Protein AF-0000000084340978 (afdb_homodimer)

Foldseek 3Di:
DEEEEEQLLVPCQVPQFPQCVVDPVYDYHYDNDHDDDPRVLVRQQQHQEYEAEAQQYAADLVSLVSRLNHQEYEYEALDHPRHQLQSCVVSNHFYFYFDFDQCQLLVVQVVFVCCLQCVVVVQVVQVVVVHHDDDDGDAAAAFEEEEEDCPPSSLSNQLVSVVSNHQYEYDYPPDDCVSCVVSVHHYDDLLVRQQRHQEYEYDDADDPVQQQVAELVSLLNHQLNHEYEYLHEARSHPVVSVLVCLVVSSHQAYEYQYHPDPPPDPPDPVVPRSSYHYHPNCSRVDSRGSSRRSHVVSVQSVCVVVVHGPRTRDND/DEEEEEQLLVPCLVVQFPQCVVDPVYDYHYDNDHDDDPRVLVRQQQHQEYEAEAQQYAADLVSLVSRLNHQEYEYEALDHPRHQLQSCVVSNHFYFYFDFDQCQLLVVQVVFVCCLQCVVVVQVVQVVVVHHDDDDGDAAAAFEEEEEDCDPSSLSNQLVSVVSNHQYEYDYPPDDPVSCVVSVHHYDDLLVSQQRHQEYEYDDADDPVQFQVAELVSLLNHQLNHEYEYLHEARSHPVVSVLVCLVVSSHQAYEYQYHPDPPPDPPDPVVPRSSYHYHPNCSRVDPRGSSRRSHVVSVQSVCVVVVHGPRTRDND

Organism: Pseudonocardia thermophila (NCBI:txid1848)

Solvent-accessible surface area (backbone atoms only — not comparable to full-atom values): 32118 Å² total; per-residue (Å²): 86,35,33,35,33,46,58,29,46,61,69,46,62,81,78,59,27,66,59,76,76,70,43,90,64,47,46,78,45,72,32,58,55,86,64,54,73,69,57,35,44,68,73,39,41,77,20,31,30,41,36,39,50,50,64,72,59,71,35,43,53,78,56,52,70,60,27,84,50,42,40,37,38,36,32,43,28,77,70,52,90,32,46,36,41,36,49,30,48,75,68,60,26,47,39,28,29,20,62,75,63,84,58,39,39,41,52,46,48,50,20,39,52,37,28,50,39,52,38,42,45,62,36,27,53,34,34,52,72,40,44,57,58,67,74,72,20,51,71,55,57,76,34,32,38,18,32,36,18,75,48,75,58,25,44,50,40,46,49,36,41,44,53,54,44,26,46,47,32,34,30,47,101,82,65,47,64,67,65,24,55,77,67,75,31,42,72,41,55,68,69,55,35,36,43,64,20,43,36,37,38,43,38,54,77,78,44,88,87,32,50,43,64,41,36,55,72,49,57,68,44,29,32,50,78,13,33,43,34,37,69,49,51,24,49,32,38,36,60,70,46,49,53,51,34,50,74,68,51,44,29,51,29,36,25,36,24,44,50,79,51,77,76,60,58,67,78,42,70,75,53,71,46,85,53,50,41,47,42,61,58,49,42,66,46,20,54,69,27,50,44,41,30,32,46,34,50,46,50,35,53,53,27,40,75,70,74,53,67,49,60,61,50,72,56,101,84,35,34,35,34,45,59,29,46,61,70,46,61,81,78,58,27,67,57,76,77,70,43,89,64,47,47,79,46,72,31,58,55,86,65,55,74,69,57,34,46,67,72,39,41,77,20,32,29,39,36,39,52,52,62,72,58,72,36,43,53,77,56,54,74,61,26,83,50,41,40,37,39,37,32,44,29,77,70,50,91,32,46,38,42,36,49,31,48,76,68,61,25,46,40,26,30,19,61,74,61,83,59,38,39,40,52,45,49,52,19,38,53,36,26,51,39,50,37,43,44,62,36,28,53,34,34,52,73,41,42,58,57,67,74,71,19,51,70,56,56,77,35,31,38,18,31,36,17,77,48,75,60,26,43,51,41,46,50,36,41,45,52,54,45,26,46,49,32,34,32,47,100,81,65,47,65,67,65,24,56,76,66,75,31,42,73,41,54,66,67,54,35,35,44,64,20,43,35,36,38,44,38,53,78,77,43,86,87,30,48,44,64,42,37,55,71,50,57,68,43,27,32,51,79,12,34,43,36,35,70,50,52,26,49,30,37,35,59,69,45,48,52,50,34,51,75,67,50,44,28,51,30,36,25,37,25,44,50,80,51,78,76,58,59,64,79,43,68,75,53,71,48,83,51,49,40,46,41,60,58,49,44,64,46,19,54,69,26,49,45,42,29,31,46,32,50,47,50,34,53,50,27,40,74,71,72,53,66,48,60,63,51,71,56,103

Secondary structure (DSSP, 8-state):
-EEEETT-TTS-HHHHS-GGGG-TT-EEEE--S---HHHHHHHHTT-SEEEE-TTSS-B-HHHHTT-TT--EEEESSS--TTB-HHHHHHTT-EEE-----SSHHHHHHHHHHHHHHTTHHHHHHHHHTT------B---TTSEEEEE--SHHHHHHHHHHHHTT-EEEEE-TT--HHHHHHTT-EE--HHHHHHH-SEEEE-----TTTTT-B-HHHHHHS-TT-EEEE-S-GGGB-HHHHHHHHHHTSSSEEEES--SSSSPPTT-GGGG-TTEEE-SS-TT-BHHHHHHHHHHHHHHHHHHHTT---SB----/-EEEETT-TTS-HHHHS-GGGG-TT-EEEE--S---HHHHHHHHTT-SEEEE-TTSS-B-HHHHTT-TT--EEEESSS--TTB-HHHHHHTT-EEE-----SSHHHHHHHHHHHHHHTTHHHHHHHHHTT------B---TTSEEEEE--SHHHHHHHHHHHHTT-EEEEE-TT--HHHHHHTT-EE--HHHHHHH-SEEEE-----TTTTT-B-HHHHHHS-TT-EEEE-S-GGGB-HHHHHHHHHHTSSSEEEES--SSSSPPTT-GGGG-TTEEE-SS-TT-BHHHHHHHHHHHHHHHHHHHTT---SB----

Radius of gyration: 27.49 Å; Cα contacts (8 Å, |Δi|>4): 1401; chains: 2; bounding box: 55×89×62 Å

Sequence (632 aa):
MRIVVLDDYQGIALRTGRWSELGDDVTVTPLRTHVEGRELIDALIDADVVVAMRERTAFPREVLEQLPNLRLLVTTGMVNAAIDTGAAAELGVTVCGTGGVASPTAELTWGLILALLRNIPAEDAAMRAGGWQHTVGRGVAGKTLGVVGLGRLGAAVARIGAAFGMEVQAWSPNLTAGRCAEHAVRLASKAELFATSHVVTIHMVLSRRTRGLIGRADLDRMRPDAVLVNTSRGPLVDTAALIDALRGGRIAGAALDVYDREPLPADDPLRSLPNTVLTPHLGYVTEETMRVFYDHIVEDVKAFRAGSPIRVLAGRMRIVVLDDYQGIALRTGRWSELGDDVTVTPLRTHVEGRELIDALIDADVVVAMRERTAFPREVLEQLPNLRLLVTTGMVNAAIDTGAAAELGVTVCGTGGVASPTAELTWGLILALLRNIPAEDAAMRAGGWQHTVGRGVAGKTLGVVGLGRLGAAVARIGAAFGMEVQAWSPNLTAGRCAEHAVRLA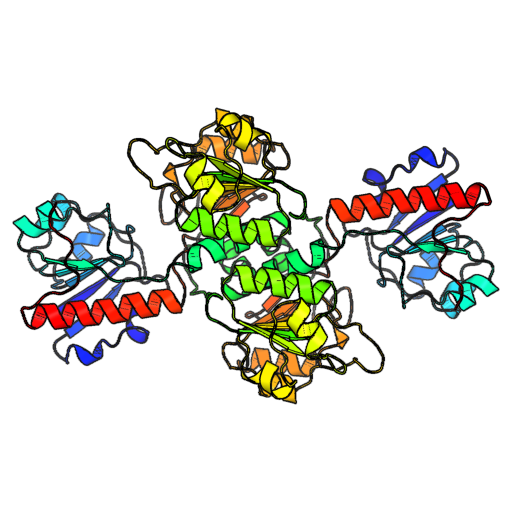SKAELFATSHVVTIHMVLSRRTRGLIGRADLDRMRPDAVLVNTSRGPLVDTAALIDALRGGRIAGAALDVYDREPLPADDPLRSLPNTVLTPHLGYVTEETMRVFYDHIVEDVKAFRAGSPIRVLAGR

Structure (mmCIF, N/CA/C/O backbone):
data_AF-0000000084340978-model_v1
#
loop_
_entity.id
_entity.type
_entity.pdbx_description
1 polymer 'Lactate dehydrogenase'
#
loop_
_atom_site.group_PDB
_atom_site.id
_atom_site.type_symbol
_atom_site.label_atom_id
_atom_site.label_alt_id
_atom_site.label_comp_id
_atom_site.label_asym_id
_atom_site.label_entity_id
_atom_site.label_seq_id
_atom_site.pdbx_PDB_ins_code
_atom_site.Cartn_x
_atom_site.Cartn_y
_atom_site.Cartn_z
_atom_site.occupancy
_atom_site.B_iso_or_equiv
_atom_site.auth_seq_id
_atom_site.auth_comp_id
_atom_site.auth_asym_id
_atom_site.auth_atom_id
_atom_site.pdbx_PDB_model_num
ATOM 1 N N . MET A 1 1 ? 13.875 35.531 21.5 1 96.94 1 MET A N 1
ATOM 2 C CA . MET A 1 1 ? 12.562 35.094 21.047 1 96.94 1 MET A CA 1
ATOM 3 C C . MET A 1 1 ? 12.383 33.594 21.297 1 96.94 1 MET A C 1
ATOM 5 O O . MET A 1 1 ? 13.266 32.812 20.984 1 96.94 1 MET A O 1
ATOM 9 N N . ARG A 1 2 ? 11.258 33.25 21.906 1 98.38 2 ARG A N 1
ATOM 10 C CA . ARG A 1 2 ? 10.984 31.859 22.25 1 98.38 2 ARG A CA 1
ATOM 11 C C . ARG A 1 2 ? 9.945 31.266 21.297 1 98.38 2 ARG A C 1
ATOM 13 O O . ARG A 1 2 ? 8.812 31.734 21.234 1 98.38 2 ARG A O 1
ATOM 20 N N . ILE A 1 3 ? 10.375 30.188 20.578 1 98.75 3 ILE A N 1
ATOM 21 C CA . ILE A 1 3 ? 9.508 29.5 19.641 1 98.75 3 ILE A CA 1
ATOM 22 C C . ILE A 1 3 ? 9.188 28.094 20.172 1 98.75 3 ILE A C 1
ATOM 24 O O . ILE A 1 3 ? 10.086 27.344 20.531 1 98.75 3 ILE A O 1
ATOM 28 N N . VAL A 1 4 ? 7.914 27.75 20.25 1 98.88 4 VAL A N 1
ATOM 29 C CA . VAL A 1 4 ? 7.504 26.391 20.609 1 98.88 4 VAL A CA 1
ATOM 30 C C . VAL A 1 4 ? 6.867 25.703 19.406 1 98.88 4 VAL A C 1
ATOM 32 O O . VAL A 1 4 ? 5.93 26.234 18.797 1 98.88 4 VAL A O 1
ATOM 35 N N . VAL A 1 5 ? 7.402 24.578 18.969 1 98.75 5 VAL A N 1
ATOM 36 C CA . VAL A 1 5 ? 6.859 23.766 17.891 1 98.75 5 VAL A CA 1
ATOM 37 C C . VAL A 1 5 ? 6.023 22.625 18.484 1 98.75 5 VAL A C 1
ATOM 39 O O . VAL A 1 5 ? 6.551 21.75 19.172 1 98.75 5 VAL A O 1
ATOM 42 N N . LEU A 1 6 ? 4.75 22.672 18.172 1 98.56 6 LEU A N 1
ATOM 43 C CA . LEU A 1 6 ? 3.85 21.656 18.734 1 98.56 6 LEU A CA 1
ATOM 44 C C . LEU A 1 6 ? 3.861 20.391 17.891 1 98.56 6 LEU A C 1
ATOM 46 O O . LEU A 1 6 ? 4.051 20.453 16.688 1 98.56 6 LEU A O 1
ATOM 50 N N . ASP A 1 7 ? 3.725 19.203 18.5 1 97.69 7 ASP A N 1
ATOM 51 C CA . ASP A 1 7 ? 3.418 17.906 17.906 1 97.69 7 ASP A CA 1
ATOM 52 C C . ASP A 1 7 ? 4.535 17.453 16.969 1 97.69 7 ASP A C 1
ATOM 54 O O . ASP A 1 7 ? 4.273 16.984 15.859 1 97.69 7 ASP A O 1
ATOM 58 N N . ASP A 1 8 ? 5.746 17.766 17.344 1 97.75 8 ASP A N 1
ATOM 59 C CA . ASP A 1 8 ? 6.898 17.203 16.641 1 97.75 8 ASP A CA 1
ATOM 60 C C . ASP A 1 8 ? 7.105 15.742 17.016 1 97.75 8 ASP A C 1
ATOM 62 O O . ASP A 1 8 ? 8.18 15.359 17.469 1 97.75 8 ASP A O 1
ATOM 66 N N . TYR A 1 9 ? 6.102 14.938 16.734 1 96.81 9 TYR A N 1
ATOM 67 C CA . TYR A 1 9 ? 6.07 13.531 17.125 1 96.81 9 TYR A CA 1
ATOM 68 C C . TYR A 1 9 ? 7.324 12.812 16.641 1 96.81 9 TYR A C 1
ATOM 70 O O . TYR A 1 9 ? 7.863 11.961 17.359 1 96.81 9 TYR A O 1
ATOM 78 N N . GLN A 1 10 ? 7.816 13.148 15.477 1 96.62 10 GLN A N 1
ATOM 79 C CA . GLN A 1 10 ? 8.914 12.422 14.836 1 96.62 10 GLN A CA 1
ATOM 80 C C . GLN A 1 10 ? 10.266 12.984 15.266 1 96.62 10 GLN A C 1
ATOM 82 O O . GLN A 1 10 ? 11.312 12.43 14.922 1 96.62 10 GLN A O 1
ATOM 87 N N . GLY A 1 11 ? 10.289 14.078 15.992 1 97.5 11 GLY A N 1
ATOM 88 C CA . GLY A 1 11 ? 11.523 14.68 16.469 1 97.5 11 GLY A CA 1
ATOM 89 C C . GLY A 1 11 ? 12.383 15.242 15.344 1 97.5 11 GLY A C 1
ATOM 90 O O . GLY A 1 11 ? 13.609 15.117 15.367 1 97.5 11 GLY A O 1
ATOM 91 N N . ILE A 1 12 ? 11.695 15.898 14.383 1 97.75 12 ILE A N 1
ATOM 92 C CA . ILE A 1 12 ? 12.453 16.281 13.203 1 97.75 12 ILE A CA 1
ATOM 93 C C . ILE A 1 12 ? 12.555 17.812 13.133 1 97.75 12 ILE A C 1
ATOM 95 O O . ILE A 1 12 ? 13.25 18.359 12.281 1 97.75 12 ILE A O 1
ATOM 99 N N . ALA A 1 13 ? 11.906 18.547 13.977 1 97.88 13 ALA A N 1
ATOM 100 C CA . ALA A 1 13 ? 11.781 20 13.867 1 97.88 13 ALA A CA 1
ATOM 101 C C . ALA A 1 13 ? 13.148 20.672 13.766 1 97.88 13 ALA A C 1
ATOM 103 O O . ALA A 1 13 ? 13.398 21.453 12.844 1 97.88 13 ALA A O 1
ATOM 104 N N . LEU A 1 14 ? 14.062 20.312 14.656 1 97.44 14 LEU A N 1
ATOM 105 C CA . LEU A 1 14 ? 15.336 21.016 14.781 1 97.44 14 LEU A CA 1
ATOM 106 C C . LEU A 1 14 ? 16.25 20.672 13.609 1 97.44 14 LEU A C 1
ATOM 108 O O . LEU A 1 14 ? 17.094 21.484 13.227 1 97.44 14 LEU A O 1
ATOM 112 N N . ARG A 1 15 ? 16.016 19.531 12.977 1 96 15 ARG A N 1
ATOM 113 C CA . ARG A 1 15 ? 16.906 19.156 11.891 1 96 15 ARG A CA 1
ATOM 114 C C . ARG A 1 15 ? 16.328 19.547 10.539 1 96 15 ARG A C 1
ATOM 116 O O . ARG A 1 15 ? 17.031 19.578 9.531 1 96 15 ARG A O 1
ATOM 123 N N . THR A 1 16 ? 15.102 19.812 10.461 1 96.62 16 THR A N 1
ATOM 124 C CA . THR A 1 16 ? 14.453 20.109 9.188 1 96.62 16 THR A CA 1
ATOM 125 C C . THR A 1 16 ? 14.375 21.609 8.953 1 96.62 16 THR A C 1
ATOM 127 O O . THR A 1 16 ? 14.453 22.078 7.816 1 96.62 16 THR A O 1
ATOM 130 N N . GLY A 1 17 ? 14.289 22.406 9.891 1 92.75 17 GLY A N 1
ATOM 131 C CA . GLY A 1 17 ? 14.219 23.844 9.75 1 92.75 17 GLY A CA 1
ATOM 132 C C . GLY A 1 17 ? 15.57 24.531 9.766 1 92.75 17 GLY A C 1
ATOM 133 O O . GLY A 1 17 ? 16.5 24.047 10.422 1 92.75 17 GLY A O 1
ATOM 134 N N . ARG A 1 18 ? 15.727 25.688 8.945 1 94.94 18 ARG A N 1
ATOM 135 C CA . ARG A 1 18 ? 16.922 26.516 8.977 1 94.94 18 ARG A CA 1
ATOM 136 C C . ARG A 1 18 ? 16.859 27.547 10.102 1 94.94 18 ARG A C 1
ATOM 138 O O . ARG A 1 18 ? 16.953 28.75 9.859 1 94.94 18 ARG A O 1
ATOM 145 N N . TRP A 1 19 ? 16.719 26.938 11.281 1 97.38 19 TRP A N 1
ATOM 146 C CA . TRP A 1 19 ? 16.438 27.766 12.461 1 97.38 19 TRP A CA 1
ATOM 147 C C . TRP A 1 19 ? 17.594 28.703 12.75 1 97.38 19 TRP A C 1
ATOM 149 O O . TRP A 1 19 ? 17.406 29.766 13.336 1 97.38 19 TRP A O 1
ATOM 159 N N . SER A 1 20 ? 18.781 28.312 12.367 1 95.56 20 SER A N 1
ATOM 160 C CA . SER A 1 20 ? 19.969 29.125 12.602 1 95.56 20 SER A CA 1
ATOM 161 C C . SER A 1 20 ? 19.859 30.484 11.914 1 95.56 20 SER A C 1
ATOM 163 O O . SER A 1 20 ? 20.531 31.438 12.312 1 95.56 20 SER A O 1
ATOM 165 N N . GLU A 1 21 ? 19 30.547 10.969 1 96.38 21 GLU A N 1
ATOM 166 C CA . GLU A 1 21 ? 18.812 31.781 10.234 1 96.38 21 GLU A CA 1
ATOM 167 C C . GLU A 1 21 ? 18.094 32.812 11.086 1 96.38 21 GLU A C 1
ATOM 169 O O . GLU A 1 21 ? 18.062 3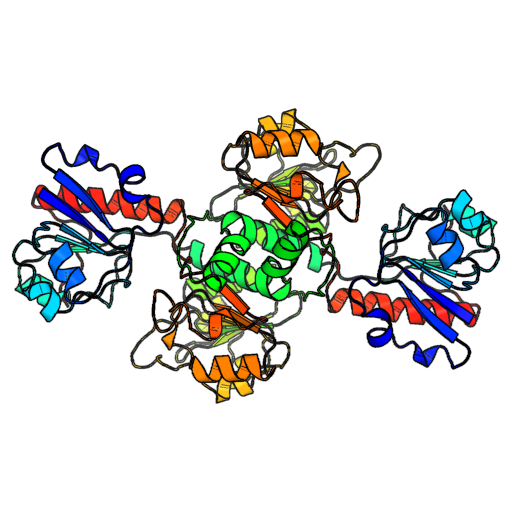4 10.742 1 96.38 21 GLU A O 1
ATOM 174 N N . LEU A 1 22 ? 17.531 32.438 12.172 1 96.75 22 LEU A N 1
ATOM 175 C CA . LEU A 1 22 ? 16.719 33.344 12.984 1 96.75 22 LEU A CA 1
ATOM 176 C C . LEU A 1 22 ? 17.594 34.094 14 1 96.75 22 LEU A C 1
ATOM 178 O O . LEU A 1 22 ? 17.141 35.062 14.609 1 96.75 22 LEU A O 1
ATOM 182 N N . GLY A 1 23 ? 18.875 33.625 14.117 1 94.56 23 GLY A N 1
ATOM 183 C CA . GLY A 1 23 ? 19.797 34.344 15.008 1 94.56 23 GLY A CA 1
ATOM 184 C C . GLY A 1 23 ? 19.984 33.625 16.328 1 94.56 23 GLY A C 1
ATOM 185 O O . GLY A 1 23 ? 19.219 32.719 16.672 1 94.56 23 GLY A O 1
ATOM 186 N N . ASP A 1 24 ? 20.906 34.062 17.156 1 94.38 24 ASP A N 1
ATOM 187 C CA . ASP A 1 24 ? 21.328 33.406 18.391 1 94.38 24 ASP A CA 1
ATOM 188 C C . ASP A 1 24 ? 20.375 33.781 19.547 1 94.38 24 ASP A C 1
ATOM 190 O O . ASP A 1 24 ? 20.406 33.125 20.609 1 94.38 24 ASP A O 1
ATOM 194 N N . ASP A 1 25 ? 19.594 34.719 19.281 1 96.5 25 ASP A N 1
ATOM 195 C CA . ASP A 1 25 ? 18.672 35.156 20.328 1 96.5 25 ASP A CA 1
ATOM 196 C C . ASP A 1 25 ? 17.344 34.406 20.266 1 96.5 25 ASP A C 1
ATOM 198 O O . ASP A 1 25 ? 16.406 34.719 20.984 1 96.5 25 ASP A O 1
ATOM 202 N N . VAL A 1 26 ? 17.297 33.438 19.406 1 97 26 VAL A N 1
ATOM 203 C CA . VAL A 1 26 ? 16.078 32.656 19.234 1 97 26 VAL A CA 1
ATOM 204 C C . VAL A 1 26 ? 16.25 31.266 19.844 1 97 26 VAL A C 1
ATOM 206 O O . VAL A 1 26 ? 17.281 30.609 19.625 1 97 26 VAL A O 1
ATOM 209 N N . THR A 1 27 ? 15.328 30.844 20.656 1 97.88 27 THR A N 1
ATOM 210 C CA . THR A 1 27 ? 15.281 29.484 21.188 1 97.88 27 THR A CA 1
ATOM 211 C C . THR A 1 27 ? 14.078 28.734 20.641 1 97.88 27 THR A C 1
ATOM 213 O O . THR A 1 27 ? 12.953 29.234 20.672 1 97.88 27 THR A O 1
ATOM 216 N N . VAL A 1 28 ? 14.336 27.578 20.047 1 98.38 28 VAL A N 1
ATOM 217 C CA . VAL A 1 28 ? 13.289 26.734 19.5 1 98.38 28 VAL A CA 1
ATOM 218 C C . VAL A 1 28 ? 13.102 25.5 20.375 1 98.38 28 VAL A C 1
ATOM 220 O O . VAL A 1 28 ? 14.047 24.75 20.609 1 98.38 28 VAL A O 1
ATOM 223 N N . THR A 1 29 ? 11.891 25.281 20.875 1 98.5 29 THR A N 1
ATOM 224 C CA . THR A 1 29 ? 11.562 24.141 21.734 1 98.5 29 THR A CA 1
ATOM 225 C C . THR A 1 29 ? 10.469 23.281 21.094 1 98.5 29 THR A C 1
ATOM 227 O O . THR A 1 29 ? 9.289 23.641 21.125 1 98.5 29 THR A O 1
ATOM 230 N N . PRO A 1 30 ? 10.836 22.172 20.516 1 98.5 30 PRO A N 1
ATOM 231 C CA . PRO A 1 30 ? 9.812 21.25 20.016 1 98.5 30 PRO A CA 1
ATOM 232 C C . PRO A 1 30 ? 9.203 20.406 21.125 1 98.5 30 PRO A C 1
ATOM 234 O O . PRO A 1 30 ? 9.906 19.984 22.047 1 98.5 30 PRO A O 1
ATOM 237 N N . LEU A 1 31 ? 7.898 20.234 21.031 1 98.38 31 LEU A N 1
ATOM 238 C CA . LEU A 1 31 ? 7.219 19.281 21.891 1 98.38 31 LEU A CA 1
ATOM 239 C C . LEU A 1 31 ? 6.953 17.969 21.156 1 98.38 31 LEU A C 1
ATOM 241 O O . LEU A 1 31 ? 6.34 17.969 20.094 1 98.38 31 LEU A O 1
ATOM 245 N N . ARG A 1 32 ? 7.266 16.875 21.734 1 95.94 32 ARG A N 1
ATOM 246 C CA . ARG A 1 32 ? 7.211 15.57 21.078 1 95.94 32 ARG A CA 1
ATOM 247 C C . ARG A 1 32 ? 5.906 14.844 21.406 1 95.94 32 ARG A C 1
ATOM 249 O O . ARG A 1 32 ? 5.629 13.781 20.844 1 95.94 32 ARG A O 1
ATOM 256 N N . THR A 1 33 ? 5.176 15.445 22.297 1 95.12 33 THR A N 1
ATOM 257 C CA . THR A 1 33 ? 3.904 14.852 22.703 1 95.12 33 THR A CA 1
ATOM 258 C C . THR A 1 33 ? 2.77 15.867 22.562 1 95.12 33 THR A C 1
ATOM 260 O O . THR A 1 33 ? 3.006 17.078 22.547 1 95.12 33 THR A O 1
ATOM 263 N N . HIS A 1 34 ? 1.646 15.266 22.453 1 96.06 34 HIS A N 1
ATOM 264 C CA . HIS A 1 34 ? 0.464 16.109 22.391 1 96.06 34 HIS A CA 1
ATOM 265 C C . HIS A 1 34 ? 0.102 16.672 23.75 1 96.06 34 HIS A C 1
ATOM 267 O O . HIS A 1 34 ? 0.111 15.938 24.75 1 96.06 34 HIS A O 1
ATOM 273 N N . VAL A 1 35 ? -0.157 17.969 23.812 1 96.44 35 VAL A N 1
ATOM 274 C CA . VAL A 1 35 ? -0.554 18.594 25.078 1 96.44 35 VAL A CA 1
ATOM 275 C C . VAL A 1 35 ? -1.854 19.375 24.875 1 96.44 35 VAL A C 1
ATOM 277 O O . VAL A 1 35 ? -2.123 19.875 23.781 1 96.44 35 VAL A O 1
ATOM 280 N N . GLU A 1 36 ? -2.656 19.422 25.922 1 94.88 36 GLU A N 1
ATOM 281 C CA . GLU A 1 36 ? -3.93 20.125 25.922 1 94.88 36 GLU A CA 1
ATOM 282 C C . GLU A 1 36 ? -4.215 20.75 27.281 1 94.88 36 GLU A C 1
ATOM 284 O O . GLU A 1 36 ? -3.459 20.547 28.234 1 94.88 36 GLU A O 1
ATOM 289 N N . GLY A 1 37 ? -5.25 21.562 27.312 1 95.62 37 GLY A N 1
ATOM 290 C CA . GLY A 1 37 ? -5.68 22.156 28.578 1 95.62 37 GLY A CA 1
ATOM 291 C C . GLY A 1 37 ? -4.578 22.938 29.281 1 95.62 37 GLY A C 1
ATOM 292 O O . GLY A 1 37 ? -3.9 23.75 28.672 1 95.62 37 GLY A O 1
ATOM 293 N N . ARG A 1 38 ? -4.438 22.688 30.578 1 97.19 38 ARG A N 1
ATOM 294 C CA . ARG A 1 38 ? -3.48 23.406 31.406 1 97.19 38 ARG A CA 1
ATOM 295 C C . ARG A 1 38 ? -2.049 23.125 30.969 1 97.19 38 ARG A C 1
ATOM 297 O O . ARG A 1 38 ? -1.194 24.016 31 1 97.19 38 ARG A O 1
ATOM 304 N N . GLU A 1 39 ? -1.811 21.922 30.547 1 97.88 39 GLU A N 1
ATOM 305 C CA . GLU A 1 39 ? -0.473 21.547 30.094 1 97.88 39 GLU A CA 1
ATOM 306 C C . GLU A 1 39 ? -0.06 22.359 28.875 1 97.88 39 GLU A C 1
ATOM 308 O O . GLU A 1 39 ? 1.112 22.719 28.719 1 97.88 39 GLU A O 1
ATOM 313 N N . LEU A 1 40 ? -1.039 22.578 28.016 1 98.44 40 LEU A N 1
ATOM 314 C CA . LEU A 1 40 ? -0.776 23.406 26.844 1 98.44 40 LEU A CA 1
ATOM 315 C C . LEU A 1 40 ? -0.39 24.828 27.25 1 98.44 40 LEU A C 1
ATOM 317 O O . LEU A 1 40 ? 0.603 25.359 26.766 1 98.44 40 LEU A O 1
ATOM 321 N N . ILE A 1 41 ? -1.17 25.406 28.188 1 98.5 41 ILE A N 1
ATOM 322 C CA . ILE A 1 41 ? -0.922 26.781 28.641 1 98.5 41 ILE A CA 1
ATOM 323 C C . ILE A 1 41 ? 0.452 26.859 29.297 1 98.5 41 ILE A C 1
ATOM 325 O O . ILE A 1 41 ? 1.231 27.766 29.016 1 98.5 41 ILE A O 1
ATOM 329 N N . ASP A 1 42 ? 0.723 25.859 30.109 1 98.38 42 ASP A N 1
ATOM 330 C CA . ASP A 1 42 ? 2.006 25.844 30.812 1 98.38 42 ASP A CA 1
ATOM 331 C C . ASP A 1 42 ? 3.166 25.766 29.812 1 98.38 42 ASP A C 1
ATOM 333 O O . ASP A 1 42 ? 4.199 26.406 30.016 1 98.38 42 ASP A O 1
ATOM 337 N N . ALA A 1 43 ? 2.99 25.047 28.781 1 98.31 43 ALA A N 1
ATOM 338 C CA . ALA A 1 43 ? 4.043 24.859 27.781 1 98.31 43 ALA A CA 1
ATOM 339 C C . ALA A 1 43 ? 4.254 26.109 26.953 1 98.31 43 ALA A C 1
ATOM 341 O O . ALA A 1 43 ? 5.352 26.359 26.438 1 98.31 43 ALA A O 1
ATOM 342 N N . LEU A 1 44 ? 3.215 26.969 26.859 1 98.75 44 LEU A N 1
ATOM 343 C CA . LEU A 1 44 ? 3.256 28.047 25.875 1 98.75 44 LEU A CA 1
ATOM 344 C C . LEU A 1 44 ? 3.301 29.406 26.547 1 98.75 44 LEU A C 1
ATOM 346 O O . LEU A 1 44 ? 3.457 30.438 25.891 1 98.75 44 LEU A O 1
ATOM 350 N N . ILE A 1 45 ? 3.229 29.469 27.828 1 98.19 45 ILE A N 1
ATOM 351 C CA . ILE A 1 45 ? 2.99 30.703 28.594 1 98.19 45 ILE A CA 1
ATOM 352 C C . ILE A 1 45 ? 4.09 31.719 28.281 1 98.19 45 ILE A C 1
ATOM 354 O O . ILE A 1 45 ? 3.832 32.906 28.234 1 98.19 45 ILE A O 1
ATOM 358 N N . ASP A 1 46 ? 5.289 31.281 28.031 1 98.06 46 ASP A N 1
ATOM 359 C CA . ASP A 1 46 ? 6.41 32.188 27.812 1 98.06 46 ASP A CA 1
ATOM 360 C C . ASP A 1 46 ? 6.77 32.25 26.328 1 98.06 46 ASP A C 1
ATOM 362 O O . ASP A 1 46 ? 7.797 32.844 25.969 1 98.06 46 ASP A O 1
ATOM 366 N N . ALA A 1 47 ? 6.004 31.672 25.453 1 98.75 47 ALA A N 1
ATOM 367 C CA . ALA A 1 47 ? 6.328 31.594 24.031 1 98.75 47 ALA A CA 1
ATOM 368 C C . ALA A 1 47 ? 5.988 32.906 23.328 1 98.75 47 ALA A C 1
ATOM 370 O O . ALA A 1 47 ? 4.93 33.5 23.562 1 98.75 47 ALA A O 1
ATOM 371 N N . ASP A 1 48 ? 6.875 33.406 22.469 1 98.75 48 ASP A N 1
ATOM 372 C CA . ASP A 1 48 ? 6.617 34.5 21.562 1 98.75 48 ASP A CA 1
ATOM 373 C C . ASP A 1 48 ? 5.945 34.031 20.281 1 98.75 48 ASP A C 1
ATOM 375 O O . ASP A 1 48 ? 5.164 34.75 19.656 1 98.75 48 ASP A O 1
ATOM 379 N N . VAL A 1 49 ? 6.348 32.844 19.844 1 98.88 49 VAL A N 1
ATOM 380 C CA . VAL A 1 49 ? 5.879 32.219 18.609 1 98.88 49 VAL A CA 1
ATOM 381 C C . VAL A 1 49 ? 5.473 30.781 18.875 1 98.88 49 VAL A C 1
ATOM 383 O O . VAL A 1 49 ? 6.176 30.047 19.594 1 98.88 49 VAL A O 1
ATOM 386 N N . VAL A 1 50 ? 4.355 30.375 18.344 1 98.88 50 VAL A N 1
ATOM 387 C CA . VAL A 1 50 ? 3.904 28.984 18.391 1 98.88 50 VAL A CA 1
ATOM 388 C C . VAL A 1 50 ? 3.73 28.438 16.969 1 98.88 50 VAL A C 1
ATOM 390 O O . VAL A 1 50 ? 3.193 29.125 16.094 1 98.88 50 VAL A O 1
ATOM 393 N N . VAL A 1 51 ? 4.27 27.328 16.75 1 98.75 51 VAL A N 1
ATOM 394 C CA . VAL A 1 51 ? 4.039 26.594 15.516 1 98.75 51 VAL A CA 1
ATOM 395 C C . VAL A 1 51 ? 3.025 25.484 15.75 1 98.75 51 VAL A C 1
ATOM 397 O O . VAL A 1 51 ? 3.277 24.562 16.531 1 98.75 51 VAL A O 1
ATOM 400 N N . ALA A 1 52 ? 1.876 25.609 15.109 1 98.38 52 ALA A N 1
ATOM 401 C CA . ALA A 1 52 ? 0.821 24.594 15.195 1 98.38 52 ALA A CA 1
ATOM 402 C C . ALA A 1 52 ? 0.874 23.641 14 1 98.38 52 ALA A C 1
ATOM 404 O O . ALA A 1 52 ? 0.851 24.078 12.852 1 98.38 52 ALA A O 1
ATOM 405 N N . MET A 1 53 ? 0.987 22.359 14.297 1 97.12 53 MET A N 1
ATOM 406 C CA . MET A 1 53 ? 0.991 21.328 13.258 1 97.12 53 MET A CA 1
ATOM 407 C C . MET A 1 53 ? -0.432 20.938 12.867 1 97.12 53 MET A C 1
ATOM 409 O O . MET A 1 53 ? -1.145 20.312 13.656 1 97.12 53 MET A O 1
ATOM 413 N N . ARG A 1 54 ? -0.773 21.328 11.688 1 94.75 54 ARG A N 1
ATOM 414 C CA . ARG A 1 54 ? -2.139 21.094 11.234 1 94.75 54 ARG A CA 1
ATOM 415 C C . ARG A 1 54 ? -3.15 21.469 12.312 1 94.75 54 ARG A C 1
ATOM 417 O O . ARG A 1 54 ? -2.988 22.484 12.992 1 94.75 54 ARG A O 1
ATOM 424 N N . GLU A 1 55 ? -4.332 20.828 12.414 1 94.5 55 GLU A N 1
ATOM 425 C CA . GLU A 1 55 ? -5.406 21.156 13.344 1 94.5 55 GLU A CA 1
ATOM 426 C C . GLU A 1 55 ? -5.285 20.359 14.641 1 94.5 55 GLU A C 1
ATOM 428 O O . GLU A 1 55 ? -6.27 20.188 15.359 1 94.5 55 GLU A O 1
ATOM 433 N N . ARG A 1 56 ? -4.098 19.969 14.961 1 95 56 ARG A N 1
ATOM 434 C CA . ARG A 1 56 ? -3.896 19.031 16.062 1 95 56 ARG A CA 1
ATOM 435 C C . ARG A 1 56 ? -4.16 19.703 17.406 1 95 56 ARG A C 1
ATOM 437 O O . ARG A 1 56 ? -4.582 19.047 18.359 1 95 56 ARG A O 1
ATOM 444 N N . THR A 1 57 ? -3.787 20.938 17.516 1 96.94 57 THR A N 1
ATOM 445 C CA . THR A 1 57 ? -3.996 21.703 18.75 1 96.94 57 THR A CA 1
ATOM 446 C C . THR A 1 57 ? -4.934 22.875 18.484 1 96.94 57 THR A C 1
ATOM 448 O O . THR A 1 57 ? -4.762 23.609 17.516 1 96.94 57 THR A O 1
ATOM 451 N N . ALA A 1 58 ? -5.906 23.016 19.344 1 96.88 58 ALA A N 1
ATOM 452 C CA . ALA A 1 58 ? -6.887 24.078 19.172 1 96.88 58 ALA A CA 1
ATOM 453 C C . ALA A 1 58 ? -6.43 25.375 19.844 1 96.88 58 ALA A C 1
ATOM 455 O O . ALA A 1 58 ? -5.863 25.328 20.938 1 96.88 58 ALA A O 1
ATOM 456 N N . PHE A 1 59 ? -6.699 26.516 19.188 1 98 59 PHE A N 1
ATOM 457 C CA . PHE A 1 59 ? -6.426 27.844 19.734 1 98 59 PHE A CA 1
ATOM 458 C C . PHE A 1 59 ? -7.672 28.719 19.672 1 98 59 PHE A C 1
ATOM 460 O O . PHE A 1 59 ? -7.703 29.719 18.953 1 98 59 PHE A O 1
ATOM 467 N N . PRO A 1 60 ? -8.68 28.312 20.484 1 97.88 60 PRO A N 1
ATOM 468 C CA . PRO A 1 60 ? -9.836 29.203 20.641 1 97.88 60 PRO A CA 1
ATOM 469 C C . PRO A 1 60 ? -9.5 30.453 21.453 1 97.88 60 PRO A C 1
ATOM 471 O O . PRO A 1 60 ? -8.406 30.562 22 1 97.88 60 PRO A O 1
ATOM 474 N N . ARG A 1 61 ? -10.414 31.375 21.531 1 97.94 61 ARG A N 1
ATOM 475 C CA . ARG A 1 61 ? -10.203 32.625 22.219 1 97.94 61 ARG A CA 1
ATOM 476 C C . ARG A 1 61 ? -9.703 32.406 23.641 1 97.94 61 ARG A C 1
ATOM 478 O O . ARG A 1 61 ? -8.758 33.062 24.094 1 97.94 61 ARG A O 1
ATOM 485 N N . GLU A 1 62 ? -10.32 31.406 24.281 1 98.06 62 GLU A N 1
ATOM 486 C CA . GLU A 1 62 ? -10.023 31.141 25.688 1 98.06 62 GLU A CA 1
ATOM 487 C C . GLU A 1 62 ? -8.562 30.734 25.875 1 98.06 62 GLU A C 1
ATOM 489 O O . GLU A 1 62 ? -7.949 31.047 26.891 1 98.06 62 GLU A O 1
ATOM 494 N N . VAL A 1 63 ? -8.023 30 24.938 1 98.44 63 VAL A N 1
ATOM 495 C CA . VAL A 1 63 ? -6.625 29.594 25 1 98.44 63 VAL A CA 1
ATOM 496 C C . VAL A 1 63 ? -5.715 30.766 24.672 1 98.44 63 VAL A C 1
ATOM 498 O O . VAL A 1 63 ? -4.75 31.047 25.391 1 98.44 63 VAL A O 1
ATOM 501 N N . LEU A 1 64 ? -6.02 31.547 23.641 1 98.5 64 LEU A N 1
ATOM 502 C CA . LEU A 1 64 ? -5.211 32.688 23.188 1 98.5 64 LEU A CA 1
ATOM 503 C C . LEU A 1 64 ? -5.109 33.75 24.266 1 98.5 64 LEU A C 1
ATOM 505 O O . LEU A 1 64 ? -4.047 34.344 24.438 1 98.5 64 LEU A O 1
ATOM 509 N N . GLU A 1 65 ? -6.18 33.969 24.984 1 98.38 65 GLU A N 1
ATOM 510 C CA . GLU A 1 65 ? -6.223 34.969 26.031 1 98.38 65 GLU A CA 1
ATOM 511 C C . GLU A 1 65 ? -5.266 34.625 27.172 1 98.38 65 GLU A C 1
ATOM 513 O O . GLU A 1 65 ? -4.879 35.5 27.953 1 98.38 65 GLU A O 1
ATOM 518 N N . GLN A 1 66 ? -4.949 33.406 27.219 1 98.44 66 GLN A N 1
ATOM 519 C CA . GLN A 1 66 ? -4.102 32.969 28.328 1 98.44 66 GLN A CA 1
ATOM 520 C C . GLN A 1 66 ? -2.629 32.969 27.922 1 98.44 66 GLN A C 1
ATOM 522 O O . GLN A 1 66 ? -1.772 32.5 28.688 1 98.44 66 GLN A O 1
ATOM 527 N N . LEU A 1 67 ? -2.289 33.438 26.812 1 98.5 67 LEU A N 1
ATOM 528 C CA . LEU A 1 67 ? -0.92 33.469 26.297 1 98.5 67 LEU A CA 1
ATOM 529 C C . LEU A 1 67 ? -0.467 34.906 26.047 1 98.5 67 LEU A C 1
ATOM 531 O O . LEU A 1 67 ? -0.351 35.344 24.906 1 98.5 67 LEU A O 1
ATOM 535 N N . PRO A 1 68 ? -0.105 35.625 27.078 1 97.31 68 PRO A N 1
ATOM 536 C CA . PRO A 1 68 ? 0.123 37.062 26.984 1 97.31 68 PRO A CA 1
ATOM 537 C C . PRO A 1 68 ? 1.358 37.406 26.156 1 97.31 68 PRO A C 1
ATOM 539 O O . PRO A 1 68 ? 1.453 38.531 25.625 1 97.31 68 PRO A O 1
ATOM 542 N N . ASN A 1 69 ? 2.293 36.5 26.031 1 98.31 69 ASN A N 1
ATOM 543 C CA . ASN A 1 69 ? 3.533 36.812 25.328 1 98.31 69 ASN A CA 1
ATOM 544 C C . ASN A 1 69 ? 3.443 36.469 23.844 1 98.31 69 ASN A C 1
ATOM 546 O O . ASN A 1 69 ? 4.301 36.844 23.047 1 98.31 69 ASN A O 1
ATOM 550 N N . LEU A 1 70 ? 2.453 35.688 23.438 1 98.75 70 LEU A N 1
ATOM 551 C CA . LEU A 1 70 ? 2.338 35.188 22.062 1 98.75 70 LEU A CA 1
ATOM 552 C C . LEU A 1 70 ? 2.131 36.344 21.094 1 98.75 70 LEU A C 1
ATOM 554 O O . LEU A 1 70 ? 1.251 37.188 21.297 1 98.75 70 LEU A O 1
ATOM 558 N N . ARG A 1 71 ? 2.914 36.375 20.062 1 98.44 71 ARG A N 1
ATOM 559 C CA . ARG A 1 71 ? 2.822 37.438 19.062 1 98.44 71 ARG A CA 1
ATOM 560 C C . ARG A 1 71 ? 2.572 36.875 17.672 1 98.44 71 ARG A C 1
ATOM 562 O O . ARG A 1 71 ? 1.96 37.531 16.828 1 98.44 71 ARG A O 1
ATOM 569 N N . LEU A 1 72 ? 3.061 35.656 17.406 1 98.75 72 LEU A N 1
ATOM 570 C CA . LEU A 1 72 ? 2.939 35 16.109 1 98.75 72 LEU A CA 1
ATOM 571 C C . LEU A 1 72 ? 2.549 33.531 16.266 1 98.75 72 LEU A C 1
ATOM 573 O O . LEU A 1 72 ? 3.141 32.812 17.078 1 98.75 72 LEU A O 1
ATOM 577 N N . LEU A 1 73 ? 1.503 33.125 15.594 1 98.81 73 LEU A N 1
ATOM 578 C CA . LEU A 1 73 ? 1.079 31.75 15.477 1 98.81 73 LEU A CA 1
ATOM 579 C C . LEU A 1 73 ? 1.189 31.281 14.031 1 98.81 73 LEU A C 1
ATOM 581 O O . LEU A 1 73 ? 0.497 31.781 13.148 1 98.81 73 LEU A O 1
ATOM 585 N N . VAL A 1 74 ? 2.102 30.328 13.773 1 98.81 74 VAL A N 1
ATOM 586 C CA . VAL A 1 74 ? 2.271 29.781 12.43 1 98.81 74 VAL A CA 1
ATOM 587 C C . VAL A 1 74 ? 1.631 28.406 12.352 1 98.81 74 VAL A C 1
ATOM 589 O O . VAL A 1 74 ? 2.029 27.484 13.062 1 98.81 74 VAL A O 1
ATOM 592 N N . THR A 1 75 ? 0.621 28.25 11.555 1 98.56 75 THR A N 1
ATOM 593 C CA . THR A 1 75 ? 0.033 26.938 11.305 1 98.56 75 THR A CA 1
ATOM 594 C C . THR A 1 75 ? 0.598 26.328 10.023 1 98.56 75 THR A C 1
ATOM 596 O O . THR A 1 75 ? 0.925 27.047 9.078 1 98.56 75 THR A O 1
ATOM 599 N N . THR A 1 76 ? 0.729 25.016 10.016 1 97.88 76 THR A N 1
ATOM 600 C CA . THR A 1 76 ? 1.098 24.344 8.773 1 97.88 76 THR A CA 1
ATOM 601 C C . THR A 1 76 ? -0.114 24.203 7.855 1 97.88 76 THR A C 1
ATOM 603 O O . THR A 1 76 ? -1.081 23.516 8.203 1 97.88 76 THR A O 1
ATOM 606 N N . GLY A 1 77 ? -0.004 24.797 6.727 1 96.12 77 GLY A N 1
ATOM 607 C CA . GLY A 1 77 ? -1.132 24.969 5.828 1 96.12 77 GLY A CA 1
ATOM 608 C C . GLY A 1 77 ? -1.78 26.344 5.949 1 96.12 77 GLY A C 1
ATOM 609 O O . GLY A 1 77 ? -1.637 27.016 6.969 1 96.12 77 GLY A O 1
ATOM 610 N N . MET A 1 78 ? -2.605 26.734 4.98 1 95.69 78 MET A N 1
ATOM 611 C CA . MET A 1 78 ? -3.199 28.078 4.941 1 95.69 78 MET A CA 1
ATOM 612 C C . MET A 1 78 ? -4.621 28.047 5.496 1 95.69 78 MET A C 1
ATOM 614 O O . MET A 1 78 ? -5.312 29.078 5.48 1 95.69 78 MET A O 1
ATOM 618 N N . VAL A 1 79 ? -5.094 26.922 5.863 1 91.88 79 VAL A N 1
ATOM 619 C CA . VAL A 1 79 ? -6.398 26.781 6.5 1 91.88 79 VAL A CA 1
ATOM 620 C C . VAL A 1 79 ? -6.273 25.938 7.758 1 91.88 79 VAL A C 1
ATOM 622 O O . VAL A 1 79 ? -5.672 24.859 7.73 1 91.88 79 VAL A O 1
ATOM 625 N N . ASN A 1 80 ? -6.789 26.469 8.836 1 94.31 80 ASN A N 1
ATOM 626 C CA . ASN A 1 80 ? -6.812 25.75 10.102 1 94.31 80 ASN A CA 1
ATOM 627 C C . ASN A 1 80 ? -8.023 26.141 10.945 1 94.31 80 ASN A C 1
ATOM 629 O O . ASN A 1 80 ? -8.008 27.172 11.617 1 94.31 80 ASN A O 1
ATOM 633 N N . ALA A 1 81 ? -8.953 25.234 10.93 1 90.69 81 ALA A N 1
ATOM 634 C CA . ALA A 1 81 ? -10.234 25.531 11.578 1 90.69 81 ALA A CA 1
ATOM 635 C C . ALA A 1 81 ? -10.094 25.516 13.094 1 90.69 81 ALA A C 1
ATOM 637 O O . ALA A 1 81 ? -10.984 26 13.805 1 90.69 81 ALA A O 1
ATOM 638 N N . ALA A 1 82 ? -8.977 25.062 13.609 1 94.69 82 ALA A N 1
ATOM 639 C CA . ALA A 1 82 ? -8.789 24.938 15.055 1 94.69 82 ALA A CA 1
ATOM 640 C C . ALA A 1 82 ? -8.25 26.25 15.641 1 94.69 82 ALA A C 1
ATOM 642 O O . ALA A 1 82 ? -8.094 26.375 16.859 1 94.69 82 ALA A O 1
ATOM 643 N N . ILE A 1 83 ? -8.008 27.281 14.852 1 97.5 83 ILE A N 1
ATOM 644 C CA . ILE A 1 83 ? -7.469 28.562 15.312 1 97.5 83 ILE A CA 1
ATOM 645 C C . ILE A 1 83 ? -8.516 29.656 15.133 1 97.5 83 ILE A C 1
ATOM 647 O O . ILE A 1 83 ? -9.023 29.859 14.031 1 97.5 83 ILE A O 1
ATOM 651 N N . ASP A 1 84 ? -8.867 30.328 16.188 1 97.75 84 ASP A N 1
ATOM 652 C CA . ASP A 1 84 ? -9.727 31.5 16.109 1 97.75 84 ASP A CA 1
ATOM 653 C C . ASP A 1 84 ? -8.945 32.719 15.656 1 97.75 84 ASP A C 1
ATOM 655 O O . ASP A 1 84 ? -8.484 33.531 16.469 1 97.75 84 ASP A O 1
ATOM 659 N N . THR A 1 85 ? -8.867 32.875 14.352 1 97.5 85 THR A N 1
ATOM 660 C CA . THR A 1 85 ? -8.047 33.938 13.773 1 97.5 85 THR A CA 1
ATOM 661 C C . THR A 1 85 ? -8.594 35.312 14.141 1 97.5 85 THR A C 1
ATOM 663 O O . THR A 1 85 ? -7.844 36.281 14.242 1 97.5 85 THR A O 1
ATOM 666 N N . GLY A 1 86 ? -9.914 35.469 14.305 1 97.06 86 GLY A N 1
ATOM 667 C CA . GLY A 1 86 ? -10.5 36.719 14.781 1 97.06 86 GLY A CA 1
ATOM 668 C C . GLY A 1 86 ? -10.023 37.125 16.172 1 97.06 86 GLY A C 1
ATOM 669 O O . GLY A 1 86 ? -9.594 38.25 16.375 1 97.06 86 GLY A O 1
ATOM 670 N N . ALA A 1 87 ? -10.125 36.125 17.062 1 97.81 87 ALA A N 1
ATOM 671 C CA . ALA A 1 87 ? -9.641 36.375 18.422 1 97.81 87 ALA A CA 1
ATOM 672 C C . ALA A 1 87 ? -8.148 36.719 18.422 1 97.81 87 ALA A C 1
ATOM 674 O O . ALA A 1 87 ? -7.699 37.562 19.188 1 97.81 87 ALA A O 1
ATOM 675 N N . ALA A 1 88 ? -7.398 35.969 17.594 1 98.25 88 ALA A N 1
ATOM 676 C CA . ALA A 1 88 ? -5.965 36.25 17.5 1 98.25 88 ALA A CA 1
ATOM 677 C C . ALA A 1 88 ? -5.699 37.688 17.094 1 98.25 88 ALA A C 1
ATOM 679 O O . ALA A 1 88 ? -4.883 38.375 17.719 1 98.25 88 ALA A O 1
ATOM 680 N N . ALA A 1 89 ? -6.387 38.156 16.125 1 96.94 89 ALA A N 1
ATOM 681 C CA . ALA A 1 89 ? -6.234 39.531 15.648 1 96.94 89 ALA A CA 1
ATOM 682 C C . ALA A 1 89 ? -6.559 40.531 16.75 1 96.94 89 ALA A C 1
ATOM 684 O O . ALA A 1 89 ? -5.836 41.531 16.938 1 96.94 89 ALA A O 1
ATOM 685 N N . GLU A 1 90 ? -7.633 40.312 17.422 1 97.19 90 GLU A N 1
ATOM 686 C CA . GLU A 1 90 ? -8.055 41.188 18.5 1 97.19 90 GLU A CA 1
ATOM 687 C C . GLU A 1 90 ? -7.004 41.25 19.609 1 97.19 90 GLU A C 1
ATOM 689 O O . GLU A 1 90 ? -6.836 42.281 20.25 1 97.19 90 GLU A O 1
ATOM 694 N N . LEU A 1 91 ? -6.359 40.188 19.781 1 97.5 91 LEU A N 1
ATOM 695 C CA . LEU A 1 91 ? -5.395 40.094 20.859 1 97.5 91 LEU A CA 1
ATOM 696 C C . LEU A 1 91 ? -3.998 40.469 20.391 1 97.5 91 LEU A C 1
ATOM 698 O O . LEU A 1 91 ? -3.031 40.375 21.141 1 97.5 91 LEU A O 1
ATOM 702 N N . GLY A 1 92 ? -3.902 40.875 19.125 1 96.81 92 GLY A N 1
ATOM 703 C CA . GLY A 1 92 ? -2.633 41.344 18.594 1 96.81 92 GLY A CA 1
ATOM 704 C C . GLY A 1 92 ? -1.711 40.188 18.188 1 96.81 92 GLY A C 1
ATOM 705 O O . GLY A 1 92 ? -0.493 40.375 18.109 1 96.81 92 GLY A O 1
ATOM 706 N N . VAL A 1 93 ? -2.248 39 18.016 1 98.31 93 VAL A N 1
ATOM 707 C CA . VAL A 1 93 ? -1.471 37.844 17.578 1 98.31 93 VAL A CA 1
ATOM 708 C C . VAL A 1 93 ? -1.592 37.719 16.062 1 98.31 93 VAL A C 1
ATOM 710 O O . VAL A 1 93 ? -2.693 37.531 15.531 1 98.31 93 VAL A O 1
ATOM 713 N N . THR A 1 94 ? -0.483 37.781 15.336 1 98.31 94 THR A N 1
ATOM 714 C CA . THR A 1 94 ? -0.461 37.5 13.898 1 98.31 94 THR A CA 1
ATOM 715 C C . THR A 1 94 ? -0.512 36 13.617 1 98.31 94 THR A C 1
ATOM 717 O O . THR A 1 94 ? 0.186 35.219 14.273 1 98.31 94 THR A O 1
ATOM 720 N N . VAL A 1 95 ? -1.418 35.562 12.742 1 98.69 95 VAL A N 1
ATOM 721 C CA . VAL A 1 95 ? -1.491 34.156 12.336 1 98.69 95 VAL A CA 1
ATOM 722 C C . VAL A 1 95 ? -1.023 34 10.891 1 98.69 95 VAL A C 1
ATOM 724 O O . VAL A 1 95 ? -1.542 34.656 9.992 1 98.69 95 VAL A O 1
ATOM 727 N N . CYS A 1 96 ? 0.036 33.219 10.633 1 98.75 96 CYS A N 1
ATOM 728 C CA . CYS A 1 96 ? 0.562 32.938 9.305 1 98.75 96 CYS A CA 1
ATOM 729 C C . CYS A 1 96 ? 0.437 31.453 8.984 1 98.75 96 CYS A C 1
ATOM 731 O O . CYS A 1 96 ? 0.201 30.625 9.875 1 98.75 96 CYS A O 1
ATOM 733 N N . GLY A 1 97 ? 0.49 31.094 7.73 1 98.5 97 GLY A N 1
ATOM 734 C CA . GLY A 1 97 ? 0.432 29.703 7.309 1 98.5 97 GLY A CA 1
ATOM 735 C C . GLY A 1 97 ? 1.61 29.297 6.449 1 98.5 97 GLY A C 1
ATOM 736 O O . GLY A 1 97 ? 2.564 30.062 6.285 1 98.5 97 GLY A O 1
ATOM 737 N N . THR A 1 98 ? 1.616 28.109 6.055 1 98.5 98 THR A N 1
ATOM 738 C CA . THR A 1 98 ? 2.617 27.578 5.137 1 98.5 98 THR A CA 1
ATOM 739 C C . THR A 1 98 ? 1.955 27.016 3.883 1 98.5 98 THR A C 1
ATOM 741 O O . THR A 1 98 ? 0.738 26.812 3.85 1 98.5 98 THR A O 1
ATOM 744 N N . GLY A 1 99 ? 2.822 26.812 2.902 1 96.88 99 GLY A N 1
ATOM 745 C CA . GLY A 1 99 ? 2.383 26 1.787 1 96.88 99 GLY A CA 1
ATOM 746 C C . GLY A 1 99 ? 2.285 24.516 2.137 1 96.88 99 GLY A C 1
ATOM 747 O O . GLY A 1 99 ? 2.096 24.172 3.301 1 96.88 99 GLY A O 1
ATOM 748 N N . GLY A 1 100 ? 2.24 23.656 1.148 1 95.06 100 GLY A N 1
ATOM 749 C CA . GLY A 1 100 ? 2.184 22.203 1.292 1 95.06 100 GLY A CA 1
ATOM 750 C C . GLY A 1 100 ? 2.402 21.469 -0.015 1 95.06 100 GLY A C 1
ATOM 751 O O . GLY A 1 100 ? 2.805 22.062 -1.014 1 95.06 100 GLY A O 1
ATOM 752 N N . VAL A 1 101 ? 2.354 20.188 0.119 1 95.56 101 VAL A N 1
ATOM 753 C CA . VAL A 1 101 ? 2.455 19.312 -1.042 1 95.56 101 VAL A CA 1
ATOM 754 C C . VAL A 1 101 ? 1.123 18.609 -1.274 1 95.56 101 VAL A C 1
ATOM 756 O O . VAL A 1 101 ? 0.533 18.062 -0.341 1 95.56 101 VAL A O 1
ATOM 759 N N . ALA A 1 102 ? 0.614 18.531 -2.453 1 92.38 102 ALA A N 1
ATOM 760 C CA . ALA A 1 102 ? -0.755 18.125 -2.76 1 92.38 102 ALA A CA 1
ATOM 761 C C . ALA A 1 102 ? -0.866 16.609 -2.873 1 92.38 102 ALA A C 1
ATOM 763 O O . ALA A 1 102 ? -1.902 16.016 -2.537 1 92.38 102 ALA A O 1
ATOM 764 N N . SER A 1 103 ? 0.179 15.883 -3.221 1 96.69 103 SER A N 1
ATOM 765 C CA . SER A 1 103 ? 0.073 14.531 -3.762 1 96.69 103 SER A CA 1
ATOM 766 C C . SER A 1 103 ? 0.086 13.492 -2.65 1 96.69 103 SER A C 1
ATOM 768 O O . SER A 1 103 ? -0.501 12.414 -2.793 1 96.69 103 SER A O 1
ATOM 770 N N . PRO A 1 104 ? 0.686 13.797 -1.483 1 98 104 PRO A N 1
ATOM 771 C CA . PRO A 1 104 ? 0.988 12.703 -0.551 1 98 104 PRO A CA 1
ATOM 772 C C . PRO A 1 104 ? -0.267 12.008 -0.028 1 98 104 PRO A C 1
ATOM 774 O O . PRO A 1 104 ? -0.276 10.789 0.139 1 98 104 PRO A O 1
ATOM 777 N N . THR A 1 105 ? -1.304 12.734 0.233 1 98.44 105 THR A N 1
ATOM 778 C CA . THR A 1 105 ? -2.49 12.125 0.828 1 98.44 105 THR A CA 1
ATOM 779 C C . THR A 1 105 ? -3.145 11.148 -0.144 1 98.44 105 THR A C 1
ATOM 781 O O . THR A 1 105 ? -3.592 10.07 0.256 1 98.44 105 THR A O 1
ATOM 784 N N . ALA A 1 106 ? -3.242 11.477 -1.444 1 98.75 106 ALA A N 1
ATOM 785 C CA . ALA A 1 106 ? -3.781 10.562 -2.445 1 98.75 106 ALA A CA 1
ATOM 786 C C . ALA A 1 106 ? -2.93 9.305 -2.551 1 98.75 106 ALA A C 1
ATOM 788 O O . ALA A 1 106 ? -3.461 8.195 -2.691 1 98.75 106 ALA A O 1
ATOM 789 N N . GLU A 1 107 ? -1.6 9.484 -2.455 1 98.88 107 GLU A N 1
ATOM 790 C CA . GLU A 1 107 ? -0.678 8.352 -2.496 1 98.88 107 GLU A CA 1
ATOM 791 C C . GLU A 1 107 ? -0.901 7.418 -1.312 1 98.88 107 GLU A C 1
ATOM 793 O O . GLU A 1 107 ? -1 6.199 -1.485 1 98.88 107 GLU A O 1
ATOM 798 N N . LEU A 1 108 ? -1.064 8.008 -0.133 1 98.94 108 LEU A N 1
ATOM 799 C CA . LEU A 1 108 ? -1.304 7.191 1.051 1 98.94 108 LEU A CA 1
ATOM 800 C C . LEU A 1 108 ? -2.641 6.469 0.949 1 98.94 108 LEU A C 1
ATOM 802 O O . LEU A 1 108 ? -2.766 5.32 1.385 1 98.94 108 LEU A O 1
ATOM 806 N N . THR A 1 109 ? -3.656 7.141 0.385 1 98.94 109 THR A N 1
ATOM 807 C CA . THR A 1 109 ? -4.961 6.512 0.198 1 98.94 109 THR A CA 1
ATOM 808 C C . THR A 1 109 ? -4.824 5.191 -0.554 1 98.94 109 THR A C 1
ATOM 810 O O . THR A 1 109 ? -5.324 4.16 -0.101 1 98.94 109 THR A O 1
ATOM 813 N N . TRP A 1 110 ? -4.105 5.203 -1.599 1 98.94 110 TRP A N 1
ATOM 814 C CA . TRP A 1 110 ? -3.936 3.982 -2.383 1 98.94 110 TRP A CA 1
ATOM 815 C C . TRP A 1 110 ? -3.037 2.988 -1.656 1 98.94 110 TRP A C 1
ATOM 817 O O . TRP A 1 110 ? -3.229 1.775 -1.764 1 98.94 110 TRP A O 1
ATOM 827 N N . GLY A 1 111 ? -1.982 3.492 -0.948 1 98.94 111 GLY A N 1
ATOM 828 C CA . GLY A 1 111 ? -1.21 2.605 -0.091 1 98.94 111 GLY A CA 1
ATOM 829 C C . GLY A 1 111 ? -2.066 1.827 0.889 1 98.94 111 GLY A C 1
ATOM 830 O O . GLY A 1 111 ? -1.875 0.623 1.069 1 98.94 111 GLY A O 1
ATOM 831 N N . LEU A 1 112 ? -3.035 2.537 1.436 1 99 112 LEU A N 1
ATOM 832 C CA . LEU A 1 112 ? -3.906 1.927 2.434 1 99 112 LEU A CA 1
ATOM 833 C C . LEU A 1 112 ? -4.887 0.96 1.782 1 99 112 LEU A C 1
ATOM 835 O O . LEU A 1 112 ? -5.156 -0.116 2.32 1 99 112 LEU A O 1
ATOM 839 N N . ILE A 1 113 ? -5.461 1.322 0.621 1 98.94 113 ILE A N 1
ATOM 840 C CA . ILE A 1 113 ? -6.367 0.444 -0.108 1 98.94 113 ILE A CA 1
ATOM 841 C C . ILE A 1 113 ? -5.68 -0.887 -0.398 1 98.94 113 ILE A C 1
ATOM 843 O O . ILE A 1 113 ? -6.195 -1.95 -0.048 1 98.94 113 ILE A O 1
ATOM 847 N N . LEU A 1 114 ? -4.496 -0.824 -0.94 1 98.94 114 LEU A N 1
ATOM 848 C CA . LEU A 1 114 ? -3.797 -2.031 -1.368 1 98.94 114 LEU A CA 1
ATOM 849 C C . LEU A 1 114 ? -3.266 -2.807 -0.167 1 98.94 114 LEU A C 1
ATOM 851 O O . LEU A 1 114 ? -3.252 -4.039 -0.174 1 98.94 114 LEU A O 1
ATOM 855 N N . ALA A 1 115 ? -2.799 -2.045 0.868 1 98.94 115 ALA A N 1
ATOM 856 C CA . ALA A 1 115 ? -2.338 -2.709 2.084 1 98.94 115 ALA A CA 1
ATOM 857 C C . ALA A 1 115 ? -3.455 -3.531 2.719 1 98.94 115 ALA A C 1
ATOM 859 O O . ALA A 1 115 ? -3.223 -4.648 3.189 1 98.94 115 ALA A O 1
ATOM 860 N N . LEU A 1 116 ? -4.648 -2.949 2.695 1 98.94 116 LEU A N 1
ATOM 861 C CA . LEU A 1 116 ? -5.797 -3.635 3.273 1 98.94 116 LEU A CA 1
ATOM 862 C C . LEU A 1 116 ? -6.195 -4.84 2.426 1 98.94 116 LEU A C 1
ATOM 864 O O . LEU A 1 116 ? -6.309 -5.953 2.941 1 98.94 116 LEU A O 1
ATOM 868 N N . LEU A 1 117 ? -6.359 -4.668 1.142 1 98.88 117 LEU A N 1
ATOM 869 C CA . LEU A 1 117 ? -6.883 -5.695 0.248 1 98.88 117 LEU A CA 1
ATOM 870 C C . LEU A 1 117 ? -5.891 -6.848 0.103 1 98.88 117 LEU A C 1
ATOM 872 O O . LEU A 1 117 ? -6.293 -7.996 -0.09 1 98.88 117 LEU A O 1
ATOM 876 N N . ARG A 1 118 ? -4.586 -6.559 0.271 1 98.88 118 ARG A N 1
ATOM 877 C CA . ARG A 1 118 ? -3.568 -7.582 0.054 1 98.88 118 ARG A CA 1
ATOM 878 C C . ARG A 1 118 ? -2.959 -8.039 1.376 1 98.88 118 ARG A C 1
ATOM 880 O O . ARG A 1 118 ? -1.998 -8.812 1.389 1 98.88 118 ARG A O 1
ATOM 887 N N . ASN A 1 119 ? -3.488 -7.508 2.486 1 98.75 119 ASN A N 1
ATOM 888 C CA . ASN A 1 119 ? -3.094 -7.91 3.832 1 98.75 119 ASN A CA 1
ATOM 889 C C . ASN A 1 119 ? -1.604 -7.684 4.074 1 98.75 119 ASN A C 1
ATOM 891 O O . ASN A 1 119 ? -0.936 -8.516 4.688 1 98.75 119 ASN A O 1
ATOM 895 N N . ILE A 1 120 ? -1.057 -6.59 3.596 1 98.88 120 ILE A N 1
ATOM 896 C CA . ILE A 1 120 ? 0.387 -6.379 3.578 1 98.88 120 ILE A CA 1
ATOM 897 C C . ILE A 1 120 ? 0.912 -6.281 5.008 1 98.88 120 ILE A C 1
ATOM 899 O O . ILE A 1 120 ? 1.884 -6.953 5.367 1 98.88 120 ILE A O 1
ATOM 903 N N . PRO A 1 121 ? 0.252 -5.496 5.949 1 98.88 121 PRO A N 1
ATOM 904 C CA . PRO A 1 121 ? 0.792 -5.434 7.309 1 98.88 121 PRO A CA 1
ATOM 905 C C . PRO A 1 121 ? 0.786 -6.793 8.008 1 98.88 121 PRO A C 1
ATOM 907 O O . PRO A 1 121 ? 1.768 -7.164 8.656 1 98.88 121 PRO A O 1
ATOM 910 N N . ALA A 1 122 ? -0.292 -7.566 7.82 1 98.38 122 ALA A N 1
ATOM 911 C CA . ALA A 1 122 ? -0.401 -8.875 8.461 1 98.38 122 ALA A CA 1
ATOM 912 C C . ALA A 1 122 ? 0.639 -9.844 7.902 1 98.38 122 ALA A C 1
ATOM 914 O O . ALA A 1 122 ? 1.274 -10.578 8.656 1 98.38 122 ALA A O 1
ATOM 915 N N . GLU A 1 123 ? 0.785 -9.875 6.602 1 98.69 123 GLU A N 1
ATOM 916 C CA . GLU A 1 123 ? 1.72 -10.797 5.961 1 98.69 123 GLU A CA 1
ATOM 917 C C . GLU A 1 123 ? 3.166 -10.422 6.277 1 98.69 123 GLU A C 1
ATOM 919 O O . GLU A 1 123 ? 4.012 -11.297 6.465 1 98.69 123 GLU A O 1
ATOM 924 N N . ASP A 1 124 ? 3.504 -9.078 6.32 1 98.81 124 ASP A N 1
ATOM 925 C CA . ASP A 1 124 ? 4.844 -8.648 6.707 1 98.81 124 ASP A CA 1
ATOM 926 C C . ASP A 1 124 ? 5.176 -9.102 8.133 1 98.81 124 ASP A C 1
ATOM 928 O O . ASP A 1 124 ? 6.266 -9.617 8.383 1 98.81 124 ASP A O 1
ATOM 932 N N . ALA A 1 125 ? 4.199 -8.859 9.023 1 98.12 125 ALA A N 1
ATOM 933 C CA . ALA A 1 125 ? 4.387 -9.297 10.406 1 98.12 125 ALA A CA 1
ATOM 934 C C . ALA A 1 125 ? 4.609 -10.805 10.477 1 98.12 125 ALA A C 1
ATOM 936 O O . ALA A 1 125 ? 5.473 -11.273 11.219 1 98.12 125 ALA A O 1
ATOM 937 N N . ALA A 1 126 ? 3.826 -11.586 9.727 1 97.94 126 ALA A N 1
ATOM 938 C CA . ALA A 1 126 ? 3.953 -13.039 9.719 1 97.94 126 ALA A CA 1
ATOM 939 C C . ALA A 1 126 ? 5.32 -13.469 9.188 1 97.94 126 ALA A C 1
ATOM 941 O O . ALA A 1 126 ? 5.945 -14.375 9.734 1 97.94 126 ALA A O 1
ATOM 942 N N . MET A 1 127 ? 5.816 -12.852 8.109 1 98.38 127 MET A N 1
ATOM 943 C CA . MET A 1 127 ? 7.141 -13.133 7.566 1 98.38 127 MET A CA 1
ATOM 944 C C . MET A 1 127 ? 8.219 -12.922 8.625 1 98.38 127 MET A C 1
ATOM 946 O O . MET A 1 127 ? 9.109 -13.758 8.781 1 98.38 127 MET A O 1
ATOM 950 N N . ARG A 1 128 ? 8.125 -11.812 9.32 1 97.81 128 ARG A N 1
ATOM 951 C CA . ARG A 1 128 ? 9.117 -11.484 10.336 1 97.81 128 ARG A CA 1
ATOM 952 C C . ARG A 1 128 ? 9.078 -12.492 11.484 1 97.81 128 ARG A C 1
ATOM 954 O O . ARG A 1 128 ? 10.102 -12.758 12.117 1 97.81 128 ARG A O 1
ATOM 961 N N . ALA A 1 129 ? 7.965 -13.062 11.703 1 97.31 129 ALA A N 1
ATOM 962 C CA . ALA A 1 129 ? 7.797 -14.039 12.773 1 97.31 129 ALA A CA 1
ATOM 963 C C . ALA A 1 129 ? 8.172 -15.445 12.297 1 97.31 129 ALA A C 1
ATOM 965 O O . ALA A 1 129 ? 8.039 -16.422 13.047 1 97.31 129 ALA A O 1
ATOM 966 N N . GLY A 1 130 ? 8.578 -15.641 11.078 1 97.44 130 GLY A N 1
ATOM 967 C CA . GLY A 1 130 ? 9.062 -16.922 10.57 1 97.44 130 GLY A CA 1
ATOM 968 C C . GLY A 1 130 ? 8.039 -17.641 9.711 1 97.44 130 GLY A C 1
ATOM 969 O O . GLY A 1 130 ? 8.273 -18.781 9.289 1 97.44 130 GLY A O 1
ATOM 970 N N . GLY A 1 131 ? 6.934 -16.969 9.453 1 96.75 131 GLY A N 1
ATOM 971 C CA . GLY A 1 131 ? 5.879 -17.609 8.68 1 96.75 131 GLY A CA 1
ATOM 972 C C . GLY A 1 131 ? 6.07 -17.453 7.18 1 96.75 131 GLY A C 1
ATOM 973 O O . GLY A 1 131 ? 7.105 -16.969 6.727 1 96.75 131 GLY A O 1
ATOM 974 N N . TRP A 1 132 ? 5.082 -17.891 6.43 1 96.44 132 TRP A N 1
ATOM 975 C CA . TRP A 1 132 ? 5.02 -17.766 4.98 1 96.44 132 T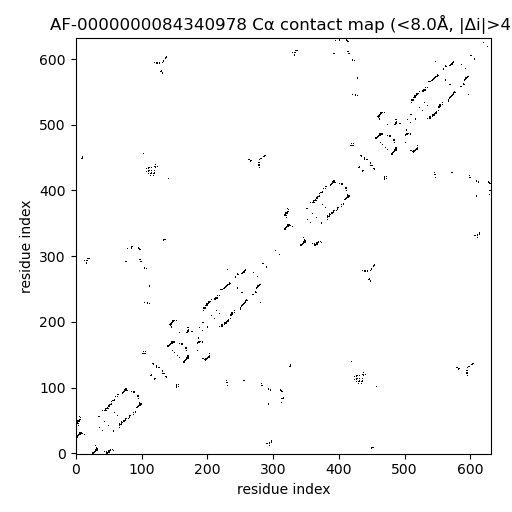RP A CA 1
ATOM 976 C C . TRP A 1 132 ? 3.623 -17.344 4.527 1 96.44 132 TRP A C 1
ATOM 978 O O . TRP A 1 132 ? 3.035 -16.422 5.09 1 96.44 132 TRP A O 1
ATOM 988 N N . GLN A 1 133 ? 2.938 -17.938 3.611 1 95.69 133 GLN A N 1
ATOM 989 C CA . GLN A 1 133 ? 1.64 -17.531 3.08 1 95.69 133 GLN A CA 1
ATOM 990 C C . GLN A 1 133 ? 0.511 -17.906 4.035 1 95.69 133 GLN A C 1
ATOM 992 O O . GLN A 1 133 ? 0.416 -19.062 4.465 1 95.69 133 GLN A O 1
ATOM 997 N N . HIS A 1 134 ? -0.365 -16.875 4.375 1 94.38 134 HIS A N 1
ATOM 998 C CA . HIS A 1 134 ? -1.45 -17.172 5.305 1 94.38 134 HIS A CA 1
ATOM 999 C C . HIS A 1 134 ? -2.779 -16.641 4.781 1 94.38 134 HIS A C 1
ATOM 1001 O O . HIS A 1 134 ? -3.842 -17.156 5.129 1 94.38 134 HIS A O 1
ATOM 1007 N N . THR A 1 135 ? -2.738 -15.625 3.982 1 97.5 135 THR A N 1
ATOM 1008 C CA . THR A 1 135 ? -3.973 -14.953 3.596 1 97.5 135 THR A CA 1
ATOM 1009 C C . THR A 1 135 ? -4.18 -15.031 2.086 1 97.5 135 THR A C 1
ATOM 1011 O O . THR A 1 135 ? -3.256 -15.367 1.343 1 97.5 135 THR A O 1
ATOM 1014 N N . VAL A 1 136 ? -5.406 -14.852 1.658 1 98.31 136 VAL A N 1
ATOM 1015 C CA . VAL A 1 136 ? -5.77 -14.617 0.264 1 98.31 136 VAL A CA 1
ATOM 1016 C C . VAL A 1 136 ? -6.242 -13.18 0.086 1 98.31 136 VAL A C 1
ATOM 1018 O O . VAL A 1 136 ? -7.148 -12.727 0.789 1 98.31 136 VAL A O 1
ATOM 1021 N N . GLY A 1 137 ? -5.594 -12.445 -0.757 1 98.31 137 GLY A N 1
ATOM 1022 C CA . GLY A 1 137 ? -5.961 -11.062 -0.996 1 98.31 137 GLY A CA 1
ATOM 1023 C C . GLY A 1 137 ? -7.039 -10.898 -2.051 1 98.31 137 GLY A C 1
ATOM 1024 O O . GLY A 1 137 ? -7.629 -11.883 -2.498 1 98.31 137 GLY A O 1
ATOM 1025 N N . ARG A 1 138 ? -7.32 -9.664 -2.408 1 98.44 138 ARG A N 1
ATOM 1026 C CA . ARG A 1 138 ? -8.25 -9.289 -3.465 1 98.44 138 ARG A CA 1
ATOM 1027 C C . ARG A 1 138 ? -7.648 -8.227 -4.379 1 98.44 138 ARG A C 1
ATOM 1029 O O . ARG A 1 138 ? -6.898 -7.359 -3.92 1 98.44 138 ARG A O 1
ATOM 1036 N N . GLY A 1 139 ? -7.941 -8.32 -5.648 1 98.5 139 GLY A N 1
ATOM 1037 C CA . GLY A 1 139 ? -7.512 -7.309 -6.602 1 98.5 139 GLY A CA 1
ATOM 1038 C C . GLY A 1 139 ? -8.523 -6.191 -6.789 1 98.5 139 GLY A C 1
ATOM 1039 O O . GLY A 1 139 ? -9.625 -6.242 -6.227 1 98.5 139 GLY A O 1
ATOM 1040 N N . VAL A 1 140 ? -8.125 -5.164 -7.617 1 98.75 140 VAL A N 1
ATOM 1041 C CA . VAL A 1 140 ? -9.023 -4.027 -7.781 1 98.75 140 VAL A CA 1
ATOM 1042 C C . VAL A 1 140 ? -9.43 -3.898 -9.25 1 98.75 140 VAL A C 1
ATOM 1044 O O . VAL A 1 140 ? -10.461 -3.303 -9.562 1 98.75 140 VAL A O 1
ATOM 1047 N N . ALA A 1 141 ? -8.617 -4.41 -10.203 1 98.69 141 ALA A N 1
ATOM 1048 C CA . ALA A 1 141 ? -8.945 -4.289 -11.625 1 98.69 141 ALA A CA 1
ATOM 1049 C C . ALA A 1 141 ? -10.312 -4.883 -11.922 1 98.69 141 ALA A C 1
ATOM 1051 O O . ALA A 1 141 ? -10.656 -5.961 -11.43 1 98.69 141 ALA A O 1
ATOM 1052 N N . GLY A 1 142 ? -11.094 -4.137 -12.703 1 98.31 142 GLY A N 1
ATOM 1053 C CA . GLY A 1 142 ? -12.422 -4.59 -13.086 1 98.31 142 GLY A CA 1
ATOM 1054 C C . GLY A 1 142 ? -13.469 -4.328 -12.016 1 98.31 142 GLY A C 1
ATOM 1055 O O . GLY A 1 142 ? -14.656 -4.578 -12.234 1 98.31 142 GLY A O 1
ATOM 1056 N N . LYS A 1 143 ? -13.086 -3.852 -10.867 1 98.69 143 LYS A N 1
ATOM 1057 C CA . LYS A 1 143 ? -14.008 -3.568 -9.773 1 98.69 143 LYS A CA 1
ATOM 1058 C C . LYS A 1 143 ? -14.352 -2.082 -9.719 1 98.69 143 LYS A C 1
ATOM 1060 O O . LYS A 1 143 ? -13.836 -1.288 -10.5 1 98.69 143 LYS A O 1
ATOM 1065 N N . THR A 1 144 ? -15.219 -1.71 -8.812 1 98.88 144 THR A N 1
ATOM 1066 C CA . THR A 1 144 ? -15.742 -0.348 -8.781 1 98.88 144 THR A CA 1
ATOM 1067 C C . THR A 1 144 ? -15.164 0.434 -7.609 1 98.88 144 THR A C 1
ATOM 1069 O O . THR A 1 144 ? -15.164 -0.046 -6.473 1 98.88 144 THR A O 1
ATOM 1072 N N . LEU A 1 145 ? -14.617 1.588 -7.926 1 98.94 145 LEU A N 1
ATOM 1073 C CA . LEU A 1 145 ? -14.195 2.576 -6.941 1 98.94 145 LEU A CA 1
ATOM 1074 C C . LEU A 1 145 ? -15.258 3.652 -6.758 1 98.94 145 LEU A C 1
ATOM 1076 O O . LEU A 1 145 ? -15.641 4.324 -7.719 1 98.94 145 LEU A O 1
ATOM 1080 N N . GLY A 1 146 ? -15.797 3.77 -5.543 1 98.94 146 GLY A N 1
ATOM 1081 C CA . GLY A 1 146 ? -16.688 4.863 -5.188 1 98.94 146 GLY A CA 1
ATOM 1082 C C . GLY A 1 146 ? -15.984 5.992 -4.453 1 98.94 146 GLY A C 1
ATOM 1083 O O . GLY A 1 146 ? -15.508 5.805 -3.33 1 98.94 146 GLY A O 1
ATOM 1084 N N . VAL A 1 147 ? -15.953 7.164 -5.051 1 98.94 147 VAL A N 1
ATOM 1085 C CA . VAL A 1 147 ? -15.273 8.328 -4.492 1 98.94 147 VAL A CA 1
ATOM 1086 C C . VAL A 1 147 ? -16.297 9.281 -3.881 1 98.94 147 VAL A C 1
ATOM 1088 O O . VAL A 1 147 ? -17.109 9.867 -4.598 1 98.94 147 VAL A O 1
ATOM 1091 N N . VAL A 1 148 ? -16.25 9.43 -2.564 1 98.94 148 VAL A N 1
ATOM 1092 C CA . VAL A 1 148 ? -17.078 10.422 -1.884 1 98.94 148 VAL A CA 1
ATOM 1093 C C . VAL A 1 148 ? -16.328 11.75 -1.816 1 98.94 148 VAL A C 1
ATOM 1095 O O . VAL A 1 148 ? -15.453 11.938 -0.964 1 98.94 148 VAL A O 1
ATOM 1098 N N . GLY A 1 149 ? -16.703 12.695 -2.602 1 98.69 149 GLY A N 1
ATOM 1099 C CA . GLY A 1 149 ? -15.992 13.953 -2.768 1 98.69 149 GLY A CA 1
ATOM 1100 C C . GLY A 1 149 ? -15.016 13.938 -3.928 1 98.69 149 GLY A C 1
ATOM 1101 O O . GLY A 1 149 ? -13.977 13.273 -3.859 1 98.69 149 GLY A O 1
ATOM 1102 N N . LEU A 1 150 ? -15.297 14.734 -4.984 1 98.44 150 LEU A N 1
ATOM 1103 C CA . LEU A 1 150 ? -14.484 14.75 -6.195 1 98.44 150 LEU A CA 1
ATOM 1104 C C . LEU A 1 150 ? -13.766 16.094 -6.348 1 98.44 150 LEU A C 1
ATOM 1106 O O . LEU A 1 150 ? -13.82 16.703 -7.414 1 98.44 150 LEU A O 1
ATOM 1110 N N . GLY A 1 151 ? -13.234 16.547 -5.172 1 96.81 151 GLY A N 1
ATOM 1111 C CA . GLY A 1 151 ? -12.32 17.672 -5.234 1 96.81 151 GLY A CA 1
ATOM 1112 C C . GLY A 1 151 ? -10.945 17.281 -5.75 1 96.81 151 GLY A C 1
ATOM 1113 O O . GLY A 1 151 ? -10.797 16.312 -6.492 1 96.81 151 GLY A O 1
ATOM 1114 N N . ARG A 1 152 ? -9.922 18.078 -5.434 1 95.81 152 ARG A N 1
ATOM 1115 C CA . ARG A 1 152 ? -8.555 17.844 -5.91 1 95.81 152 ARG A CA 1
ATOM 1116 C C . ARG A 1 152 ? -8.062 16.453 -5.508 1 95.81 152 ARG A C 1
ATOM 1118 O O . ARG A 1 152 ? -7.555 15.711 -6.344 1 95.81 152 ARG A O 1
ATOM 1125 N N . LEU A 1 153 ? -8.227 16.156 -4.215 1 97.19 153 LEU A N 1
ATOM 1126 C CA . LEU A 1 153 ? -7.754 14.883 -3.699 1 97.19 153 LEU A CA 1
ATOM 1127 C C . LEU A 1 153 ? -8.562 13.727 -4.277 1 97.19 153 LEU A C 1
ATOM 1129 O O . LEU A 1 153 ? -7.996 12.734 -4.738 1 97.19 153 LEU A O 1
ATOM 1133 N N . GLY A 1 154 ? -9.891 13.859 -4.277 1 98.56 154 GLY A N 1
ATOM 1134 C CA . GLY A 1 154 ? -10.742 12.82 -4.832 1 98.56 154 GLY A CA 1
ATOM 1135 C C . GLY A 1 154 ? -10.461 12.539 -6.301 1 98.56 154 GLY A C 1
ATOM 1136 O O . GLY A 1 154 ? -10.469 11.383 -6.73 1 98.56 154 GLY A O 1
ATOM 1137 N N . ALA A 1 155 ? -10.227 13.586 -7.051 1 98.56 155 ALA A N 1
ATOM 1138 C CA . ALA A 1 155 ? -9.93 13.445 -8.477 1 98.56 155 ALA A CA 1
ATOM 1139 C C . ALA A 1 155 ? -8.609 12.711 -8.695 1 98.56 155 ALA A C 1
ATOM 1141 O O . ALA A 1 155 ? -8.484 11.906 -9.617 1 98.56 155 ALA A O 1
ATOM 1142 N N . ALA A 1 156 ? -7.633 13.062 -7.867 1 98.56 156 ALA A N 1
ATOM 1143 C CA . ALA A 1 156 ? -6.352 12.367 -7.965 1 98.56 156 ALA A CA 1
ATOM 1144 C C . ALA A 1 156 ? -6.504 10.875 -7.676 1 98.56 156 ALA A C 1
ATOM 1146 O O . ALA A 1 156 ? -5.957 10.039 -8.398 1 98.56 156 ALA A O 1
ATOM 1147 N N . VAL A 1 157 ? -7.285 10.523 -6.66 1 98.88 157 VAL A N 1
ATOM 1148 C CA . VAL A 1 157 ? -7.527 9.125 -6.301 1 98.88 157 VAL A CA 1
ATOM 1149 C C . VAL A 1 157 ? -8.273 8.422 -7.434 1 98.88 157 VAL A C 1
ATOM 1151 O O . VAL A 1 157 ? -7.961 7.285 -7.781 1 98.88 157 VAL A O 1
ATOM 1154 N N . ALA A 1 158 ? -9.219 9.133 -8.023 1 98.88 158 ALA A N 1
ATOM 1155 C CA . ALA A 1 158 ? -10.008 8.594 -9.133 1 98.88 158 ALA A CA 1
ATOM 1156 C C . ALA A 1 158 ? -9.117 8.273 -10.328 1 98.88 158 ALA A C 1
ATOM 1158 O O . ALA A 1 158 ? -9.234 7.203 -10.93 1 98.88 158 ALA A O 1
ATOM 1159 N N . ARG A 1 159 ? -8.219 9.172 -10.648 1 98.69 159 ARG A N 1
ATOM 1160 C CA . ARG A 1 159 ? -7.309 8.992 -11.781 1 98.69 159 ARG A CA 1
ATOM 1161 C C . ARG A 1 159 ? -6.441 7.754 -11.602 1 98.69 159 ARG A C 1
ATOM 1163 O O . ARG A 1 159 ? -6.266 6.969 -12.531 1 98.69 159 ARG A O 1
ATOM 1170 N N . ILE A 1 160 ? -5.93 7.586 -10.445 1 98.88 160 ILE A N 1
ATOM 1171 C CA . ILE A 1 160 ? -5.082 6.438 -10.148 1 98.88 160 ILE A CA 1
ATOM 1172 C C . ILE A 1 160 ? -5.914 5.16 -10.195 1 98.88 160 ILE A C 1
ATOM 1174 O O . ILE A 1 160 ? -5.457 4.133 -10.703 1 98.88 160 ILE A O 1
ATOM 1178 N N . GLY A 1 161 ? -7.141 5.211 -9.633 1 98.88 161 GLY A N 1
ATOM 1179 C CA . GLY A 1 161 ? -8.039 4.07 -9.719 1 98.88 161 GLY A CA 1
ATOM 1180 C C . GLY A 1 161 ? -8.297 3.617 -11.141 1 98.88 161 GLY A C 1
ATOM 1181 O O . GLY A 1 161 ? -8.297 2.418 -11.43 1 98.88 161 GLY A O 1
ATOM 1182 N N . ALA A 1 162 ? -8.5 4.57 -12.031 1 98.75 162 ALA A N 1
ATOM 1183 C CA . ALA A 1 162 ? -8.68 4.258 -13.445 1 98.75 162 ALA A CA 1
ATOM 1184 C C . ALA A 1 162 ? -7.438 3.578 -14.023 1 98.75 162 ALA A C 1
ATOM 1186 O O . ALA A 1 162 ? -7.551 2.65 -14.828 1 98.75 162 ALA A O 1
ATOM 1187 N N . ALA A 1 163 ? -6.277 3.979 -13.625 1 98.62 163 ALA A N 1
ATOM 1188 C CA . ALA A 1 163 ? -5.027 3.393 -14.102 1 98.62 163 ALA A CA 1
ATOM 1189 C C . ALA A 1 163 ? -4.871 1.956 -13.609 1 98.62 163 ALA A C 1
ATOM 1191 O O . ALA A 1 163 ? -4.219 1.139 -14.258 1 98.62 163 ALA A O 1
ATOM 1192 N N . PHE A 1 164 ? -5.504 1.639 -12.5 1 98.75 164 PHE A N 1
ATOM 1193 C CA . PHE A 1 164 ? -5.516 0.272 -11.992 1 98.75 164 PHE A CA 1
ATOM 1194 C C . PHE A 1 164 ? -6.555 -0.567 -12.727 1 98.75 164 PHE A C 1
ATOM 1196 O O . PHE A 1 164 ? -6.688 -1.766 -12.469 1 98.75 164 PHE A O 1
ATOM 1203 N N . GLY A 1 165 ? -7.328 0.021 -13.594 1 98.5 165 GLY A N 1
ATOM 1204 C CA . GLY A 1 165 ? -8.336 -0.693 -14.375 1 98.5 165 GLY A CA 1
ATOM 1205 C C . GLY A 1 165 ? -9.68 -0.776 -13.672 1 98.5 165 GLY A C 1
ATOM 1206 O O . GLY A 1 165 ? -10.469 -1.68 -13.945 1 98.5 165 GLY A O 1
ATOM 1207 N N . MET A 1 166 ? -9.961 0.129 -12.734 1 98.75 166 MET A N 1
ATOM 1208 C CA . MET A 1 166 ? -11.242 0.133 -12.031 1 98.75 166 MET A CA 1
ATOM 1209 C C . MET A 1 166 ? -12.266 0.98 -12.781 1 98.75 166 MET A C 1
ATOM 1211 O O . MET A 1 166 ? -11.898 1.872 -13.547 1 98.75 166 MET A O 1
ATOM 1215 N N . GLU A 1 167 ? -13.523 0.639 -12.562 1 98.62 167 GLU A N 1
ATOM 1216 C CA . GLU A 1 167 ? -14.602 1.576 -12.859 1 98.62 167 GLU A CA 1
ATOM 1217 C C . GLU A 1 167 ? -14.773 2.586 -11.727 1 98.62 167 GLU A C 1
ATOM 1219 O O . GLU A 1 167 ? -14.828 2.209 -10.555 1 98.62 167 GLU A O 1
ATOM 1224 N N . VAL A 1 168 ? -14.844 3.875 -12.062 1 98.88 168 VAL A N 1
ATOM 1225 C CA . VAL A 1 168 ? -14.859 4.895 -11.023 1 98.88 168 VAL A CA 1
ATOM 1226 C C . VAL A 1 168 ? -16.188 5.641 -11.047 1 98.88 168 VAL A C 1
ATOM 1228 O O . VAL A 1 168 ? -16.656 6.062 -12.117 1 98.88 168 VAL A O 1
ATOM 1231 N N . GLN A 1 169 ? -16.812 5.762 -9.93 1 98.88 169 GLN A N 1
ATOM 1232 C CA . GLN A 1 169 ? -17.984 6.598 -9.711 1 98.88 169 GLN A CA 1
ATOM 1233 C C . GLN A 1 169 ? -17.797 7.527 -8.523 1 98.88 169 GLN A C 1
ATOM 1235 O O . GLN A 1 169 ? -16.938 7.277 -7.66 1 98.88 169 GLN A O 1
ATOM 1240 N N . ALA A 1 170 ? -18.547 8.633 -8.484 1 98.94 170 ALA A N 1
ATOM 1241 C CA . ALA A 1 170 ? -18.344 9.609 -7.418 1 98.94 170 ALA A CA 1
ATOM 1242 C C . ALA A 1 170 ? -19.688 10.219 -6.984 1 98.94 170 ALA A C 1
ATOM 1244 O O . ALA A 1 170 ? -20.656 10.18 -7.73 1 98.94 170 ALA A O 1
ATOM 1245 N N . TRP A 1 171 ? -19.625 10.68 -5.812 1 98.81 171 TRP A N 1
ATOM 1246 C CA . TRP A 1 171 ? -20.766 11.406 -5.246 1 98.81 171 TRP A CA 1
ATOM 1247 C C . TRP A 1 171 ? -20.281 12.469 -4.258 1 98.81 171 TRP A C 1
ATOM 1249 O O . TRP A 1 171 ? -19.328 12.234 -3.502 1 98.81 171 TRP A O 1
ATOM 1259 N N . SER A 1 172 ? -20.828 13.508 -4.234 1 98.19 172 SER A N 1
ATOM 1260 C CA . SER A 1 172 ? -20.906 14.492 -3.16 1 98.19 172 SER A CA 1
ATOM 1261 C C . SER A 1 172 ? -22.203 15.297 -3.234 1 98.19 172 SER A C 1
ATOM 1263 O O . SER A 1 172 ? -22.906 15.258 -4.246 1 98.19 172 SER A O 1
ATOM 1265 N N . PRO A 1 173 ? -22.656 16.016 -2.137 1 95.69 173 PRO A N 1
ATOM 1266 C CA . PRO A 1 173 ? -23.953 16.688 -2.119 1 95.69 173 PRO A CA 1
ATOM 1267 C C . PRO A 1 173 ? -24.156 17.609 -3.322 1 95.69 173 PRO A C 1
ATOM 1269 O O . PRO A 1 173 ? -25.266 17.688 -3.863 1 95.69 173 PRO A O 1
ATOM 1272 N N . ASN A 1 174 ? -23.172 18.266 -3.928 1 94.62 174 ASN A N 1
ATOM 1273 C CA . ASN A 1 174 ? -23.344 19.25 -4.988 1 94.62 174 ASN A CA 1
ATOM 1274 C C . ASN A 1 174 ? -22.578 18.859 -6.25 1 94.62 174 ASN A C 1
ATOM 1276 O O . ASN A 1 174 ? -22.266 19.703 -7.086 1 94.62 174 ASN A O 1
ATOM 1280 N N . LEU A 1 175 ? -22.281 17.609 -6.324 1 97.31 175 LEU A N 1
ATOM 1281 C CA . LEU A 1 175 ? -21.5 17.141 -7.465 1 97.31 175 LEU A CA 1
ATOM 1282 C C . LEU A 1 175 ? -22.344 17.156 -8.734 1 97.31 175 LEU A C 1
ATOM 1284 O O . LEU A 1 175 ? -23.516 16.75 -8.727 1 97.31 175 LEU A O 1
ATOM 1288 N N . THR A 1 176 ? -21.797 17.578 -9.797 1 97.31 176 THR A N 1
ATOM 1289 C CA . THR A 1 176 ? -22.516 17.688 -11.055 1 97.31 176 THR A CA 1
ATOM 1290 C C . THR A 1 176 ? -21.969 16.703 -12.078 1 97.31 176 THR A C 1
ATOM 1292 O O . THR A 1 176 ? -20.812 16.25 -11.969 1 97.31 176 THR A O 1
ATOM 1295 N N . ALA A 1 177 ? -22.734 16.391 -13.055 1 96.75 177 ALA A N 1
ATOM 1296 C CA . ALA A 1 177 ? -22.312 15.539 -14.156 1 96.75 177 ALA A CA 1
ATOM 1297 C C . ALA A 1 177 ? -21.141 16.156 -14.906 1 96.75 177 ALA A C 1
ATOM 1299 O O . ALA A 1 177 ? -20.25 15.438 -15.383 1 96.75 177 ALA A O 1
ATOM 1300 N N . GLY A 1 178 ? -21.188 17.469 -15.008 1 96.94 178 GLY A N 1
ATOM 1301 C CA . GLY A 1 178 ? -20.109 18.172 -15.672 1 96.94 178 GLY A CA 1
ATOM 1302 C C . GLY A 1 178 ? -18.766 17.969 -15.008 1 96.94 178 GLY A C 1
ATOM 1303 O O . GLY A 1 178 ? -17.766 17.688 -15.68 1 96.94 178 GLY A O 1
ATOM 1304 N N . ARG A 1 179 ? -18.734 18.141 -13.688 1 96.12 179 ARG A N 1
ATOM 1305 C CA . ARG A 1 179 ? -17.516 17.906 -12.93 1 96.12 179 ARG A CA 1
ATOM 1306 C C . ARG A 1 179 ? -17.031 16.469 -13.078 1 96.12 179 ARG A C 1
ATOM 1308 O O . ARG A 1 179 ? -15.828 16.234 -13.203 1 96.12 179 ARG A O 1
ATOM 1315 N N . CYS A 1 180 ? -17.906 15.531 -13.086 1 97.62 180 CYS A N 1
ATOM 1316 C CA . CYS A 1 180 ? -17.562 14.125 -13.266 1 97.62 180 CYS A CA 1
ATOM 1317 C C . CYS A 1 180 ? -16.953 13.891 -14.641 1 97.62 180 CYS A C 1
ATOM 1319 O O . CYS A 1 180 ? -15.961 13.172 -14.766 1 97.62 180 CYS A O 1
ATOM 1321 N N . ALA A 1 181 ? -17.5 14.453 -15.641 1 97 181 ALA A N 1
ATOM 1322 C CA . ALA A 1 181 ? -17.016 14.289 -17.016 1 97 181 ALA A CA 1
ATOM 1323 C C . ALA A 1 181 ? -15.57 14.781 -17.156 1 97 181 ALA A C 1
ATOM 1325 O O . ALA A 1 181 ? -14.781 14.203 -17.906 1 97 181 ALA A O 1
ATOM 1326 N N . GLU A 1 182 ? -15.258 15.859 -16.422 1 96.94 182 GLU A N 1
ATOM 1327 C CA . GLU A 1 182 ? -13.906 16.406 -16.438 1 96.94 182 GLU A CA 1
ATOM 1328 C C . GLU A 1 182 ? -12.883 15.367 -15.984 1 96.94 182 GLU A C 1
ATOM 1330 O O . GLU A 1 182 ? -11.719 15.422 -16.375 1 96.94 182 GLU A O 1
ATOM 1335 N N . HIS A 1 183 ? -13.32 14.406 -15.219 1 96.94 183 HIS A N 1
ATOM 1336 C CA . HIS A 1 183 ? -12.406 13.43 -14.633 1 96.94 183 HIS A CA 1
ATOM 1337 C C . HIS A 1 183 ? -12.703 12.023 -15.125 1 96.94 183 HIS A C 1
ATOM 1339 O O . HIS A 1 183 ? -12.156 11.047 -14.602 1 96.94 183 HIS A O 1
ATOM 1345 N N . ALA A 1 184 ? -13.602 11.906 -16.078 1 96.62 184 ALA A N 1
ATOM 1346 C CA . ALA A 1 184 ? -13.992 10.625 -16.656 1 96.62 184 ALA A CA 1
ATOM 1347 C C . ALA A 1 184 ? -14.516 9.672 -15.586 1 96.62 184 ALA A C 1
ATOM 1349 O O . ALA A 1 184 ? -14.133 8.5 -15.547 1 96.62 184 ALA A O 1
ATOM 1350 N N . VAL A 1 185 ? -15.281 10.219 -14.695 1 98.19 185 VAL A N 1
ATOM 1351 C CA . VAL A 1 185 ? -15.898 9.453 -13.617 1 98.19 185 VAL A CA 1
ATOM 1352 C C . VAL A 1 185 ? -17.422 9.484 -13.773 1 98.19 185 VAL A C 1
ATOM 1354 O O . VAL A 1 185 ? -17.969 10.43 -14.352 1 98.19 185 VAL A O 1
ATOM 1357 N N . ARG A 1 186 ? -18.031 8.461 -13.352 1 98.44 186 ARG A N 1
ATOM 1358 C CA . ARG A 1 186 ? -19.484 8.391 -13.438 1 98.44 186 ARG A CA 1
ATOM 1359 C C . ARG A 1 186 ? -20.125 9.008 -12.195 1 98.44 186 ARG A C 1
ATOM 1361 O O . ARG A 1 186 ? -19.719 8.727 -11.07 1 98.44 186 ARG A O 1
ATOM 1368 N N . LEU A 1 187 ? -21.125 9.875 -12.414 1 98.69 187 LEU A N 1
ATOM 1369 C CA . LEU A 1 187 ? -21.922 10.406 -11.312 1 98.69 187 LEU A CA 1
ATOM 1370 C C . LEU A 1 187 ? -22.875 9.352 -10.766 1 98.69 187 LEU A C 1
ATOM 1372 O O . LEU A 1 187 ? -23.578 8.688 -11.539 1 98.69 187 LEU A O 1
ATOM 1376 N N . ALA A 1 188 ? -22.875 9.156 -9.5 1 98.69 188 ALA A N 1
ATOM 1377 C CA . ALA A 1 188 ? -23.781 8.227 -8.852 1 98.69 188 ALA A CA 1
ATOM 1378 C C . ALA A 1 188 ? -24.547 8.906 -7.719 1 98.69 188 ALA A C 1
ATOM 1380 O O . ALA A 1 188 ? -24.109 9.938 -7.199 1 98.69 188 ALA A O 1
ATOM 1381 N N . SER A 1 189 ? -25.75 8.414 -7.371 1 98.62 189 SER A N 1
ATOM 1382 C CA . SER A 1 189 ? -26.344 8.781 -6.094 1 98.62 189 SER A CA 1
ATOM 1383 C C . SER A 1 189 ? -25.562 8.195 -4.926 1 98.62 189 SER A C 1
ATOM 1385 O O . SER A 1 189 ? -24.781 7.25 -5.102 1 98.62 189 SER A O 1
ATOM 1387 N N . LYS A 1 190 ? -25.766 8.758 -3.807 1 98.56 190 LYS A N 1
ATOM 1388 C CA . LYS A 1 190 ? -25.078 8.227 -2.629 1 98.56 190 LYS A CA 1
ATOM 1389 C C . LYS A 1 190 ? -25.438 6.762 -2.4 1 98.56 190 LYS A C 1
ATOM 1391 O O . LYS A 1 190 ? -24.562 5.93 -2.174 1 98.56 190 LYS A O 1
ATOM 1396 N N . ALA A 1 191 ? -26.688 6.418 -2.488 1 98.62 191 ALA A N 1
ATOM 1397 C CA . ALA A 1 191 ? -27.156 5.051 -2.275 1 98.62 191 ALA A CA 1
ATOM 1398 C C . ALA A 1 191 ? -26.5 4.086 -3.264 1 98.62 191 ALA A C 1
ATOM 1400 O O . ALA A 1 191 ? -26.062 3.006 -2.881 1 98.62 191 ALA A O 1
ATOM 1401 N N . GLU A 1 192 ? -26.516 4.457 -4.516 1 98.69 192 GLU A N 1
ATOM 1402 C CA . GLU A 1 192 ? -25.906 3.625 -5.555 1 98.69 192 GLU A CA 1
ATOM 1403 C C . GLU A 1 192 ? -24.422 3.428 -5.312 1 98.69 192 GLU A C 1
ATOM 1405 O O . GLU A 1 192 ? -23.906 2.318 -5.465 1 98.69 192 GLU A O 1
ATOM 1410 N N . LEU A 1 193 ? -23.766 4.496 -4.988 1 98.88 193 LEU A N 1
ATOM 1411 C CA . LEU A 1 193 ? -22.328 4.434 -4.758 1 98.88 193 LEU A CA 1
ATOM 1412 C C . LEU A 1 193 ? -21.984 3.424 -3.664 1 98.88 193 LEU A C 1
ATOM 1414 O O . LEU A 1 193 ? -21.141 2.547 -3.859 1 98.88 193 LEU A O 1
ATOM 1418 N N . PHE A 1 194 ? -22.641 3.463 -2.578 1 98.88 194 PHE A N 1
ATOM 1419 C CA . PHE A 1 194 ? -22.344 2.582 -1.451 1 98.88 194 PHE A CA 1
ATOM 1420 C C . PHE A 1 194 ? -22.797 1.155 -1.754 1 98.88 194 PHE A C 1
ATOM 1422 O O . PHE A 1 194 ? -22.156 0.197 -1.309 1 98.88 194 PHE A O 1
ATOM 1429 N N . ALA A 1 195 ? -23.781 0.964 -2.58 1 98.81 195 ALA A N 1
ATOM 1430 C CA . ALA A 1 195 ? -24.328 -0.361 -2.855 1 98.81 195 ALA A CA 1
ATOM 1431 C C . ALA A 1 195 ? -23.453 -1.117 -3.855 1 98.81 195 ALA A C 1
ATOM 1433 O O . ALA A 1 195 ? -23.391 -2.348 -3.834 1 98.81 195 ALA A O 1
ATOM 1434 N N . THR A 1 196 ? -22.75 -0.394 -4.703 1 98.81 196 THR A N 1
ATOM 1435 C CA . THR A 1 196 ? -22.188 -1.089 -5.852 1 98.81 196 THR A CA 1
ATOM 1436 C C . THR A 1 196 ? -20.656 -1.007 -5.832 1 98.81 196 THR A C 1
ATOM 1438 O O . THR A 1 196 ? -19.984 -1.715 -6.582 1 98.81 196 THR A O 1
ATOM 1441 N N . SER A 1 197 ? -20.094 -0.208 -4.945 1 98.94 197 SER A N 1
ATOM 1442 C CA . SER A 1 197 ? -18.641 -0.035 -4.918 1 98.94 197 SER A CA 1
ATOM 1443 C C . SER A 1 197 ? -17.969 -1.178 -4.168 1 98.94 197 SER A C 1
ATOM 1445 O O . SER A 1 197 ? -18.484 -1.658 -3.156 1 98.94 197 SER A O 1
ATOM 1447 N N . HIS A 1 198 ? -16.828 -1.598 -4.68 1 98.94 198 HIS A N 1
ATOM 1448 C CA . HIS A 1 198 ? -15.969 -2.545 -3.98 1 98.94 198 HIS A CA 1
ATOM 1449 C C . HIS A 1 198 ? -15.039 -1.83 -3.002 1 98.94 198 HIS A C 1
ATOM 1451 O O . HIS A 1 198 ? -14.641 -2.404 -1.985 1 98.94 198 HIS A O 1
ATOM 1457 N N . VAL A 1 199 ? -14.641 -0.604 -3.328 1 98.94 199 VAL A N 1
ATOM 1458 C CA . VAL A 1 199 ? -13.883 0.306 -2.479 1 98.94 199 VAL A CA 1
ATOM 1459 C C . VAL A 1 199 ? -14.594 1.653 -2.393 1 98.94 199 VAL A C 1
ATOM 1461 O O . VAL A 1 199 ? -14.906 2.264 -3.416 1 98.94 199 VAL A O 1
ATOM 1464 N N . VAL A 1 200 ? -14.875 2.092 -1.222 1 99 200 VAL A N 1
ATOM 1465 C CA . VAL A 1 200 ? -15.383 3.439 -0.996 1 99 200 VAL A CA 1
ATOM 1466 C C . VAL A 1 200 ? -14.32 4.289 -0.314 1 99 200 VAL A C 1
ATOM 1468 O O . VAL A 1 200 ? -13.797 3.916 0.739 1 99 200 VAL A O 1
ATOM 1471 N N . THR A 1 201 ? -13.961 5.363 -0.908 1 98.94 201 THR A N 1
ATOM 1472 C CA . THR A 1 201 ? -12.953 6.262 -0.353 1 98.94 201 THR A CA 1
ATOM 1473 C C . THR A 1 201 ? -13.539 7.652 -0.124 1 98.94 201 THR A C 1
ATOM 1475 O O . THR A 1 201 ? -14.336 8.133 -0.927 1 98.94 201 THR A O 1
ATOM 1478 N N . ILE A 1 202 ? -13.156 8.297 0.987 1 98.94 202 ILE A N 1
ATOM 1479 C CA . ILE A 1 202 ? -13.797 9.531 1.431 1 98.94 202 ILE A CA 1
ATOM 1480 C C . ILE A 1 202 ? -12.812 10.695 1.291 1 98.94 202 ILE A C 1
ATOM 1482 O O . ILE A 1 202 ? -11.703 10.641 1.82 1 98.94 202 ILE A O 1
ATOM 1486 N N . HIS A 1 203 ? -13.219 11.727 0.641 1 98.62 203 HIS A N 1
ATOM 1487 C CA . HIS A 1 203 ? -12.438 12.938 0.41 1 98.62 203 HIS A CA 1
ATOM 1488 C C . HIS A 1 203 ? -13.312 14.188 0.492 1 98.62 203 HIS A C 1
ATOM 1490 O O . HIS A 1 203 ? -13.375 14.969 -0.457 1 98.62 203 HIS A O 1
ATOM 1496 N N . MET A 1 204 ? -13.938 14.391 1.639 1 98 204 MET A N 1
ATOM 1497 C CA . MET A 1 204 ? -14.844 15.5 1.912 1 98 204 MET A CA 1
ATOM 1498 C C . MET A 1 204 ? -14.273 16.406 2.996 1 98 204 MET A C 1
ATOM 1500 O O . MET A 1 204 ? -13.57 15.953 3.893 1 98 204 MET A O 1
ATOM 1504 N N . VAL A 1 205 ? -14.586 17.703 2.951 1 95.56 205 VAL A N 1
ATOM 1505 C CA . VAL A 1 205 ? -14.281 18.625 4.027 1 95.56 205 VAL A CA 1
ATOM 1506 C C . VAL A 1 205 ? -15.219 18.391 5.207 1 95.56 205 VAL A C 1
ATOM 1508 O O . VAL A 1 205 ? -16.422 18.172 5.016 1 95.56 205 VAL A O 1
ATOM 1511 N N . LEU A 1 206 ? -14.703 18.359 6.383 1 95.69 206 LEU A N 1
ATOM 1512 C CA . LEU A 1 206 ? -15.523 18.25 7.582 1 95.69 206 LEU A CA 1
ATOM 1513 C C . LEU A 1 206 ? -16.156 19.609 7.922 1 95.69 206 LEU A C 1
ATOM 1515 O O . LEU A 1 206 ? -15.469 20.625 7.926 1 95.69 206 LEU A O 1
ATOM 1519 N N . SER A 1 207 ? -17.328 19.688 8.094 1 94.62 207 SER A N 1
ATOM 1520 C CA . SER A 1 207 ? -18.141 20.828 8.508 1 94.62 207 SER A CA 1
ATOM 1521 C C . SER A 1 207 ? -19.344 20.375 9.344 1 94.62 207 SER A C 1
ATOM 1523 O O . SER A 1 207 ? -19.516 19.172 9.586 1 94.62 207 SER A O 1
ATOM 1525 N N . ARG A 1 208 ? -20.047 21.359 9.805 1 94.56 208 ARG A N 1
ATOM 1526 C CA . ARG A 1 208 ? -21.266 21 10.531 1 94.56 208 ARG A CA 1
ATOM 1527 C C . ARG A 1 208 ? -22.203 20.156 9.656 1 94.56 208 ARG A C 1
ATOM 1529 O O . ARG A 1 208 ? -22.844 19.234 10.141 1 94.56 208 ARG A O 1
ATOM 1536 N N . ARG A 1 209 ? -22.219 20.453 8.422 1 95.31 209 ARG A N 1
ATOM 1537 C CA . ARG A 1 209 ? -23.125 19.812 7.48 1 95.31 209 ARG A CA 1
ATOM 1538 C C . ARG A 1 209 ? -22.656 18.422 7.102 1 95.31 209 ARG A C 1
ATOM 1540 O O . ARG A 1 209 ? -23.469 17.547 6.785 1 95.31 209 ARG A O 1
ATOM 1547 N N . THR A 1 210 ? -21.344 18.125 7.234 1 97.25 210 THR A N 1
ATOM 1548 C CA . THR A 1 210 ? -20.812 16.859 6.719 1 97.25 210 THR A CA 1
ATOM 1549 C C . THR A 1 210 ? -20.453 15.922 7.863 1 97.25 210 THR A C 1
ATOM 1551 O O . THR A 1 210 ? -20.047 14.781 7.629 1 97.25 210 THR A O 1
ATOM 1554 N N . ARG A 1 211 ? -20.531 16.422 9.109 1 97.56 211 ARG A N 1
ATOM 1555 C CA . ARG A 1 211 ? -20.328 15.523 10.242 1 97.56 211 ARG A CA 1
ATOM 1556 C C . ARG A 1 211 ? -21.328 14.367 10.211 1 97.56 211 ARG A C 1
ATOM 1558 O O . ARG A 1 211 ? -22.531 14.586 10.055 1 97.56 211 ARG A O 1
ATOM 1565 N N . GLY A 1 212 ? -20.844 13.219 10.273 1 97.94 212 GLY A N 1
ATOM 1566 C CA . GLY A 1 212 ? -21.703 12.047 10.219 1 97.94 212 GLY A CA 1
ATOM 1567 C C . GLY A 1 212 ? -22.281 11.805 8.844 1 97.94 212 GLY A C 1
ATOM 1568 O O . GLY A 1 212 ? -23.359 11.203 8.711 1 97.94 212 GLY A O 1
ATOM 1569 N N . LEU A 1 213 ? -21.609 12.297 7.867 1 98.31 213 LEU A N 1
ATOM 1570 C CA . LEU A 1 213 ? -22.047 12.172 6.48 1 98.31 213 LEU A CA 1
ATOM 1571 C C . LEU A 1 213 ? -22.281 10.711 6.113 1 98.31 213 LEU A C 1
ATOM 1573 O O . LEU A 1 213 ? -23.203 10.398 5.352 1 98.31 213 LEU A O 1
ATOM 1577 N N . ILE A 1 214 ? -21.438 9.812 6.562 1 98.75 214 ILE A N 1
ATOM 1578 C CA . ILE A 1 214 ? -21.562 8.375 6.348 1 98.75 214 ILE A CA 1
ATOM 1579 C C . ILE A 1 214 ? -22.047 7.699 7.629 1 98.75 214 ILE A C 1
ATOM 1581 O O . ILE A 1 214 ? -21.328 7.633 8.617 1 98.75 214 ILE A O 1
ATOM 1585 N N . GLY A 1 215 ? -23.234 7.262 7.609 1 98.44 215 GLY A N 1
ATOM 1586 C CA . GLY A 1 215 ? -23.844 6.656 8.781 1 98.44 215 GLY A CA 1
ATOM 1587 C C . GLY A 1 215 ? -24.141 5.184 8.602 1 98.44 215 GLY A C 1
ATOM 1588 O O . GLY A 1 215 ? -23.672 4.555 7.656 1 98.44 215 GLY A O 1
ATOM 1589 N N . ARG A 1 216 ? -24.875 4.633 9.523 1 98.44 216 ARG A N 1
ATOM 1590 C CA . ARG A 1 216 ? -25.219 3.215 9.578 1 98.44 216 ARG A CA 1
ATOM 1591 C C . ARG A 1 216 ? -25.891 2.762 8.289 1 98.44 216 ARG A C 1
ATOM 1593 O O . ARG A 1 216 ? -25.562 1.698 7.754 1 98.44 216 ARG A O 1
ATOM 1600 N N . ALA A 1 217 ? -26.812 3.553 7.809 1 98.44 217 ALA A N 1
ATOM 1601 C CA . ALA A 1 217 ? -27.547 3.182 6.605 1 98.44 217 ALA A CA 1
ATOM 1602 C C . ALA A 1 217 ? -26.609 3.031 5.41 1 98.44 217 ALA A C 1
ATOM 1604 O O . ALA A 1 217 ? -26.797 2.141 4.578 1 98.44 217 ALA A O 1
ATOM 1605 N N . ASP A 1 218 ? -25.688 3.93 5.258 1 98.81 218 ASP A N 1
ATOM 1606 C CA . ASP A 1 218 ? -24.703 3.848 4.18 1 98.81 218 ASP A CA 1
ATOM 1607 C C . ASP A 1 218 ? -23.859 2.58 4.297 1 98.81 218 ASP A C 1
ATOM 1609 O O . ASP A 1 218 ? -23.688 1.852 3.318 1 98.81 218 ASP A O 1
ATOM 1613 N N . LEU A 1 219 ? -23.375 2.324 5.484 1 98.81 219 LEU A N 1
ATOM 1614 C CA . LEU A 1 219 ? -22.547 1.163 5.75 1 98.81 219 LEU A CA 1
ATOM 1615 C C . LEU A 1 219 ? -23.312 -0.131 5.5 1 98.81 219 LEU A C 1
ATOM 1617 O O . LEU A 1 219 ? -22.766 -1.085 4.941 1 98.81 219 LEU A O 1
ATOM 1621 N N . ASP A 1 220 ? -24.547 -0.154 5.848 1 98.25 220 ASP A N 1
ATOM 1622 C CA . ASP A 1 220 ? -25.391 -1.331 5.66 1 98.25 220 ASP A CA 1
ATOM 1623 C C . ASP A 1 220 ? -25.625 -1.598 4.176 1 98.25 220 ASP A C 1
ATOM 1625 O O . ASP A 1 220 ? -25.922 -2.729 3.783 1 98.25 220 ASP A O 1
ATOM 1629 N N . ARG A 1 221 ? -25.547 -0.604 3.375 1 98.5 221 ARG A N 1
ATOM 1630 C CA . ARG A 1 221 ? -25.797 -0.723 1.941 1 98.5 221 ARG A CA 1
ATOM 1631 C C . ARG A 1 221 ? -24.578 -1.316 1.23 1 98.5 221 ARG A C 1
ATOM 1633 O O . ARG A 1 221 ? -24.688 -1.779 0.093 1 98.5 221 ARG A O 1
ATOM 1640 N N . MET A 1 222 ? -23.406 -1.222 1.835 1 98.81 222 MET A N 1
ATOM 1641 C CA . MET A 1 222 ? -22.188 -1.688 1.191 1 98.81 222 MET A CA 1
ATOM 1642 C C . MET A 1 222 ? -22.219 -3.199 0.988 1 98.81 222 MET A C 1
ATOM 1644 O O . MET A 1 222 ? -22.859 -3.92 1.757 1 98.81 222 MET A O 1
ATOM 1648 N N . ARG A 1 223 ? -21.5 -3.658 -0.037 1 97.69 223 ARG A N 1
ATOM 1649 C CA . ARG A 1 223 ? -21.297 -5.086 -0.253 1 97.69 223 ARG A CA 1
ATOM 1650 C C . ARG A 1 223 ? -20.516 -5.707 0.903 1 97.69 223 ARG A C 1
ATOM 1652 O O . ARG A 1 223 ? -19.656 -5.062 1.492 1 97.69 223 ARG A O 1
ATOM 1659 N N . PRO A 1 224 ? -20.812 -6.949 1.19 1 97.75 224 PRO A N 1
ATOM 1660 C CA . PRO A 1 224 ? -20.062 -7.621 2.254 1 97.75 224 PRO A CA 1
ATOM 1661 C C . PRO A 1 224 ? -18.562 -7.707 1.953 1 97.75 224 PRO A C 1
ATOM 1663 O O . PRO A 1 224 ? -17.75 -7.824 2.873 1 97.75 224 PRO A O 1
ATOM 1666 N N . ASP A 1 225 ? -18.188 -7.641 0.677 1 97.88 225 ASP A N 1
ATOM 1667 C CA . ASP A 1 225 ? -16.766 -7.762 0.319 1 97.88 225 ASP A CA 1
ATOM 1668 C C . ASP A 1 225 ? -16.141 -6.387 0.101 1 97.88 225 ASP A C 1
ATOM 1670 O O . ASP A 1 225 ? -14.984 -6.285 -0.313 1 97.88 225 ASP A O 1
ATOM 1674 N N . ALA A 1 226 ? -16.859 -5.309 0.339 1 98.75 226 ALA A N 1
ATOM 1675 C CA . ALA A 1 226 ? -16.375 -3.949 0.113 1 98.75 226 ALA A CA 1
ATOM 1676 C C . ALA A 1 226 ? -15.57 -3.451 1.306 1 98.75 226 ALA A C 1
ATOM 1678 O O . ALA A 1 226 ? -15.688 -3.984 2.412 1 98.75 226 ALA A O 1
ATOM 1679 N N . VAL A 1 227 ? -14.75 -2.467 1.03 1 98.94 227 VAL A N 1
ATOM 1680 C CA . VAL A 1 227 ? -13.945 -1.854 2.084 1 98.94 227 VAL A CA 1
ATOM 1681 C C . VAL A 1 227 ? -14.164 -0.342 2.084 1 98.94 227 VAL A C 1
ATOM 1683 O O . VAL A 1 227 ? -14.531 0.238 1.062 1 98.94 227 VAL A O 1
ATOM 1686 N N . LEU A 1 228 ? -14 0.267 3.248 1 98.94 228 LEU A N 1
ATOM 1687 C CA . LEU A 1 228 ? -14.094 1.713 3.424 1 98.94 228 LEU A CA 1
ATOM 1688 C C . LEU A 1 228 ? -12.734 2.311 3.762 1 98.94 228 LEU A C 1
ATOM 1690 O O . LEU A 1 228 ? -12.016 1.785 4.617 1 98.94 228 LEU A O 1
ATOM 1694 N N . VAL A 1 229 ? -12.359 3.365 3.082 1 98.94 229 VAL A N 1
ATOM 1695 C CA . VAL A 1 229 ? -11.086 4.051 3.299 1 98.94 229 VAL A CA 1
ATOM 1696 C C . VAL A 1 229 ? -11.344 5.516 3.646 1 98.94 229 VAL A C 1
ATOM 1698 O O . VAL A 1 229 ? -12.086 6.207 2.941 1 98.94 229 VAL A O 1
ATOM 1701 N N . ASN A 1 230 ? -10.766 5.977 4.746 1 98.94 230 ASN A N 1
ATOM 1702 C CA . ASN A 1 230 ? -10.93 7.367 5.156 1 98.94 230 ASN A CA 1
ATOM 1703 C C . ASN A 1 230 ? -9.586 8.023 5.469 1 98.94 230 ASN A C 1
ATOM 1705 O O . ASN A 1 230 ? -8.961 7.711 6.484 1 98.94 230 ASN A O 1
ATOM 1709 N N . THR A 1 231 ? -9.156 8.875 4.613 1 98.75 231 THR A N 1
ATOM 1710 C CA . THR A 1 231 ? -7.953 9.672 4.816 1 98.75 231 THR A CA 1
ATOM 1711 C C . THR A 1 231 ? -8.297 11.156 4.906 1 98.75 231 THR A C 1
ATOM 1713 O O . THR A 1 231 ? -7.445 12.016 4.668 1 98.75 231 THR A O 1
ATOM 1716 N N . SER A 1 232 ? -9.523 11.477 5.145 1 97.88 232 SER A N 1
ATOM 1717 C CA . SER A 1 232 ? -10.008 12.844 5.238 1 97.88 232 SER A CA 1
ATOM 1718 C C . SER A 1 232 ? -10.125 13.297 6.691 1 97.88 232 SER A C 1
ATOM 1720 O O . SER A 1 232 ? -9.125 13.695 7.301 1 97.88 232 SER A O 1
ATOM 1722 N N . ARG A 1 233 ? -11.359 13.117 7.312 1 97.81 233 ARG A N 1
ATOM 1723 C CA . ARG A 1 233 ? -11.586 13.43 8.719 1 97.81 233 ARG A CA 1
ATOM 1724 C C . ARG A 1 233 ? -12.422 12.344 9.391 1 97.81 233 ARG A C 1
ATOM 1726 O O . ARG A 1 233 ? -13.375 11.836 8.797 1 97.81 233 ARG A O 1
ATOM 1733 N N . GLY A 1 234 ? -12.055 12.016 10.641 1 98.06 234 GLY A N 1
ATOM 1734 C CA . GLY A 1 234 ? -12.734 10.961 11.383 1 98.06 234 GLY A CA 1
ATOM 1735 C C . GLY A 1 234 ? -14.234 11.172 11.492 1 98.06 234 GLY A C 1
ATOM 1736 O O . GLY A 1 234 ? -15.016 10.32 11.07 1 98.06 234 GLY A O 1
ATOM 1737 N N . PRO A 1 235 ? -14.664 12.352 11.852 1 98.06 235 PRO A N 1
ATOM 1738 C CA . PRO A 1 235 ? -16.078 12.602 12.172 1 98.06 235 PRO A CA 1
ATOM 1739 C C . PRO A 1 235 ? -16.969 12.617 10.938 1 98.06 235 PRO A C 1
ATOM 1741 O O . PRO A 1 235 ? -18.188 12.766 11.047 1 98.06 235 PRO A O 1
ATOM 1744 N N . LEU A 1 236 ? -16.422 12.445 9.773 1 98.75 236 LEU A N 1
ATOM 1745 C CA . LEU A 1 236 ? -17.25 12.281 8.578 1 98.75 236 LEU A CA 1
ATOM 1746 C C . LEU A 1 236 ? -18.016 10.969 8.625 1 98.75 236 LEU A C 1
ATOM 1748 O O . LEU A 1 236 ? -19.047 10.82 7.965 1 98.75 236 LEU A O 1
ATOM 1752 N N . VAL A 1 237 ? -17.516 10.008 9.383 1 98.88 237 VAL A N 1
ATOM 1753 C CA . VAL A 1 237 ? -18.078 8.672 9.492 1 98.88 237 VAL A CA 1
ATOM 1754 C C . VAL A 1 237 ? -18.625 8.445 10.898 1 98.88 237 VAL A C 1
ATOM 1756 O O . VAL A 1 237 ? -17.984 8.852 11.883 1 98.88 237 VAL A O 1
ATOM 1759 N N . ASP A 1 238 ? -19.781 7.898 11.023 1 98.75 238 ASP A N 1
ATOM 1760 C CA . ASP A 1 238 ? -20.234 7.375 12.312 1 98.75 238 ASP A CA 1
ATOM 1761 C C . ASP A 1 238 ? -19.359 6.207 12.766 1 98.75 238 ASP A C 1
ATOM 1763 O O . ASP A 1 238 ? -19.594 5.062 12.375 1 98.75 238 ASP A O 1
ATOM 1767 N N . THR A 1 239 ? -18.453 6.496 13.664 1 98.44 239 THR A N 1
ATOM 1768 C CA . THR A 1 239 ? -17.422 5.527 14.031 1 98.44 239 THR A CA 1
ATOM 1769 C C . THR A 1 239 ? -18.047 4.324 14.742 1 98.44 239 THR A C 1
ATOM 1771 O O . THR A 1 239 ? -17.609 3.188 14.539 1 98.44 239 THR A O 1
ATOM 1774 N N . ALA A 1 240 ? -18.984 4.59 15.578 1 98.31 240 ALA A N 1
ATOM 1775 C CA . ALA A 1 240 ? -19.656 3.482 16.266 1 98.31 240 ALA A CA 1
ATOM 1776 C C . ALA A 1 240 ? -20.297 2.533 15.258 1 98.31 240 ALA A C 1
ATOM 1778 O O . ALA A 1 240 ? -20.203 1.312 15.398 1 98.31 240 ALA A O 1
ATOM 1779 N N . ALA A 1 241 ? -20.984 3.084 14.273 1 98.75 241 ALA A N 1
ATOM 1780 C CA . ALA A 1 241 ? -21.594 2.275 13.227 1 98.75 241 ALA A CA 1
ATOM 1781 C C . ALA A 1 241 ? -20.531 1.516 12.43 1 98.75 241 ALA A C 1
ATOM 1783 O O . ALA A 1 241 ? -20.75 0.363 12.047 1 98.75 241 ALA A O 1
ATOM 1784 N N . LEU A 1 242 ? -19.469 2.182 12.172 1 98.81 242 LEU A N 1
ATOM 1785 C CA . LEU A 1 242 ? -18.391 1.544 11.43 1 98.81 242 LEU A CA 1
ATOM 1786 C C . LEU A 1 242 ? -17.828 0.351 12.203 1 98.81 242 LEU A C 1
ATOM 1788 O O . LEU A 1 242 ? -17.641 -0.728 11.641 1 98.81 242 LEU A O 1
ATOM 1792 N N . ILE A 1 243 ? -17.547 0.54 13.508 1 98.75 243 ILE A N 1
ATOM 1793 C CA . ILE A 1 243 ? -17.031 -0.529 14.359 1 98.75 243 ILE A CA 1
ATOM 1794 C C . ILE A 1 243 ? -18.016 -1.702 14.359 1 98.75 243 ILE A C 1
ATOM 1796 O O . ILE A 1 243 ? -17.609 -2.859 14.234 1 98.75 243 ILE A O 1
ATOM 1800 N N . ASP A 1 244 ? -19.266 -1.372 14.461 1 98.56 244 ASP A N 1
ATOM 1801 C CA . ASP A 1 244 ? -20.297 -2.406 14.438 1 98.56 244 ASP A CA 1
ATOM 1802 C C . ASP A 1 244 ? -20.266 -3.184 13.125 1 98.56 244 ASP A C 1
ATOM 1804 O O . ASP A 1 244 ? -20.344 -4.414 13.125 1 98.56 244 ASP A O 1
ATOM 1808 N N . ALA A 1 245 ? -20.203 -2.506 11.992 1 98.69 245 ALA A N 1
ATOM 1809 C CA . ALA A 1 245 ? -20.156 -3.129 10.672 1 98.69 245 ALA A CA 1
ATOM 1810 C C . ALA A 1 245 ? -18.922 -4.027 10.531 1 98.69 245 ALA A C 1
ATOM 1812 O O . ALA A 1 245 ? -19.016 -5.133 9.992 1 98.69 245 ALA A O 1
ATOM 1813 N N . LEU A 1 246 ? -17.828 -3.623 11.047 1 98.62 246 LEU A N 1
ATOM 1814 C CA . LEU A 1 246 ? -16.578 -4.363 10.977 1 98.62 246 LEU A CA 1
ATOM 1815 C C . LEU A 1 246 ? -16.625 -5.609 11.852 1 98.62 246 LEU A C 1
ATOM 1817 O O . LEU A 1 246 ? -16.234 -6.699 11.414 1 98.62 246 LEU A O 1
ATOM 1821 N N . ARG A 1 247 ? -17.125 -5.469 13.039 1 97.94 247 ARG A N 1
ATOM 1822 C CA . ARG A 1 247 ? -17.234 -6.59 13.969 1 97.94 247 ARG A CA 1
ATOM 1823 C C . ARG A 1 247 ? -18.188 -7.66 13.43 1 97.94 247 ARG A C 1
ATOM 1825 O O . ARG A 1 247 ? -17.922 -8.852 13.578 1 97.94 247 ARG A O 1
ATOM 1832 N N . GLY A 1 248 ? -19.25 -7.172 12.805 1 97.19 248 GLY A N 1
ATOM 1833 C CA . GLY A 1 248 ? -20.266 -8.086 12.312 1 97.19 248 GLY A CA 1
ATOM 1834 C C . GLY A 1 248 ? -19.922 -8.68 10.953 1 97.19 248 GLY A C 1
ATOM 1835 O O . GLY A 1 248 ? -20.641 -9.547 10.453 1 97.19 248 GLY A O 1
ATOM 1836 N N . GLY A 1 249 ? -18.906 -8.227 10.383 1 97 249 GLY A N 1
ATOM 1837 C CA . GLY A 1 249 ? -18.531 -8.711 9.062 1 97 249 GLY A CA 1
ATOM 1838 C C . GLY A 1 249 ? -19.469 -8.258 7.965 1 97 249 GLY A C 1
ATOM 1839 O O . GLY A 1 249 ? -19.641 -8.945 6.957 1 97 249 GLY A O 1
ATOM 1840 N N . ARG A 1 250 ? -20.109 -7.195 8.18 1 97.62 250 ARG A N 1
ATOM 1841 C CA . ARG A 1 250 ? -21.016 -6.668 7.176 1 97.62 250 ARG A CA 1
ATOM 1842 C C . ARG A 1 250 ? -20.266 -5.992 6.039 1 97.62 250 ARG A C 1
ATOM 1844 O O . ARG A 1 250 ? -20.781 -5.863 4.926 1 97.62 250 ARG A O 1
ATOM 1851 N N . ILE A 1 251 ? -19.125 -5.469 6.285 1 98.44 251 ILE A N 1
ATOM 1852 C CA . ILE A 1 251 ? -18.156 -5.062 5.273 1 98.44 251 ILE A CA 1
ATOM 1853 C C . ILE A 1 251 ? -16.828 -5.805 5.492 1 98.44 251 ILE A C 1
ATOM 1855 O O . ILE A 1 251 ? -16.594 -6.348 6.57 1 98.44 251 ILE A O 1
ATOM 1859 N N . ALA A 1 252 ? -16.031 -5.859 4.48 1 98.56 252 ALA A N 1
ATOM 1860 C CA . ALA A 1 252 ? -14.836 -6.703 4.516 1 98.56 252 ALA A CA 1
ATOM 1861 C C . ALA A 1 252 ? -13.742 -6.074 5.375 1 98.56 252 ALA A C 1
ATOM 1863 O O . ALA A 1 252 ? -12.914 -6.785 5.949 1 98.56 252 ALA A O 1
ATOM 1864 N N . GLY A 1 253 ? -13.703 -4.727 5.414 1 98.81 253 GLY A N 1
ATOM 1865 C CA . GLY A 1 253 ? -12.664 -4.07 6.184 1 98.81 253 GLY A CA 1
ATOM 1866 C C . GLY A 1 253 ? -12.648 -2.562 6.004 1 98.81 253 GLY A C 1
ATOM 1867 O O . GLY A 1 253 ? -13.484 -2.01 5.285 1 98.81 253 GLY A O 1
ATOM 1868 N N . ALA A 1 254 ? -11.727 -1.923 6.695 1 98.94 254 ALA A N 1
ATOM 1869 C CA . ALA A 1 254 ? -11.539 -0.48 6.574 1 98.94 254 ALA A CA 1
ATOM 1870 C C . ALA A 1 254 ? -10.07 -0.104 6.742 1 98.94 254 ALA A C 1
ATOM 1872 O O . ALA A 1 254 ? -9.344 -0.723 7.531 1 98.94 254 ALA A O 1
ATOM 1873 N N . ALA A 1 255 ? -9.641 0.823 5.988 1 98.94 255 ALA A N 1
ATOM 1874 C CA . ALA A 1 255 ? -8.344 1.473 6.184 1 98.94 255 ALA A CA 1
ATOM 1875 C C . ALA A 1 255 ? -8.523 2.932 6.594 1 98.94 255 ALA A C 1
ATOM 1877 O O . ALA A 1 255 ? -9.18 3.705 5.895 1 98.94 255 ALA A O 1
ATOM 1878 N N . LEU A 1 256 ? -7.93 3.301 7.75 1 98.94 256 LEU A N 1
ATOM 1879 C CA . LEU A 1 256 ? -8.18 4.609 8.344 1 98.94 256 LEU A CA 1
ATOM 1880 C C . LEU A 1 256 ? -6.875 5.324 8.664 1 98.94 256 LEU A C 1
ATOM 1882 O O . LEU A 1 256 ? -5.953 4.719 9.227 1 98.94 256 LEU A O 1
ATOM 1886 N N . ASP A 1 257 ? -6.844 6.605 8.328 1 98.88 257 ASP A N 1
ATOM 1887 C CA . ASP A 1 257 ? -5.711 7.457 8.672 1 98.88 257 ASP A CA 1
ATOM 1888 C C . ASP A 1 257 ? -6.133 8.57 9.633 1 98.88 257 ASP A C 1
ATOM 1890 O O . ASP A 1 257 ? -5.293 9.32 10.125 1 98.88 257 ASP A O 1
ATOM 1894 N N . VAL A 1 258 ? -7.445 8.703 9.859 1 98.69 258 VAL A N 1
ATOM 1895 C CA . VAL A 1 258 ? -7.988 9.789 10.664 1 98.69 258 VAL A CA 1
ATOM 1896 C C . VAL A 1 258 ? -9.039 9.242 11.633 1 98.69 258 VAL A C 1
ATOM 1898 O O . VAL A 1 258 ? -9.656 8.211 11.367 1 98.69 258 VAL A O 1
ATOM 1901 N N . TYR A 1 259 ? -9.25 9.961 12.719 1 98.5 259 TYR A N 1
ATOM 1902 C CA . TYR A 1 259 ? -10.062 9.453 13.82 1 98.5 259 TYR A CA 1
ATOM 1903 C C . TYR A 1 259 ? -10.82 10.586 14.5 1 98.5 259 TYR A C 1
ATOM 1905 O O . TYR A 1 259 ? -10.5 11.766 14.305 1 98.5 259 TYR A O 1
ATOM 1913 N N . ASP A 1 260 ? -11.797 10.234 15.305 1 97.5 260 ASP A N 1
ATOM 1914 C CA . ASP A 1 260 ? -12.594 11.227 16.016 1 97.5 260 ASP A CA 1
ATOM 1915 C C . ASP A 1 260 ? -11.75 11.992 17.031 1 97.5 260 ASP A C 1
ATOM 1917 O O . ASP A 1 260 ? -11.93 13.195 17.203 1 97.5 260 ASP A O 1
ATOM 1921 N N . ARG A 1 261 ? -10.93 11.242 17.672 1 95.75 261 ARG A N 1
ATOM 1922 C CA . ARG A 1 261 ? -9.977 11.805 18.641 1 95.75 261 ARG A CA 1
ATOM 1923 C C . ARG A 1 261 ? -8.547 11.43 18.266 1 95.75 261 ARG A C 1
ATOM 1925 O O . ARG A 1 261 ? -8.25 10.266 18 1 95.75 261 ARG A O 1
ATOM 1932 N N . GLU A 1 262 ? -7.758 12.492 18.266 1 96.56 262 GLU A N 1
ATOM 1933 C CA . GLU A 1 262 ? -6.359 12.273 17.922 1 96.56 262 GLU A CA 1
ATOM 1934 C C . GLU A 1 262 ? -5.43 12.938 18.922 1 96.56 262 GLU A C 1
ATOM 1936 O O . GLU A 1 262 ? -5.648 14.086 19.312 1 96.56 262 GLU A O 1
ATOM 1941 N N . PRO A 1 263 ? -4.43 12.234 19.391 1 96.88 263 PRO A N 1
ATOM 1942 C CA . PRO A 1 263 ? -4.055 10.852 19.078 1 96.88 263 PRO A CA 1
ATOM 1943 C C . PRO A 1 263 ? -5.125 9.844 19.484 1 96.88 263 PRO A C 1
ATOM 1945 O O . PRO A 1 263 ? -5.824 10.047 20.484 1 96.88 263 PRO A O 1
ATOM 1948 N N . LEU A 1 264 ? -5.172 8.742 18.734 1 98.06 264 LEU A N 1
ATOM 1949 C CA . LEU A 1 264 ? -6.152 7.695 19.031 1 98.06 264 LEU A CA 1
ATOM 1950 C C . LEU A 1 264 ? -5.859 7.035 20.375 1 98.06 264 LEU A C 1
ATOM 1952 O O . LEU A 1 264 ? -4.754 6.543 20.609 1 98.06 264 LEU A O 1
ATOM 1956 N N . PRO A 1 265 ? -6.816 7.047 21.25 1 97.31 265 PRO A N 1
ATOM 1957 C CA . PRO A 1 265 ? -6.578 6.449 22.562 1 97.31 265 PRO A CA 1
ATOM 1958 C C . PRO A 1 265 ? -6.113 4.996 22.484 1 97.31 265 PRO A C 1
ATOM 1960 O O . PRO A 1 265 ? -6.57 4.25 21.609 1 97.31 265 PRO A O 1
ATOM 1963 N N . ALA A 1 266 ? -5.336 4.605 23.438 1 96.19 266 ALA A N 1
ATOM 1964 C CA . ALA A 1 266 ? -4.699 3.291 23.422 1 96.19 266 ALA A CA 1
ATOM 1965 C C . ALA A 1 266 ? -5.734 2.178 23.547 1 96.19 266 ALA A C 1
ATOM 1967 O O . ALA A 1 266 ? -5.516 1.062 23.062 1 96.19 266 ALA A O 1
ATOM 1968 N N . ASP A 1 267 ? -6.863 2.502 24.125 1 96.69 267 ASP A N 1
ATOM 1969 C CA . ASP A 1 267 ? -7.879 1.479 24.359 1 96.69 267 ASP A CA 1
ATOM 1970 C C . ASP A 1 267 ? -9 1.566 23.328 1 96.69 267 ASP A C 1
ATOM 1972 O O . ASP A 1 267 ? -10.047 0.933 23.484 1 96.69 267 ASP A O 1
ATOM 1976 N N . ASP A 1 268 ? -8.812 2.393 22.375 1 98 268 ASP A N 1
ATOM 1977 C CA . ASP A 1 268 ? -9.844 2.5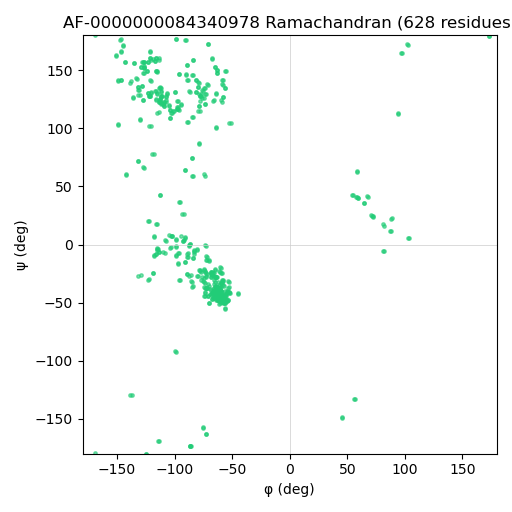18 21.359 1 98 268 ASP A CA 1
ATOM 1978 C C . ASP A 1 268 ? -10.102 1.18 20.672 1 98 268 ASP A C 1
ATOM 1980 O O . ASP A 1 268 ? -9.164 0.486 20.266 1 98 268 ASP A O 1
ATOM 1984 N N . PRO A 1 269 ? -11.352 0.798 20.406 1 97.69 269 PRO A N 1
ATOM 1985 C CA . PRO A 1 269 ? -11.688 -0.494 19.812 1 97.69 269 PRO A CA 1
ATOM 1986 C C . PRO A 1 269 ? -11.133 -0.654 18.391 1 97.69 269 PRO A C 1
ATOM 1988 O O . PRO A 1 269 ? -10.852 -1.774 17.969 1 97.69 269 PRO A O 1
ATOM 1991 N N . LEU A 1 270 ? -10.945 0.363 17.656 1 98.19 270 LEU A N 1
ATOM 1992 C CA . LEU A 1 270 ? -10.422 0.288 16.297 1 98.19 270 LEU A CA 1
ATOM 1993 C C . LEU A 1 270 ? -9.055 -0.387 16.281 1 98.19 270 LEU A C 1
ATOM 1995 O O . LEU A 1 270 ? -8.703 -1.049 15.297 1 98.19 270 LEU A O 1
ATOM 1999 N N . ARG A 1 271 ? -8.289 -0.224 17.359 1 98.06 271 ARG A N 1
ATOM 2000 C CA . ARG A 1 271 ? -6.918 -0.715 17.406 1 98.06 271 ARG A CA 1
ATOM 2001 C C . ARG A 1 271 ? -6.883 -2.238 17.453 1 98.06 271 ARG A C 1
ATOM 2003 O O . ARG A 1 271 ? -5.84 -2.848 17.203 1 98.06 271 ARG A O 1
ATOM 2010 N N . SER A 1 272 ? -8.031 -2.916 17.719 1 97.06 272 SER A N 1
ATOM 2011 C CA . SER A 1 272 ? -8.016 -4.363 17.906 1 97.06 272 SER A CA 1
ATOM 2012 C C . SER A 1 272 ? -8.805 -5.074 16.812 1 97.06 272 SER A C 1
ATOM 2014 O O . SER A 1 272 ? -8.875 -6.305 16.797 1 97.06 272 SER A O 1
ATOM 2016 N N . LEU A 1 273 ? -9.438 -4.375 15.93 1 97.69 273 LEU A N 1
ATOM 2017 C CA . LEU A 1 273 ? -10.18 -4.992 14.836 1 97.69 273 LEU A CA 1
ATOM 2018 C C . LEU A 1 273 ? -9.234 -5.555 13.781 1 97.69 273 LEU A C 1
ATOM 2020 O O . LEU A 1 273 ? -8.453 -4.812 13.188 1 97.69 273 LEU A O 1
ATOM 2024 N N . PRO A 1 274 ? -9.273 -6.832 13.492 1 95.62 274 PRO A N 1
ATOM 2025 C CA . PRO A 1 274 ? -8.266 -7.453 12.625 1 95.62 274 PRO A CA 1
ATOM 2026 C C . PRO A 1 274 ? -8.453 -7.098 11.156 1 95.62 274 PRO A C 1
ATOM 2028 O O . PRO A 1 274 ? -7.527 -7.258 10.352 1 95.62 274 PRO A O 1
ATOM 2031 N N . ASN A 1 275 ? -9.656 -6.684 10.734 1 98.25 275 ASN A N 1
ATOM 2032 C CA . ASN A 1 275 ? -9.922 -6.359 9.336 1 98.25 275 ASN A CA 1
ATOM 2033 C C . ASN A 1 275 ? -9.773 -4.867 9.07 1 98.25 275 ASN A C 1
ATOM 2035 O O . ASN A 1 275 ? -10.57 -4.285 8.328 1 98.25 275 ASN A O 1
ATOM 2039 N N . THR A 1 276 ? -8.781 -4.254 9.758 1 98.88 276 THR A N 1
ATOM 2040 C CA . THR A 1 276 ? -8.461 -2.848 9.523 1 98.88 276 THR A CA 1
ATOM 2041 C C . THR A 1 276 ? -6.965 -2.67 9.273 1 98.88 276 THR A C 1
ATOM 2043 O O . THR A 1 276 ? -6.164 -3.545 9.609 1 98.88 276 THR A O 1
ATOM 2046 N N . VAL A 1 277 ? -6.605 -1.686 8.562 1 98.94 277 VAL A N 1
ATOM 2047 C CA . VAL A 1 277 ? -5.27 -1.106 8.508 1 98.94 277 VAL A CA 1
ATOM 2048 C C . VAL A 1 277 ? -5.309 0.332 9.023 1 98.94 277 VAL A C 1
ATOM 2050 O O . VAL A 1 277 ? -6.109 1.143 8.555 1 98.94 277 VAL A O 1
ATOM 2053 N N . LEU A 1 278 ? -4.492 0.637 10.016 1 98.88 278 LEU A N 1
ATOM 2054 C CA . LEU A 1 278 ? -4.57 1.92 10.711 1 98.88 278 LEU A CA 1
ATOM 2055 C C . LEU A 1 278 ? -3.244 2.668 10.617 1 98.88 278 LEU A C 1
ATOM 2057 O O . LEU A 1 278 ? -2.188 2.104 10.906 1 98.88 278 LEU A O 1
ATOM 2061 N N . THR A 1 279 ? -3.285 3.91 10.18 1 98.88 279 THR A N 1
ATOM 2062 C CA . THR A 1 279 ? -2.143 4.816 10.234 1 98.88 279 THR A CA 1
ATOM 2063 C C . THR A 1 279 ? -2.502 6.09 10.992 1 98.88 279 THR A C 1
ATOM 2065 O O . THR A 1 279 ? -3.674 6.469 11.07 1 98.88 279 THR A O 1
ATOM 2068 N N . PRO A 1 280 ? -1.559 6.707 11.656 1 98.5 280 PRO A N 1
ATOM 2069 C CA . PRO A 1 280 ? -1.805 7.82 12.578 1 98.5 280 PRO A CA 1
ATOM 2070 C C . PRO A 1 280 ? -1.737 9.18 11.891 1 98.5 280 PRO A C 1
ATOM 2072 O O . PRO A 1 280 ? -0.899 10.016 12.25 1 98.5 280 PRO A O 1
ATOM 2075 N N . HIS A 1 281 ? -2.701 9.406 10.938 1 98.25 281 HIS A N 1
ATOM 2076 C CA . HIS A 1 281 ? -2.865 10.688 10.273 1 98.25 281 HIS A CA 1
ATOM 2077 C C . HIS A 1 281 ? -1.585 11.109 9.555 1 98.25 281 HIS A C 1
ATOM 2079 O O . HIS A 1 281 ? -1.064 12.203 9.797 1 98.25 281 HIS A O 1
ATOM 2085 N N . LEU A 1 282 ? -1.17 10.312 8.578 1 98.31 282 LEU A N 1
ATOM 2086 C CA . LEU A 1 282 ? 0.128 10.414 7.918 1 98.31 282 LEU A CA 1
ATOM 2087 C C . LEU A 1 282 ? -0.009 11.07 6.547 1 98.31 282 LEU A C 1
ATOM 2089 O O . LEU A 1 282 ? 0.987 11.273 5.848 1 98.31 282 LEU A O 1
ATOM 2093 N N . GLY A 1 283 ? -1.192 11.398 6.129 1 97.62 283 GLY A N 1
ATOM 2094 C CA . GLY A 1 283 ? -1.413 11.898 4.785 1 97.62 283 GLY A CA 1
ATOM 2095 C C . GLY A 1 283 ? -0.401 12.945 4.363 1 97.62 283 GLY A C 1
ATOM 2096 O O . GLY A 1 283 ? 0.185 12.852 3.283 1 97.62 283 GLY A O 1
ATOM 2097 N N . TYR A 1 284 ? -0.073 13.859 5.258 1 95.88 284 TYR A N 1
ATOM 2098 C CA . TYR A 1 284 ? 0.805 14.984 4.941 1 95.88 284 TYR A CA 1
ATOM 2099 C C . TYR A 1 284 ? 2.23 14.703 5.406 1 95.88 284 TYR A C 1
ATOM 2101 O O . TYR A 1 284 ? 3.154 15.453 5.074 1 95.88 284 TYR A O 1
ATOM 2109 N N . VAL A 1 285 ? 2.473 13.641 6.172 1 98.06 285 VAL A N 1
ATOM 2110 C CA . VAL A 1 285 ? 3.74 13.43 6.863 1 98.06 285 VAL A CA 1
ATOM 2111 C C . VAL A 1 285 ? 4.738 12.758 5.918 1 98.06 285 VAL A C 1
ATOM 2113 O O . VAL A 1 285 ? 5.035 11.57 6.062 1 98.06 285 VAL A O 1
ATOM 2116 N N . THR A 1 286 ? 5.23 13.531 5.004 1 98.31 286 THR A N 1
ATOM 2117 C CA . THR A 1 286 ? 6.301 13.125 4.102 1 98.31 286 THR A CA 1
ATOM 2118 C C . THR A 1 286 ? 7.484 14.086 4.199 1 98.31 286 THR A C 1
ATOM 2120 O O . THR A 1 286 ? 7.328 15.234 4.613 1 98.31 286 THR A O 1
ATOM 2123 N N . GLU A 1 287 ? 8.625 13.57 3.811 1 97.94 287 GLU A N 1
ATOM 2124 C CA . GLU A 1 287 ? 9.805 14.43 3.779 1 97.94 287 GLU A CA 1
ATOM 2125 C C . GLU A 1 287 ? 9.555 15.688 2.949 1 97.94 287 GLU A C 1
ATOM 2127 O O . GLU A 1 287 ? 9.969 16.781 3.334 1 97.94 287 GLU A O 1
ATOM 2132 N N . GLU A 1 288 ? 8.883 15.523 1.851 1 97.94 288 GLU A N 1
ATOM 2133 C CA . GLU A 1 288 ? 8.586 16.641 0.947 1 97.94 288 GLU A CA 1
ATOM 2134 C C . GLU A 1 288 ? 7.723 17.688 1.633 1 97.94 288 GLU A C 1
ATOM 2136 O O . GLU A 1 288 ? 8.031 18.875 1.581 1 97.94 288 GLU A O 1
ATOM 2141 N N . THR A 1 289 ? 6.672 17.266 2.295 1 98.31 289 THR A N 1
ATOM 2142 C CA . THR A 1 289 ? 5.754 18.188 2.955 1 98.31 289 THR A CA 1
ATOM 2143 C C . THR A 1 289 ? 6.43 18.859 4.148 1 98.31 289 THR A C 1
ATOM 2145 O O . THR A 1 289 ? 6.301 20.078 4.336 1 98.31 289 THR A O 1
ATOM 2148 N N . MET A 1 290 ? 7.176 18.078 4.926 1 98.31 290 MET A N 1
ATOM 2149 C CA . MET A 1 290 ? 7.824 18.609 6.121 1 98.31 290 MET A CA 1
ATOM 2150 C C . MET A 1 290 ? 8.852 19.672 5.758 1 98.31 290 MET A C 1
ATOM 2152 O O . MET A 1 290 ? 8.977 20.688 6.449 1 98.31 290 MET A O 1
ATOM 2156 N N . ARG A 1 291 ? 9.508 19.438 4.66 1 98.12 291 ARG A N 1
ATOM 2157 C CA . ARG A 1 291 ? 10.484 20.422 4.215 1 98.12 291 ARG A CA 1
ATOM 2158 C C . ARG A 1 291 ? 9.805 21.75 3.879 1 98.12 291 ARG A C 1
ATOM 2160 O O . ARG A 1 291 ? 10.281 22.812 4.273 1 98.12 291 ARG A O 1
ATOM 2167 N N . VAL A 1 292 ? 8.711 21.703 3.174 1 98.44 292 VAL A N 1
ATOM 2168 C CA . VAL A 1 292 ? 7.965 22.906 2.84 1 98.44 292 VAL A CA 1
ATOM 2169 C C . VAL A 1 292 ? 7.48 23.594 4.121 1 98.44 292 VAL A C 1
ATOM 2171 O O . VAL A 1 292 ? 7.625 24.797 4.281 1 98.44 292 VAL A O 1
ATOM 2174 N N . PHE A 1 293 ? 6.93 22.844 5.062 1 98.56 293 PHE A N 1
ATOM 2175 C CA . PHE A 1 293 ? 6.418 23.375 6.32 1 98.56 293 PHE A CA 1
ATOM 2176 C C . PHE A 1 293 ? 7.508 24.141 7.062 1 98.56 293 PHE A C 1
ATOM 2178 O O . PHE A 1 293 ? 7.379 25.344 7.293 1 98.56 293 PHE A O 1
ATOM 2185 N N . TYR A 1 294 ? 8.602 23.5 7.301 1 98.56 294 TYR A N 1
ATOM 2186 C CA . TYR A 1 294 ? 9.602 24.094 8.188 1 98.56 294 TYR A CA 1
ATOM 2187 C C . TYR A 1 294 ? 10.328 25.25 7.508 1 98.56 294 TYR A C 1
ATOM 2189 O O . TYR A 1 294 ? 10.695 26.234 8.156 1 98.56 294 TYR A O 1
ATOM 2197 N N . ASP A 1 295 ? 10.516 25.125 6.148 1 98.44 295 ASP A N 1
ATOM 2198 C CA . ASP A 1 295 ? 11.078 26.266 5.422 1 98.44 295 ASP A CA 1
ATOM 2199 C C . ASP A 1 295 ? 10.18 27.484 5.531 1 98.44 295 ASP A C 1
ATOM 2201 O O . ASP A 1 295 ? 10.648 28.594 5.82 1 98.44 295 ASP A O 1
ATOM 2205 N N . HIS A 1 296 ? 8.945 27.281 5.352 1 98.75 296 HIS A N 1
ATOM 2206 C CA . HIS A 1 296 ? 7.992 28.375 5.383 1 98.75 296 HIS A CA 1
ATOM 2207 C C . HIS A 1 296 ? 7.824 28.922 6.801 1 98.75 296 HIS A C 1
ATOM 2209 O O . HIS A 1 296 ? 7.621 30.125 6.992 1 98.75 296 HIS A O 1
ATOM 2215 N N . ILE A 1 297 ? 7.883 28.047 7.805 1 98.69 297 ILE A N 1
ATOM 2216 C CA . ILE A 1 297 ? 7.809 28.484 9.195 1 98.69 297 ILE A CA 1
ATOM 2217 C C . ILE A 1 297 ? 8.938 29.469 9.492 1 98.69 297 ILE A C 1
ATOM 2219 O O . ILE A 1 297 ? 8.695 30.562 10.031 1 98.69 297 ILE A O 1
ATOM 2223 N N . VAL A 1 298 ? 10.133 29.109 9.109 1 98.62 298 VAL A N 1
ATOM 2224 C CA . VAL A 1 298 ? 11.297 29.969 9.352 1 98.62 298 VAL A CA 1
ATOM 2225 C C . VAL A 1 298 ? 11.141 31.281 8.586 1 98.62 298 VAL A C 1
ATOM 2227 O O . VAL A 1 298 ? 11.391 32.344 9.133 1 98.62 298 VAL A O 1
ATOM 2230 N N . GLU A 1 299 ? 10.688 31.172 7.363 1 98.69 299 GLU A N 1
ATOM 2231 C CA . GLU A 1 299 ? 10.453 32.375 6.555 1 98.69 299 GLU A CA 1
ATOM 2232 C C . GLU A 1 299 ? 9.422 33.281 7.203 1 98.69 299 GLU A C 1
ATOM 2234 O O . GLU A 1 299 ? 9.586 34.5 7.215 1 98.69 299 GLU A O 1
ATOM 2239 N N . ASP A 1 300 ? 8.375 32.688 7.691 1 98.75 300 ASP A N 1
ATOM 2240 C CA . ASP A 1 300 ? 7.312 33.438 8.344 1 98.75 300 ASP A CA 1
ATOM 2241 C C . ASP A 1 300 ? 7.848 34.188 9.562 1 98.75 300 ASP A C 1
ATOM 2243 O O . ASP A 1 300 ? 7.539 35.375 9.75 1 98.75 300 ASP A O 1
ATOM 2247 N N . VAL A 1 301 ? 8.648 33.562 10.383 1 98.62 301 VAL A N 1
ATOM 2248 C CA . VAL A 1 301 ? 9.195 34.156 11.586 1 98.62 301 VAL A CA 1
ATOM 2249 C C . VAL A 1 301 ? 10.133 35.312 11.203 1 98.62 301 VAL A C 1
ATOM 2251 O O . VAL A 1 301 ? 10.07 36.375 11.797 1 98.62 301 VAL A O 1
ATOM 2254 N N . LYS A 1 302 ? 10.953 35.094 10.203 1 98.06 302 LYS A N 1
ATOM 2255 C CA . LYS A 1 302 ? 11.875 36.125 9.727 1 98.06 302 LYS A CA 1
ATOM 2256 C C . LYS A 1 302 ? 11.125 37.375 9.258 1 98.06 302 LYS A C 1
ATOM 2258 O O . LYS A 1 302 ? 11.477 38.469 9.633 1 98.06 302 LYS A O 1
ATOM 2263 N N . ALA A 1 303 ? 10.172 37.094 8.461 1 98.44 303 ALA A N 1
ATOM 2264 C CA . ALA A 1 303 ? 9.398 38.188 7.898 1 98.44 303 ALA A CA 1
ATOM 2265 C C . ALA A 1 303 ? 8.664 38.969 8.992 1 98.44 303 ALA A C 1
ATOM 2267 O O . ALA A 1 303 ? 8.594 40.188 8.953 1 98.44 303 ALA A O 1
ATOM 2268 N N . PHE A 1 304 ? 8.164 38.25 9.93 1 98.31 304 PHE A N 1
ATOM 2269 C CA . PHE A 1 304 ? 7.465 38.875 11.047 1 98.31 304 PHE A CA 1
ATOM 2270 C C . PHE A 1 304 ? 8.414 39.75 11.859 1 98.31 304 PHE A C 1
ATOM 2272 O O . PHE A 1 304 ? 8.078 40.875 12.211 1 98.31 304 PHE A O 1
ATOM 2279 N N . ARG A 1 305 ? 9.492 39.25 12.164 1 96.94 305 ARG A N 1
ATOM 2280 C CA . ARG A 1 305 ? 10.492 39.969 12.922 1 96.94 305 ARG A CA 1
ATOM 2281 C C . ARG A 1 305 ? 10.906 41.25 12.195 1 96.94 305 ARG A C 1
ATOM 2283 O O . ARG A 1 305 ? 11.219 42.25 12.828 1 96.94 305 ARG A O 1
ATOM 2290 N N . ALA A 1 306 ? 10.852 41.188 10.945 1 96.75 306 ALA A N 1
ATOM 2291 C CA . ALA A 1 306 ? 11.242 42.344 10.125 1 96.75 306 ALA A CA 1
ATOM 2292 C C . ALA A 1 306 ? 10.094 43.344 9.992 1 96.75 306 ALA A C 1
ATOM 2294 O O . ALA A 1 306 ? 10.25 44.406 9.383 1 96.75 306 ALA A O 1
ATOM 2295 N N . GLY A 1 307 ? 8.977 43 10.516 1 97.25 307 GLY A N 1
ATOM 2296 C CA . GLY A 1 307 ? 7.84 43.906 10.5 1 97.25 307 GLY A CA 1
ATOM 2297 C C . GLY A 1 307 ? 6.996 43.781 9.25 1 97.25 307 GLY A C 1
ATOM 2298 O O . GLY A 1 307 ? 6.125 44.625 8.992 1 97.25 307 GLY A O 1
ATOM 2299 N N . SER A 1 308 ? 7.227 42.719 8.438 1 97.94 308 SER A N 1
ATOM 2300 C CA . SER A 1 308 ? 6.48 42.469 7.203 1 97.94 308 SER A CA 1
ATOM 2301 C C . SER A 1 308 ? 6.004 41.031 7.117 1 97.94 308 SER A C 1
ATOM 2303 O O . SER A 1 308 ? 6.477 40.281 6.273 1 97.94 308 SER A O 1
ATOM 2305 N N . PRO A 1 309 ? 5.031 40.688 7.93 1 97.94 309 PRO A N 1
ATOM 2306 C CA . PRO A 1 309 ? 4.562 39.312 7.945 1 97.94 309 PRO A CA 1
ATOM 2307 C C . PRO A 1 309 ? 4.074 38.844 6.578 1 97.94 309 PRO A C 1
ATOM 2309 O O . PRO A 1 309 ? 3.48 39.625 5.828 1 97.94 309 PRO A O 1
ATOM 2312 N N . ILE A 1 310 ? 4.336 37.594 6.199 1 98.38 310 ILE A N 1
ATOM 2313 C CA . ILE A 1 310 ? 3.92 36.969 4.945 1 98.38 310 ILE A CA 1
ATOM 2314 C C . ILE A 1 310 ? 2.984 35.812 5.238 1 98.38 310 ILE A C 1
ATOM 2316 O O . ILE A 1 310 ? 2.963 35.281 6.355 1 98.38 310 ILE A O 1
ATOM 2320 N N . ARG A 1 311 ? 2.121 35.406 4.203 1 98.38 311 ARG A N 1
ATOM 2321 C CA . ARG A 1 311 ? 1.184 34.281 4.285 1 98.38 311 ARG A CA 1
ATOM 2322 C C . ARG A 1 311 ? 0.262 34.438 5.492 1 98.38 311 ARG A C 1
ATOM 2324 O O . ARG A 1 311 ? 0.068 33.5 6.25 1 98.38 311 ARG A O 1
ATOM 2331 N N . VAL A 1 312 ? -0.205 35.625 5.699 1 98.31 312 VAL A N 1
ATOM 2332 C CA . VAL A 1 312 ? -1.051 35.969 6.844 1 98.31 312 VAL A CA 1
ATOM 2333 C C . VAL A 1 312 ? -2.459 35.406 6.617 1 98.31 312 VAL A C 1
ATOM 2335 O O . VAL A 1 312 ? -3.012 35.531 5.52 1 98.31 312 VAL A O 1
ATOM 2338 N N . LEU A 1 313 ? -2.854 34.656 7.609 1 96.31 313 LEU A N 1
ATOM 2339 C CA . LEU A 1 313 ? -4.246 34.219 7.586 1 96.31 313 LEU A CA 1
ATOM 2340 C C . LEU A 1 313 ? -5.172 35.312 8.07 1 96.31 313 LEU A C 1
ATOM 2342 O O . LEU A 1 313 ? -4.914 35.938 9.102 1 96.31 313 LEU A O 1
ATOM 2346 N N . ALA A 1 314 ? -6.082 35.875 7.207 1 79.75 314 ALA A N 1
ATOM 2347 C CA . ALA A 1 314 ? -6.988 37 7.523 1 79.75 314 ALA A CA 1
ATOM 2348 C C . ALA A 1 314 ? -7.902 36.625 8.688 1 79.75 314 ALA A C 1
ATOM 2350 O O . ALA A 1 314 ? -8.32 35.469 8.828 1 79.75 314 ALA A O 1
ATOM 2351 N N . GLY A 1 315 ? -7.824 37.5 9.711 1 72 315 GLY A N 1
ATOM 2352 C CA . GLY A 1 315 ? -8.805 37.375 10.773 1 72 315 GLY A CA 1
ATOM 2353 C C . GLY A 1 315 ? -10.234 37.312 10.273 1 72 315 GLY A C 1
ATOM 2354 O O . GLY A 1 315 ? -10.586 38.031 9.344 1 72 315 GLY A O 1
ATOM 2355 N N . ARG A 1 316 ? -10.922 36.094 10.258 1 55.44 316 ARG A N 1
ATOM 2356 C CA . ARG A 1 316 ? -12.32 36.125 9.844 1 55.44 316 ARG A CA 1
ATOM 2357 C C . ARG A 1 316 ? -13.203 36.719 10.945 1 55.44 316 ARG A C 1
ATOM 2359 O O . ARG A 1 316 ? -12.867 36.625 12.133 1 55.44 316 ARG A O 1
ATOM 2366 N N . MET B 1 1 ? -10.109 -42.25 -7.809 1 96.94 1 MET B N 1
ATOM 2367 C CA . MET B 1 1 ? -9.016 -41.375 -8.258 1 96.94 1 MET B CA 1
ATOM 2368 C C . MET B 1 1 ? -8.5 -40.531 -7.109 1 96.94 1 MET B C 1
ATOM 2370 O O . MET B 1 1 ? -9.289 -39.906 -6.383 1 96.94 1 MET B O 1
ATOM 2374 N N . ARG B 1 2 ? -7.191 -40.531 -6.914 1 98.38 2 ARG B N 1
ATOM 2375 C CA . ARG B 1 2 ? -6.57 -39.781 -5.82 1 98.38 2 ARG B CA 1
ATOM 2376 C C . ARG B 1 2 ? -5.883 -38.531 -6.34 1 98.38 2 ARG B C 1
ATOM 2378 O O . ARG B 1 2 ? -4.953 -38.594 -7.145 1 98.38 2 ARG B O 1
ATOM 2385 N N . ILE B 1 3 ? -6.363 -37.344 -5.844 1 98.75 3 ILE B N 1
ATOM 2386 C CA . ILE B 1 3 ? -5.812 -36.062 -6.23 1 98.75 3 ILE B CA 1
ATOM 2387 C C . ILE B 1 3 ? -5.082 -35.438 -5.043 1 98.75 3 ILE B C 1
ATOM 2389 O O . ILE B 1 3 ? -5.633 -35.344 -3.941 1 98.75 3 ILE B O 1
ATOM 2393 N N . VAL B 1 4 ? -3.824 -35.031 -5.223 1 98.88 4 VAL B N 1
ATOM 2394 C CA . VAL B 1 4 ? -3.08 -34.312 -4.195 1 98.88 4 VAL B CA 1
ATOM 2395 C C . VAL B 1 4 ? -2.838 -32.875 -4.652 1 98.88 4 VAL B C 1
ATOM 2397 O O . VAL B 1 4 ? -2.303 -32.656 -5.738 1 98.88 4 VAL B O 1
ATOM 2400 N N . VAL B 1 5 ? -3.307 -31.891 -3.908 1 98.75 5 VAL B N 1
ATOM 2401 C CA . VAL B 1 5 ? -3.08 -30.469 -4.164 1 98.75 5 VAL B CA 1
ATOM 2402 C C . VAL B 1 5 ? -1.908 -29.969 -3.318 1 98.75 5 VAL B C 1
ATOM 2404 O O . VAL B 1 5 ? -1.979 -29.969 -2.088 1 98.75 5 VAL B O 1
ATOM 2407 N N . LEU B 1 6 ? -0.871 -29.562 -3.994 1 98.56 6 LEU B N 1
ATOM 2408 C CA . LEU B 1 6 ? 0.33 -29.125 -3.287 1 98.56 6 LEU B CA 1
ATOM 2409 C C . LEU B 1 6 ? 0.216 -27.672 -2.865 1 98.56 6 LEU B C 1
ATOM 2411 O O . LEU B 1 6 ? -0.428 -26.859 -3.547 1 98.56 6 LEU B O 1
ATOM 2415 N N . ASP B 1 7 ? 0.771 -27.281 -1.719 1 97.69 7 ASP B N 1
ATOM 2416 C CA . ASP B 1 7 ? 1.047 -25.922 -1.26 1 97.69 7 ASP B CA 1
ATOM 2417 C C . ASP B 1 7 ? -0.247 -25.125 -1.066 1 97.69 7 ASP B C 1
ATOM 2419 O O . ASP B 1 7 ? -0.342 -23.969 -1.478 1 97.69 7 ASP B O 1
ATOM 2423 N N . ASP B 1 8 ? -1.268 -25.812 -0.61 1 97.75 8 ASP B N 1
ATOM 2424 C CA . ASP B 1 8 ? -2.482 -25.125 -0.185 1 97.75 8 ASP B CA 1
ATOM 2425 C C . ASP B 1 8 ? -2.277 -24.422 1.156 1 97.75 8 ASP B C 1
ATOM 2427 O O . ASP B 1 8 ? -3.021 -24.672 2.109 1 97.75 8 ASP B O 1
ATOM 2431 N N . TYR B 1 9 ? -1.325 -23.516 1.189 1 96.75 9 TYR B N 1
ATOM 2432 C CA . TYR B 1 9 ? -0.909 -22.828 2.406 1 96.75 9 TYR B CA 1
ATOM 2433 C C . TYR B 1 9 ? -2.105 -22.203 3.115 1 96.75 9 TYR B C 1
ATOM 2435 O O . TYR B 1 9 ? -2.18 -22.219 4.348 1 96.75 9 TYR B O 1
ATOM 2443 N N . GLN B 1 10 ? -3.061 -21.688 2.371 1 96.69 10 GLN B N 1
ATOM 2444 C CA . GLN B 1 10 ? -4.172 -20.922 2.926 1 96.69 10 GLN B CA 1
ATOM 2445 C C . GLN B 1 10 ? -5.336 -21.844 3.297 1 96.69 10 GLN B C 1
ATOM 2447 O O . GLN B 1 10 ? -6.316 -21.406 3.895 1 96.69 10 GLN B O 1
ATOM 2452 N N . GLY B 1 11 ? -5.273 -23.109 2.947 1 97.5 11 GLY B N 1
ATOM 2453 C CA . GLY B 1 11 ? -6.32 -24.062 3.271 1 97.5 11 GLY B CA 1
ATOM 2454 C C . GLY B 1 11 ? -7.621 -23.797 2.537 1 97.5 11 GLY B C 1
ATOM 2455 O O . GLY B 1 11 ? -8.703 -23.953 3.105 1 97.5 11 GLY B O 1
ATOM 2456 N N . ILE B 1 12 ? -7.477 -23.438 1.249 1 97.81 12 ILE B N 1
ATOM 2457 C CA . ILE B 1 12 ? -8.688 -23 0.567 1 97.81 12 ILE B CA 1
ATOM 2458 C C . ILE B 1 12 ? -9.062 -24 -0.528 1 97.81 12 ILE B C 1
ATOM 2460 O O . ILE B 1 12 ? -10.109 -23.875 -1.157 1 97.81 12 ILE B O 1
ATOM 2464 N N . ALA B 1 13 ? -8.281 -24.984 -0.821 1 97.94 13 ALA B N 1
ATOM 2465 C CA . ALA B 1 13 ? -8.453 -25.859 -1.976 1 97.94 13 ALA B CA 1
ATOM 2466 C C . ALA B 1 13 ? -9.844 -26.484 -1.993 1 97.94 13 ALA B C 1
ATOM 2468 O O . ALA B 1 13 ? -10.555 -26.391 -2.998 1 97.94 13 ALA B O 1
ATOM 2469 N N . LEU B 1 14 ? -10.273 -27.031 -0.872 1 97.5 14 LEU B N 1
ATOM 2470 C CA . LEU B 1 14 ? -11.508 -27.812 -0.819 1 97.5 14 LEU B CA 1
ATOM 2471 C C . LEU B 1 14 ? -12.734 -26.906 -0.915 1 97.5 14 LEU B C 1
ATOM 2473 O O . LEU B 1 14 ? -13.781 -27.328 -1.404 1 97.5 14 LEU B O 1
ATOM 2477 N N . ARG B 1 15 ? -12.562 -25.641 -0.544 1 96.12 15 ARG B N 1
ATOM 2478 C CA . ARG B 1 15 ? -13.734 -24.766 -0.574 1 96.12 15 ARG B CA 1
ATOM 2479 C C . ARG B 1 15 ? -13.773 -23.953 -1.863 1 96.12 15 ARG B C 1
ATOM 2481 O O . ARG B 1 15 ? -14.812 -23.375 -2.205 1 96.12 15 ARG B O 1
ATOM 2488 N N . THR B 1 16 ? -12.734 -23.875 -2.562 1 96.75 16 THR B N 1
ATOM 2489 C CA . THR B 1 16 ? -12.68 -23.062 -3.766 1 96.75 16 THR B CA 1
ATOM 2490 C C . THR B 1 16 ? -12.953 -23.891 -5.008 1 96.75 16 THR B C 1
ATOM 2492 O O . THR B 1 16 ? -13.547 -23.406 -5.973 1 96.75 16 THR B O 1
ATOM 2495 N N . GLY B 1 17 ? -12.648 -25.094 -5.062 1 93.19 17 GLY B N 1
ATOM 2496 C CA . GLY B 1 17 ? -12.875 -25.953 -6.207 1 93.19 17 GLY B CA 1
ATOM 2497 C C . GLY B 1 17 ? -14.219 -26.656 -6.164 1 93.19 17 GLY B C 1
ATOM 2498 O O . GLY B 1 17 ? -14.727 -26.969 -5.082 1 93.19 17 GLY B O 1
AT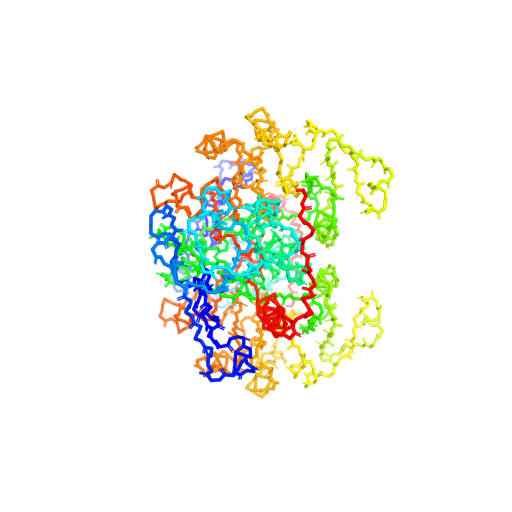OM 2499 N N . ARG B 1 18 ? -14.859 -26.891 -7.422 1 95 18 ARG B N 1
ATOM 2500 C CA . ARG B 1 18 ? -16.078 -27.688 -7.543 1 95 18 ARG B CA 1
ATOM 2501 C C . ARG B 1 18 ? -15.766 -29.172 -7.641 1 95 18 ARG B C 1
ATOM 2503 O O . ARG B 1 18 ? -16.156 -29.828 -8.602 1 95 18 ARG B O 1
ATOM 2510 N N . TRP B 1 19 ? -15.094 -29.578 -6.574 1 97.44 19 TRP B N 1
ATOM 2511 C CA . TRP B 1 19 ? -14.531 -30.938 -6.574 1 97.44 19 TRP B CA 1
ATOM 2512 C C . TRP B 1 19 ? -15.641 -31.984 -6.637 1 97.44 19 TRP B C 1
ATOM 2514 O O . TRP B 1 19 ? -15.43 -33.094 -7.137 1 97.44 19 TRP B O 1
ATOM 2524 N N . SER B 1 20 ? -16.781 -31.641 -6.129 1 95.69 20 SER B N 1
ATOM 2525 C CA . SER B 1 20 ? -17.922 -32.562 -6.121 1 95.69 20 SER B CA 1
ATOM 2526 C C . SER B 1 20 ? -18.312 -32.969 -7.539 1 95.69 20 SER B C 1
ATOM 2528 O O . SER B 1 20 ? -18.922 -34.031 -7.738 1 95.69 20 SER B O 1
ATOM 2530 N N . GLU B 1 21 ? -17.906 -32.188 -8.461 1 96.5 21 GLU B N 1
ATOM 2531 C CA . GLU B 1 21 ? -18.219 -32.469 -9.859 1 96.5 21 GLU B CA 1
ATOM 2532 C C . GLU B 1 21 ? -17.422 -33.656 -10.375 1 96.5 21 GLU B C 1
ATOM 2534 O O . GLU B 1 21 ? -17.719 -34.219 -11.445 1 96.5 21 GLU B O 1
ATOM 2539 N N . LEU B 1 22 ? -16.438 -34.094 -9.68 1 96.81 22 LEU B N 1
ATOM 2540 C CA . LEU B 1 22 ? -15.547 -35.156 -10.156 1 96.81 22 LEU B CA 1
ATOM 2541 C C . LEU B 1 22 ? -16.078 -36.531 -9.766 1 96.81 22 LEU B C 1
ATOM 2543 O O . LEU B 1 22 ? -15.602 -37.531 -10.281 1 96.81 22 LEU B O 1
ATOM 2547 N N . GLY B 1 23 ? -17.109 -36.531 -8.891 1 94.62 23 GLY B N 1
ATOM 2548 C CA . GLY B 1 23 ? -17.734 -37.781 -8.516 1 94.62 23 GLY B CA 1
ATOM 2549 C C . GLY B 1 23 ? -17.281 -38.281 -7.156 1 94.62 23 GLY B C 1
ATOM 2550 O O . GLY B 1 23 ? -16.312 -37.781 -6.594 1 94.62 23 GLY B O 1
ATOM 2551 N N . ASP B 1 24 ? -17.891 -39.344 -6.633 1 94.44 24 ASP B N 1
ATOM 2552 C CA . ASP B 1 24 ? -17.688 -39.844 -5.281 1 94.44 24 ASP B CA 1
ATOM 2553 C C . ASP B 1 24 ? -16.453 -40.75 -5.211 1 94.44 24 ASP B C 1
ATOM 2555 O O . ASP B 1 24 ? -15.984 -41.062 -4.121 1 94.44 24 ASP B O 1
ATOM 2559 N N . ASP B 1 25 ? -16 -41.062 -6.355 1 96.5 25 ASP B N 1
ATOM 2560 C CA . ASP B 1 25 ? -14.844 -41.969 -6.402 1 96.5 25 ASP B CA 1
ATOM 2561 C C . ASP B 1 25 ? -13.539 -41.156 -6.395 1 96.5 25 ASP B C 1
ATOM 2563 O O . ASP B 1 25 ? -12.453 -41.75 -6.539 1 96.5 25 ASP B O 1
ATOM 2567 N N . VAL B 1 26 ? -13.648 -39.906 -6.234 1 97 26 VAL B N 1
ATOM 2568 C CA . VAL B 1 26 ? -12.477 -39.031 -6.238 1 97 26 VAL B CA 1
ATOM 2569 C C . VAL B 1 26 ? -12.172 -38.562 -4.816 1 97 26 VAL B C 1
ATOM 2571 O O . VAL B 1 26 ? -13.07 -38.125 -4.09 1 97 26 VAL B O 1
ATOM 2574 N N . THR B 1 27 ? -10.938 -38.688 -4.383 1 97.88 27 THR B N 1
ATOM 2575 C CA . THR B 1 27 ? -10.461 -38.156 -3.117 1 97.88 27 THR B CA 1
ATOM 2576 C C . THR B 1 27 ? -9.445 -37.031 -3.361 1 97.88 27 THR B C 1
ATOM 2578 O O . THR B 1 27 ? -8.492 -37.219 -4.121 1 97.88 27 THR B O 1
ATOM 2581 N N . VAL B 1 28 ? -9.711 -35.875 -2.781 1 98.38 28 VAL B N 1
ATOM 2582 C CA . VAL B 1 28 ? -8.828 -34.719 -2.9 1 98.38 28 VAL B CA 1
ATOM 2583 C C . VAL B 1 28 ? -8.117 -34.5 -1.572 1 98.38 28 VAL B C 1
ATOM 2585 O O . VAL B 1 28 ? -8.758 -34.312 -0.539 1 98.38 28 VAL B O 1
ATOM 2588 N N . THR B 1 29 ? -6.777 -34.469 -1.578 1 98.56 29 THR B N 1
ATOM 2589 C CA . THR B 1 29 ? -5.965 -34.25 -0.387 1 98.56 29 THR B CA 1
ATOM 2590 C C . THR B 1 29 ? -5.062 -33.031 -0.568 1 98.56 29 THR B C 1
ATOM 2592 O O . THR B 1 29 ? -4.035 -33.125 -1.244 1 98.56 29 THR B O 1
ATOM 2595 N N . PRO B 1 30 ? -5.438 -31.938 0.011 1 98.5 30 PRO B N 1
ATOM 2596 C CA . PRO B 1 30 ? -4.539 -30.781 -0.01 1 98.5 30 PRO B CA 1
ATOM 2597 C C . PRO B 1 30 ? -3.42 -30.875 1.023 1 98.5 30 PRO B C 1
ATOM 2599 O O . PRO B 1 30 ? -3.643 -31.375 2.133 1 98.5 30 PRO B O 1
ATOM 2602 N N . LEU B 1 31 ? -2.232 -30.484 0.608 1 98.38 31 LEU B N 1
ATOM 2603 C CA . LEU B 1 31 ? -1.123 -30.344 1.545 1 98.38 31 LEU B CA 1
ATOM 2604 C C . LEU B 1 31 ? -0.937 -28.875 1.949 1 98.38 31 LEU B C 1
ATOM 2606 O O . LEU B 1 31 ? -0.789 -28 1.09 1 98.38 31 LEU B O 1
ATOM 2610 N N . ARG B 1 32 ? -0.825 -28.609 3.188 1 96.06 32 ARG B N 1
ATOM 2611 C CA . ARG B 1 32 ? -0.805 -27.25 3.709 1 96.06 32 ARG B CA 1
ATOM 2612 C C . ARG B 1 32 ? 0.626 -26.766 3.922 1 96.06 32 ARG B C 1
ATOM 2614 O O . ARG B 1 32 ? 0.85 -25.594 4.254 1 96.06 32 ARG B O 1
ATOM 2621 N N . THR B 1 33 ? 1.539 -27.672 3.75 1 95.12 33 THR B N 1
ATOM 2622 C CA . THR B 1 33 ? 2.949 -27.344 3.93 1 95.12 33 THR B CA 1
ATOM 2623 C C . THR B 1 33 ? 3.758 -27.734 2.697 1 95.12 33 THR B C 1
ATOM 2625 O O . THR B 1 33 ? 3.332 -28.578 1.913 1 95.12 33 THR B O 1
ATOM 2628 N N . HIS B 1 34 ? 4.836 -27.062 2.627 1 95.94 34 HIS B N 1
ATOM 2629 C CA . HIS B 1 34 ? 5.738 -27.391 1.53 1 95.94 34 HIS B CA 1
ATOM 2630 C C . HIS B 1 34 ? 6.492 -28.688 1.805 1 95.94 34 HIS B C 1
ATOM 2632 O O . HIS B 1 34 ? 6.984 -28.891 2.914 1 95.94 34 HIS B O 1
ATOM 2638 N N . VAL B 1 35 ? 6.527 -29.562 0.825 1 96.31 35 VAL B N 1
ATOM 2639 C CA . VAL B 1 35 ? 7.262 -30.812 0.967 1 96.31 35 VAL B CA 1
ATOM 2640 C C . VAL B 1 35 ? 8.234 -30.984 -0.196 1 96.31 35 VAL B C 1
ATOM 2642 O O . VAL B 1 35 ? 7.98 -30.5 -1.302 1 96.31 35 VAL B O 1
ATOM 2645 N N . GLU B 1 36 ? 9.352 -31.625 0.075 1 94.75 36 GLU B N 1
ATOM 2646 C CA . GLU B 1 36 ? 10.383 -31.906 -0.917 1 94.75 36 GLU B CA 1
ATOM 2647 C C . GLU B 1 36 ? 11.062 -33.25 -0.664 1 94.75 36 GLU B C 1
ATOM 2649 O O . GLU B 1 36 ? 10.766 -33.906 0.331 1 94.75 36 GLU B O 1
ATOM 2654 N N . GLY B 1 37 ? 11.891 -33.656 -1.622 1 95.5 37 GLY B N 1
ATOM 2655 C CA . GLY B 1 37 ? 12.656 -34.875 -1.468 1 95.5 37 GLY B CA 1
ATOM 2656 C C . GLY B 1 37 ? 11.789 -36.094 -1.189 1 95.5 37 GLY B C 1
ATOM 2657 O O . GLY B 1 37 ? 10.797 -36.312 -1.885 1 95.5 37 GLY B O 1
ATOM 2658 N N . ARG B 1 38 ? 12.188 -36.875 -0.183 1 97.19 38 ARG B N 1
ATOM 2659 C CA . ARG B 1 38 ? 11.508 -38.125 0.143 1 97.19 38 ARG B CA 1
ATOM 2660 C C . ARG B 1 38 ? 10.086 -37.875 0.63 1 97.19 38 ARG B C 1
ATOM 2662 O O . ARG B 1 38 ? 9.172 -38.625 0.34 1 97.19 38 ARG B O 1
ATOM 2669 N N . GLU B 1 39 ? 9.93 -36.781 1.32 1 97.81 39 GLU B N 1
ATOM 2670 C CA . GLU B 1 39 ? 8.602 -36.438 1.826 1 97.81 39 GLU B CA 1
ATOM 2671 C C . GLU B 1 39 ? 7.625 -36.188 0.682 1 97.81 39 GLU B C 1
ATOM 2673 O O . 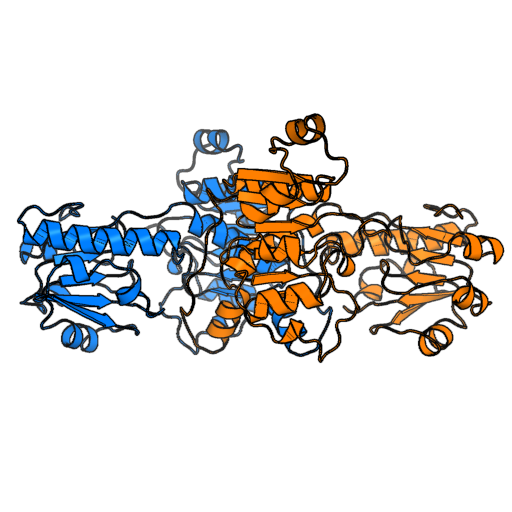GLU B 1 39 ? 6.441 -36.5 0.786 1 97.81 39 GLU B O 1
ATOM 2678 N N . LEU B 1 40 ? 8.141 -35.562 -0.339 1 98.38 40 LEU B N 1
ATOM 2679 C CA . LEU B 1 40 ? 7.32 -35.312 -1.519 1 98.38 40 LEU B CA 1
ATOM 2680 C C . LEU B 1 40 ? 6.879 -36.625 -2.148 1 98.38 40 LEU B C 1
ATOM 2682 O O . LEU B 1 40 ? 5.699 -36.812 -2.449 1 98.38 40 LEU B O 1
ATOM 2686 N N . ILE B 1 41 ? 7.836 -37.562 -2.326 1 98.44 41 ILE B N 1
ATOM 2687 C CA . ILE B 1 41 ? 7.551 -38.844 -2.943 1 98.44 41 ILE B CA 1
ATOM 2688 C C . ILE B 1 41 ? 6.535 -39.625 -2.096 1 98.44 41 ILE B C 1
ATOM 2690 O O . ILE B 1 41 ? 5.562 -40.156 -2.621 1 98.44 41 ILE B O 1
ATOM 2694 N N . ASP B 1 42 ? 6.773 -39.562 -0.793 1 98.31 42 ASP B N 1
ATOM 2695 C CA . ASP B 1 42 ? 5.875 -40.281 0.118 1 98.31 42 ASP B CA 1
ATOM 2696 C C . ASP B 1 42 ? 4.453 -39.719 0.022 1 98.31 42 ASP B C 1
ATOM 2698 O O . ASP B 1 42 ? 3.482 -40.469 0.078 1 98.31 42 ASP B O 1
ATOM 2702 N N . ALA B 1 43 ? 4.348 -38.469 -0.141 1 98.31 43 ALA B N 1
ATOM 2703 C CA . ALA B 1 43 ? 3.045 -37.781 -0.191 1 98.31 43 ALA B CA 1
ATOM 2704 C C . ALA B 1 43 ? 2.326 -38.094 -1.502 1 98.31 43 ALA B C 1
ATOM 2706 O O . ALA B 1 43 ? 1.094 -38.062 -1.561 1 98.31 43 ALA B O 1
ATOM 2707 N N . LEU B 1 44 ? 3.08 -38.438 -2.564 1 98.75 44 LEU B N 1
ATOM 2708 C CA . LEU B 1 44 ? 2.486 -38.469 -3.896 1 98.75 44 LEU B CA 1
ATOM 2709 C C . LEU B 1 44 ? 2.473 -39.875 -4.453 1 98.75 44 LEU B C 1
ATOM 2711 O O . LEU B 1 44 ? 1.904 -40.125 -5.516 1 98.75 44 LEU B O 1
ATOM 2715 N N . ILE B 1 45 ? 3.01 -40.844 -3.768 1 98.19 45 ILE B N 1
ATOM 2716 C CA . ILE B 1 45 ? 3.303 -42.156 -4.289 1 98.19 45 ILE B CA 1
ATOM 2717 C C . ILE B 1 45 ? 2.014 -42.812 -4.777 1 98.19 45 ILE B C 1
ATOM 2719 O O . ILE B 1 45 ? 2.025 -43.562 -5.758 1 98.19 45 ILE B O 1
ATOM 2723 N N . ASP B 1 46 ? 0.909 -42.562 -4.168 1 98 46 ASP B N 1
ATOM 2724 C CA . ASP B 1 46 ? -0.349 -43.188 -4.52 1 98 46 ASP B CA 1
ATOM 2725 C C . ASP B 1 46 ? -1.254 -42.25 -5.309 1 98 46 ASP B C 1
ATOM 2727 O O . ASP B 1 46 ? -2.424 -42.562 -5.543 1 98 46 ASP B O 1
ATOM 2731 N N . ALA B 1 47 ? -0.792 -41.094 -5.699 1 98.75 47 ALA B N 1
ATOM 2732 C CA . ALA B 1 47 ? -1.613 -40.094 -6.363 1 98.75 47 ALA B CA 1
ATOM 2733 C C . ALA B 1 47 ? -1.795 -40.406 -7.844 1 98.75 47 ALA B C 1
ATOM 2735 O O . ALA B 1 47 ? -0.838 -40.781 -8.523 1 98.75 47 ALA B O 1
ATOM 2736 N N . ASP B 1 48 ? -3.01 -40.281 -8.359 1 98.75 48 ASP B N 1
ATOM 2737 C CA . ASP B 1 48 ? -3.309 -40.344 -9.781 1 98.75 48 ASP B CA 1
ATOM 2738 C C . ASP B 1 48 ? -3.102 -38.969 -10.445 1 98.75 48 ASP B C 1
ATOM 2740 O O . ASP B 1 48 ? -2.75 -38.906 -11.625 1 98.75 48 ASP B O 1
ATOM 2744 N N . VAL B 1 49 ? -3.436 -37.938 -9.703 1 98.88 49 VAL B N 1
ATOM 2745 C CA . VAL B 1 49 ? -3.367 -36.562 -10.156 1 98.88 49 VAL B CA 1
ATOM 2746 C C . VAL B 1 49 ? -2.648 -35.688 -9.117 1 98.88 49 VAL B C 1
ATOM 2748 O O . VAL B 1 49 ? -2.891 -35.844 -7.914 1 98.88 49 VAL B O 1
ATOM 2751 N N . VAL B 1 50 ? -1.757 -34.844 -9.578 1 98.88 50 VAL B N 1
ATOM 2752 C CA . VAL B 1 50 ? -1.087 -33.875 -8.727 1 98.88 50 VAL B CA 1
ATOM 2753 C C . VAL B 1 50 ? -1.37 -32.438 -9.234 1 98.88 50 VAL B C 1
ATOM 2755 O O . VAL B 1 50 ? -1.327 -32.188 -10.438 1 98.88 50 VAL B O 1
ATOM 2758 N N . VAL B 1 51 ? -1.755 -31.625 -8.359 1 98.75 51 VAL B N 1
ATOM 2759 C CA . VAL B 1 51 ? -1.89 -30.203 -8.648 1 98.75 51 VAL B CA 1
ATOM 2760 C C . VAL B 1 51 ? -0.687 -29.438 -8.094 1 98.75 51 VAL B C 1
ATOM 2762 O O . VAL B 1 51 ? -0.461 -29.422 -6.887 1 98.75 51 VAL B O 1
ATOM 2765 N N . ALA B 1 52 ? 0.092 -28.859 -9 1 98.38 52 ALA B N 1
ATOM 2766 C CA . ALA B 1 52 ? 1.258 -28.062 -8.625 1 98.38 52 ALA B CA 1
ATOM 2767 C C . ALA B 1 52 ? 0.923 -26.578 -8.625 1 98.38 52 ALA B C 1
ATOM 2769 O O . ALA B 1 52 ? 0.436 -26.047 -9.617 1 98.38 52 ALA B O 1
ATOM 2770 N N . MET B 1 53 ? 1.149 -25.938 -7.492 1 97.19 53 MET B N 1
ATOM 2771 C CA . MET B 1 53 ? 0.925 -24.5 -7.367 1 97.19 53 MET B CA 1
ATOM 2772 C C . MET B 1 53 ? 2.139 -23.703 -7.855 1 97.19 53 MET B C 1
ATOM 2774 O O . MET B 1 53 ? 3.189 -23.719 -7.211 1 97.19 53 MET B O 1
ATOM 2778 N N . ARG B 1 54 ? 1.946 -23.062 -8.953 1 94.75 54 ARG B N 1
ATOM 2779 C CA . ARG B 1 54 ? 3.057 -22.344 -9.57 1 94.75 54 ARG B CA 1
ATOM 2780 C C . ARG B 1 54 ? 4.316 -23.203 -9.586 1 94.75 54 ARG B C 1
ATOM 2782 O O . ARG B 1 54 ? 4.254 -24.406 -9.867 1 94.75 54 ARG B O 1
ATOM 2789 N N . GLU B 1 55 ? 5.547 -22.641 -9.492 1 94.62 55 GLU B N 1
ATOM 2790 C CA . GLU B 1 55 ? 6.816 -23.344 -9.602 1 94.62 55 GLU B CA 1
ATOM 2791 C C . GLU B 1 55 ? 7.336 -23.766 -8.227 1 94.62 55 GLU B C 1
ATOM 2793 O O . GLU B 1 55 ? 8.531 -24 -8.062 1 94.62 55 GLU B O 1
ATOM 2798 N N . ARG B 1 56 ? 6.438 -23.938 -7.309 1 95.06 56 ARG B N 1
ATOM 2799 C CA . ARG B 1 56 ? 6.832 -24.125 -5.918 1 95.06 56 ARG B CA 1
ATOM 2800 C C . ARG B 1 56 ? 7.465 -25.5 -5.707 1 95.06 56 ARG B C 1
ATOM 2802 O O . ARG B 1 56 ? 8.32 -25.656 -4.84 1 95.06 56 ARG B O 1
ATOM 2809 N N . THR B 1 57 ? 6.957 -26.469 -6.375 1 96.88 57 THR B N 1
ATOM 2810 C CA . THR B 1 57 ? 7.477 -27.828 -6.297 1 96.88 57 THR B CA 1
ATOM 2811 C C . THR B 1 57 ? 8.031 -28.281 -7.648 1 96.88 57 THR B C 1
ATOM 2813 O O . THR B 1 57 ? 7.375 -28.109 -8.68 1 96.88 57 THR B O 1
ATOM 2816 N N . ALA B 1 58 ? 9.211 -28.828 -7.617 1 96.88 58 ALA B N 1
ATOM 2817 C CA . ALA B 1 58 ? 9.859 -29.25 -8.859 1 96.88 58 ALA B CA 1
ATOM 2818 C C . ALA B 1 58 ? 9.484 -30.688 -9.203 1 96.88 58 ALA B C 1
ATOM 2820 O O . ALA B 1 58 ? 9.391 -31.547 -8.32 1 96.88 58 ALA B O 1
ATOM 2821 N N . PHE B 1 59 ? 9.281 -30.953 -10.508 1 98 59 PHE B N 1
ATOM 2822 C CA . PHE B 1 59 ? 9.008 -32.281 -11.039 1 98 59 PHE B CA 1
ATOM 2823 C C . PHE B 1 59 ? 9.977 -32.625 -12.164 1 98 59 PHE B C 1
ATOM 2825 O O . PHE B 1 59 ? 9.562 -32.781 -13.32 1 98 59 PHE B O 1
ATOM 2832 N N . PRO B 1 60 ? 11.258 -32.75 -11.781 1 97.88 60 PRO B N 1
ATOM 2833 C CA . PRO B 1 60 ? 12.211 -33.281 -12.766 1 97.88 60 PRO B CA 1
ATOM 2834 C C . PRO B 1 60 ? 12.008 -34.781 -13.055 1 97.88 60 PRO B C 1
ATOM 2836 O O . PRO B 1 60 ? 11.195 -35.438 -12.391 1 97.88 60 PRO B O 1
ATOM 2839 N N . ARG B 1 61 ? 12.703 -35.281 -14.016 1 97.94 61 ARG B N 1
ATOM 2840 C CA . ARG B 1 61 ? 12.555 -36.688 -14.43 1 97.94 61 ARG B CA 1
ATOM 2841 C C . ARG B 1 61 ? 12.68 -37.625 -13.234 1 97.94 61 ARG B C 1
ATOM 2843 O O . ARG B 1 61 ? 11.875 -38.531 -13.078 1 97.94 61 ARG B O 1
ATOM 2850 N N . GLU B 1 62 ? 13.656 -37.281 -12.383 1 98.06 62 GLU B N 1
ATOM 2851 C CA . GLU B 1 62 ? 13.961 -38.188 -11.258 1 98.06 62 GLU B CA 1
ATOM 2852 C C . GLU B 1 62 ? 12.773 -38.281 -10.305 1 98.06 62 GLU B C 1
ATOM 2854 O O . GLU B 1 62 ? 12.555 -39.312 -9.688 1 98.06 62 GLU B O 1
ATOM 2859 N N . VAL B 1 63 ? 12.055 -37.188 -10.117 1 98.44 63 VAL B N 1
ATOM 2860 C CA . VAL B 1 63 ? 10.875 -37.219 -9.258 1 98.44 63 VAL B CA 1
ATOM 2861 C C . VAL B 1 63 ? 9.727 -37.938 -9.953 1 98.44 63 VAL B C 1
ATOM 2863 O O . VAL B 1 63 ? 9.078 -38.781 -9.359 1 98.44 63 VAL B O 1
ATOM 2866 N N . LEU B 1 64 ? 9.477 -37.656 -11.234 1 98.5 64 LEU B N 1
ATOM 2867 C CA . LEU B 1 64 ? 8.375 -38.25 -12 1 98.5 64 LEU B CA 1
ATOM 2868 C C . LEU B 1 64 ? 8.508 -39.75 -12.094 1 98.5 64 LEU B C 1
ATOM 2870 O O . LEU B 1 64 ? 7.512 -40.469 -12.016 1 98.5 64 LEU B O 1
ATOM 2874 N N . GLU B 1 65 ? 9.719 -40.25 -12.234 1 98.38 65 GLU B N 1
ATOM 2875 C CA . GLU B 1 65 ? 9.984 -41.656 -12.359 1 98.38 65 GLU B CA 1
ATOM 2876 C C . GLU B 1 65 ? 9.602 -42.406 -11.086 1 98.38 65 GLU B C 1
ATOM 2878 O O . GLU B 1 65 ? 9.391 -43.625 -11.109 1 98.38 65 GLU B O 1
ATOM 2883 N N . GLN B 1 66 ? 9.555 -41.656 -10.047 1 98.44 66 GLN B N 1
ATOM 2884 C CA . GLN B 1 66 ? 9.273 -42.281 -8.758 1 98.44 66 GLN B CA 1
ATOM 2885 C C . GLN B 1 66 ? 7.785 -42.281 -8.438 1 98.44 66 GLN B C 1
ATOM 2887 O O . GLN B 1 66 ? 7.371 -42.656 -7.344 1 98.44 66 GLN B O 1
ATOM 2892 N N . LEU B 1 67 ? 6.969 -41.844 -9.297 1 98.5 67 LEU B N 1
ATOM 2893 C CA . LEU B 1 67 ? 5.527 -41.75 -9.102 1 98.5 67 LEU B CA 1
ATOM 2894 C C . LEU B 1 67 ? 4.777 -42.625 -10.102 1 98.5 67 LEU B C 1
ATOM 2896 O O . LEU B 1 67 ? 4.156 -42.094 -11.039 1 98.5 67 LEU B O 1
ATOM 2900 N N . PRO B 1 68 ? 4.715 -43.906 -9.883 1 97.25 68 PRO B N 1
ATOM 2901 C CA . PRO B 1 68 ? 4.227 -44.844 -10.883 1 97.25 68 PRO B CA 1
ATOM 2902 C C . PRO B 1 68 ? 2.73 -44.688 -11.148 1 97.25 68 PRO B C 1
ATOM 2904 O O . PRO B 1 68 ? 2.25 -45.094 -12.219 1 97.25 68 PRO B O 1
ATOM 2907 N N . ASN B 1 69 ? 1.98 -44.156 -10.234 1 98.25 69 ASN B N 1
ATOM 2908 C CA . ASN B 1 69 ? 0.533 -44.062 -10.391 1 98.25 69 ASN B CA 1
ATOM 2909 C C . ASN B 1 69 ? 0.115 -42.75 -11.039 1 98.25 69 ASN B C 1
ATOM 2911 O O . ASN B 1 69 ? -1.032 -42.594 -11.461 1 98.25 69 ASN B O 1
ATOM 2915 N N . LEU B 1 70 ? 0.985 -41.781 -11.102 1 98.69 70 LEU B N 1
ATOM 2916 C CA . LEU B 1 70 ? 0.655 -40.438 -11.602 1 98.69 70 LEU B CA 1
ATOM 2917 C C . LEU B 1 70 ? 0.276 -40.5 -13.078 1 98.69 70 LEU B C 1
ATOM 2919 O O . LEU B 1 70 ? 1.007 -41.062 -13.891 1 98.69 70 LEU B O 1
ATOM 2923 N N . ARG B 1 71 ? -0.827 -39.906 -13.414 1 98.44 71 ARG B N 1
ATOM 2924 C CA . ARG B 1 71 ? -1.302 -39.906 -14.789 1 98.44 71 ARG B CA 1
ATOM 2925 C C . ARG B 1 71 ? -1.502 -38.469 -15.289 1 98.44 71 ARG B C 1
ATOM 2927 O O . ARG B 1 71 ? -1.379 -38.188 -16.484 1 98.44 71 ARG B O 1
ATOM 2934 N N . LEU B 1 72 ? -1.843 -37.531 -14.391 1 98.75 72 LEU B N 1
ATOM 2935 C CA . LEU B 1 72 ? -2.113 -36.156 -14.734 1 98.75 72 LEU B CA 1
ATOM 2936 C C . LEU B 1 72 ? -1.444 -35.188 -13.734 1 98.75 72 LEU B C 1
ATOM 2938 O O . LEU B 1 72 ? -1.554 -35.406 -12.523 1 98.75 72 LEU B O 1
ATOM 2942 N N . LEU B 1 73 ? -0.669 -34.281 -14.242 1 98.81 73 LEU B N 1
ATOM 2943 C CA . LEU B 1 73 ? -0.093 -33.188 -13.484 1 98.81 73 LEU B CA 1
ATOM 2944 C C . LEU B 1 73 ? -0.659 -31.844 -13.953 1 98.81 73 LEU B C 1
ATOM 2946 O O . LEU B 1 73 ? -0.451 -31.438 -15.102 1 98.81 73 LEU B O 1
ATOM 2950 N N . VAL B 1 74 ? -1.427 -31.156 -13.078 1 98.81 74 VAL B N 1
ATOM 2951 C CA . VAL B 1 74 ? -1.997 -29.859 -13.414 1 98.81 74 VAL B CA 1
ATOM 2952 C C . VAL B 1 74 ? -1.211 -28.75 -12.719 1 98.81 74 VAL B C 1
ATOM 2954 O O . VAL B 1 74 ? -1.149 -28.703 -11.484 1 98.81 74 VAL B O 1
ATOM 2957 N N . THR B 1 75 ? -0.565 -27.906 -13.453 1 98.56 75 THR B N 1
ATOM 2958 C CA . THR B 1 75 ? 0.097 -26.734 -12.883 1 98.56 75 THR B CA 1
ATOM 2959 C C . THR B 1 75 ? -0.797 -25.516 -12.984 1 98.56 75 THR B C 1
ATOM 2961 O O . THR B 1 75 ? -1.571 -25.375 -13.93 1 98.56 75 THR B O 1
ATOM 2964 N N . THR B 1 76 ? -0.704 -24.641 -12.008 1 97.88 76 THR B N 1
ATOM 2965 C CA . THR B 1 76 ? -1.394 -23.359 -12.125 1 97.88 76 THR B CA 1
ATOM 2966 C C . THR B 1 76 ? -0.613 -22.406 -13.023 1 97.88 76 THR B C 1
ATOM 2968 O O . THR B 1 76 ? 0.521 -22.047 -12.711 1 97.88 76 THR B O 1
ATOM 2971 N N . GLY B 1 77 ? -1.246 -22.016 -14.062 1 96.19 77 GLY B N 1
ATOM 2972 C CA . GLY B 1 77 ? -0.596 -21.297 -15.148 1 96.19 77 GLY B CA 1
ATOM 2973 C C . GLY B 1 77 ? -0.193 -22.203 -16.297 1 96.19 77 GLY B C 1
ATOM 2974 O O . GLY B 1 77 ? -0.05 -23.406 -16.125 1 96.19 77 GLY B O 1
ATOM 2975 N N . MET B 1 78 ? 0.125 -21.641 -17.453 1 95.75 78 MET B N 1
ATOM 2976 C CA . MET B 1 78 ? 0.422 -22.406 -18.656 1 95.75 78 MET B CA 1
ATOM 2977 C C . MET B 1 78 ? 1.928 -22.547 -18.859 1 95.75 78 MET B C 1
ATOM 2979 O O . MET B 1 78 ? 2.377 -23.094 -19.875 1 95.75 78 MET B O 1
ATOM 2983 N N . VAL B 1 79 ? 2.689 -21.984 -18.016 1 91.88 79 VAL B N 1
ATOM 2984 C CA . VAL B 1 79 ? 4.141 -22.125 -18.031 1 91.88 79 VAL B CA 1
ATOM 2985 C C . VAL B 1 79 ? 4.648 -22.469 -16.641 1 91.88 79 VAL B C 1
ATOM 2987 O O . VAL B 1 79 ? 4.266 -21.828 -15.648 1 91.88 79 VAL B O 1
ATOM 2990 N N . ASN B 1 80 ? 5.438 -23.5 -16.578 1 94.38 80 ASN B N 1
ATOM 2991 C CA . ASN B 1 80 ? 6.066 -23.922 -15.32 1 94.38 80 ASN B CA 1
ATOM 2992 C C . ASN B 1 80 ? 7.422 -24.578 -15.57 1 94.38 80 ASN B C 1
ATOM 2994 O O . ASN B 1 80 ? 7.488 -25.75 -15.914 1 94.38 80 ASN B O 1
ATOM 2998 N N . ALA B 1 81 ? 8.414 -23.781 -15.289 1 90.75 81 ALA B N 1
ATOM 2999 C CA . ALA B 1 81 ? 9.773 -24.203 -15.602 1 90.75 81 ALA B CA 1
ATOM 3000 C C . ALA B 1 81 ? 10.234 -25.312 -14.656 1 90.75 81 ALA B C 1
ATOM 3002 O O . ALA B 1 81 ? 11.227 -26 -14.93 1 90.75 81 ALA B O 1
ATOM 3003 N N . ALA B 1 82 ? 9.492 -25.578 -13.602 1 94.69 82 ALA B N 1
ATOM 3004 C CA . ALA B 1 82 ? 9.891 -26.562 -12.602 1 94.69 82 ALA B CA 1
ATOM 3005 C C . ALA B 1 82 ? 9.406 -27.953 -12.992 1 94.69 82 ALA B C 1
ATOM 3007 O O . ALA B 1 82 ? 9.711 -28.938 -12.312 1 94.69 82 ALA B O 1
ATOM 3008 N N . ILE B 1 83 ? 8.703 -28.141 -14.102 1 97.5 83 ILE B N 1
ATOM 3009 C CA . ILE B 1 83 ? 8.172 -29.422 -14.547 1 97.5 83 ILE B CA 1
ATOM 3010 C C . ILE B 1 83 ? 8.867 -29.859 -15.828 1 97.5 83 ILE B C 1
ATOM 3012 O O . ILE B 1 83 ? 8.875 -29.125 -16.812 1 97.5 83 ILE B O 1
ATOM 3016 N N . ASP B 1 84 ? 9.469 -31.016 -15.828 1 97.75 84 ASP B N 1
ATOM 3017 C CA . ASP B 1 84 ? 10.023 -31.609 -17.031 1 97.75 84 ASP B CA 1
ATOM 3018 C C . ASP B 1 84 ? 8.922 -32.25 -17.891 1 97.75 84 ASP B C 1
ATOM 3020 O O . ASP B 1 84 ? 8.688 -33.469 -17.812 1 97.75 84 ASP B O 1
ATOM 3024 N N . THR B 1 85 ? 8.328 -31.438 -18.734 1 97.5 85 THR B N 1
ATOM 3025 C CA . THR B 1 85 ? 7.184 -31.891 -19.516 1 97.5 85 THR B CA 1
ATOM 3026 C C . THR B 1 85 ? 7.59 -32.969 -20.484 1 97.5 85 THR B C 1
ATOM 3028 O O . THR B 1 85 ? 6.777 -33.844 -20.828 1 97.5 85 THR B O 1
ATOM 3031 N N . GLY B 1 86 ? 8.82 -33 -21 1 97.06 86 GLY B N 1
ATOM 3032 C CA . GLY B 1 86 ? 9.32 -34.062 -21.828 1 97.06 86 GLY B CA 1
ATOM 3033 C C . GLY B 1 86 ? 9.336 -35.406 -21.125 1 97.06 86 GLY B C 1
ATOM 3034 O O . GLY B 1 86 ? 8.836 -36.406 -21.641 1 97.06 86 GLY B O 1
ATOM 3035 N N . ALA B 1 87 ? 9.938 -35.375 -19.938 1 97.75 87 ALA B N 1
ATOM 3036 C CA . ALA B 1 87 ? 9.969 -36.594 -19.125 1 97.75 87 ALA B CA 1
ATOM 3037 C C . ALA B 1 87 ? 8.562 -37.062 -18.797 1 97.75 87 ALA B C 1
ATOM 3039 O O . ALA B 1 87 ? 8.289 -38.281 -18.797 1 97.75 87 ALA B O 1
ATOM 3040 N N . ALA B 1 88 ? 7.688 -36.125 -18.484 1 98.25 88 ALA B N 1
ATOM 3041 C CA . ALA B 1 88 ? 6.301 -36.469 -18.188 1 98.25 88 ALA B CA 1
ATOM 3042 C C . ALA B 1 88 ? 5.66 -37.219 -19.359 1 98.25 88 ALA B C 1
ATOM 3044 O O . ALA B 1 88 ? 5.039 -38.25 -19.172 1 98.25 88 ALA B O 1
ATOM 3045 N N . ALA B 1 89 ? 5.844 -36.719 -20.516 1 96.94 89 ALA B N 1
ATOM 3046 C CA . ALA B 1 89 ? 5.285 -37.344 -21.719 1 96.94 89 ALA B CA 1
ATOM 3047 C C . ALA B 1 89 ? 5.828 -38.75 -21.922 1 96.94 89 ALA B C 1
ATOM 3049 O O . ALA B 1 89 ? 5.07 -39.656 -22.234 1 96.94 89 ALA B O 1
ATOM 3050 N N . GLU B 1 90 ? 7.094 -38.875 -21.75 1 97.19 90 GLU B N 1
ATOM 3051 C CA . GLU B 1 90 ? 7.73 -40.188 -21.922 1 97.19 90 GLU B CA 1
ATOM 3052 C C . GLU B 1 90 ? 7.184 -41.188 -20.922 1 97.19 90 GLU B C 1
ATOM 3054 O O . GLU B 1 90 ? 7.098 -42.375 -21.219 1 97.19 90 GLU B O 1
ATOM 3059 N N . LEU B 1 91 ? 6.848 -40.719 -19.828 1 97.5 91 LEU B N 1
ATOM 3060 C CA . LEU B 1 91 ? 6.398 -41.594 -18.75 1 97.5 91 LEU B CA 1
ATOM 3061 C C . LEU B 1 91 ? 4.879 -41.75 -18.766 1 97.5 91 LEU B C 1
ATOM 3063 O O . LEU B 1 91 ? 4.301 -42.375 -17.891 1 97.5 91 LEU B O 1
ATOM 3067 N N . GLY B 1 92 ? 4.246 -41.125 -19.766 1 96.81 92 GLY B N 1
ATOM 3068 C CA . GLY B 1 92 ? 2.809 -41.281 -19.922 1 96.81 92 GLY B CA 1
ATOM 3069 C C . GLY B 1 92 ? 2.008 -40.375 -19.016 1 96.81 92 GLY B C 1
ATOM 3070 O O . GLY B 1 92 ? 0.842 -40.656 -18.719 1 96.81 92 GLY B O 1
ATOM 3071 N N . VAL B 1 93 ? 2.643 -39.344 -18.453 1 98.31 93 VAL B N 1
ATOM 3072 C CA . VAL B 1 93 ? 1.966 -38.375 -17.594 1 98.31 93 VAL B CA 1
ATOM 3073 C C . VAL B 1 93 ? 1.527 -37.188 -18.422 1 98.31 93 VAL B C 1
ATOM 3075 O O . VAL B 1 93 ? 2.357 -36.5 -19.031 1 98.31 93 VAL B O 1
ATOM 3078 N N . THR B 1 94 ? 0.228 -36.875 -18.469 1 98.31 94 THR B N 1
ATOM 3079 C CA . THR B 1 94 ? -0.292 -35.688 -19.109 1 98.31 94 THR B CA 1
ATOM 3080 C C . THR B 1 94 ? -0.093 -34.469 -18.219 1 98.31 94 THR B C 1
ATOM 3082 O O . THR B 1 94 ? -0.343 -34.5 -17.016 1 98.31 94 THR B O 1
ATOM 3085 N N . VAL B 1 95 ? 0.481 -33.375 -18.766 1 98.69 95 VAL B N 1
ATOM 3086 C CA . VAL B 1 95 ? 0.636 -32.125 -18.031 1 98.69 95 VAL B CA 1
ATOM 3087 C C . VAL B 1 95 ? -0.309 -31.062 -18.594 1 98.69 95 VAL B C 1
ATOM 3089 O O . VAL B 1 95 ? -0.29 -30.781 -19.797 1 98.69 95 VAL B O 1
ATOM 3092 N N . CYS B 1 96 ? -1.239 -30.531 -17.781 1 98.75 96 CYS B N 1
ATOM 3093 C CA . CYS B 1 96 ? -2.172 -29.469 -18.156 1 98.75 96 CYS B CA 1
ATOM 3094 C C . CYS B 1 96 ? -1.924 -28.219 -17.328 1 98.75 96 CYS B C 1
ATOM 3096 O O . CYS B 1 96 ? -1.234 -28.266 -16.297 1 98.75 96 CYS B O 1
ATOM 3098 N N . GLY B 1 97 ? -2.385 -27.094 -17.797 1 98.5 97 GLY B N 1
ATOM 3099 C CA . GLY B 1 97 ? -2.256 -25.844 -17.062 1 98.5 97 GLY B CA 1
ATOM 3100 C C . GLY B 1 97 ? -3.584 -25.141 -16.828 1 98.5 97 GLY B C 1
ATOM 3101 O O . GLY B 1 97 ? -4.645 -25.703 -17.125 1 98.5 97 GLY B O 1
ATOM 3102 N N . THR B 1 98 ? -3.537 -24.062 -16.203 1 98.56 98 THR B N 1
ATOM 3103 C CA . THR B 1 98 ? -4.707 -23.219 -15.992 1 98.56 98 THR B CA 1
ATOM 3104 C C . THR B 1 98 ? -4.484 -21.828 -16.578 1 98.56 98 THR B C 1
ATOM 3106 O O . THR B 1 98 ? -3.357 -21.469 -16.922 1 98.56 98 THR B O 1
ATOM 3109 N N . GLY B 1 99 ? -5.613 -21.125 -16.672 1 96.94 99 GLY B N 1
ATOM 3110 C CA . GLY B 1 99 ? -5.496 -19.703 -16.906 1 96.94 99 GLY B CA 1
ATOM 3111 C C . GLY B 1 99 ? -5.02 -18.938 -15.688 1 96.94 99 GLY B C 1
ATOM 3112 O O . GLY B 1 99 ? -4.348 -19.5 -14.82 1 96.94 99 GLY B O 1
ATOM 3113 N N . GLY B 1 100 ? -5.203 -17.625 -15.656 1 95.19 100 GLY B N 1
ATOM 3114 C CA . GLY B 1 100 ? -4.848 -16.734 -14.562 1 95.19 100 GLY B CA 1
ATOM 3115 C C . GLY B 1 100 ? -5.418 -15.344 -14.719 1 95.19 100 GLY B C 1
ATOM 3116 O O . GLY B 1 100 ? -6.27 -15.102 -15.586 1 95.19 100 GLY B O 1
ATOM 3117 N N . VAL B 1 101 ? -5.094 -14.57 -13.758 1 95.62 101 VAL B N 1
ATOM 3118 C CA . VAL B 1 101 ? -5.48 -13.164 -13.773 1 95.62 101 VAL B CA 1
ATOM 3119 C C . VAL B 1 101 ? -4.234 -12.289 -13.914 1 95.62 101 VAL B C 1
ATOM 3121 O O . VAL B 1 101 ? -3.25 -12.484 -13.195 1 95.62 101 VAL B O 1
ATOM 3124 N N . ALA B 1 102 ? -4.203 -11.289 -14.719 1 92.5 102 ALA B N 1
ATOM 3125 C CA . ALA B 1 102 ? -3.008 -10.562 -15.133 1 92.5 102 ALA B CA 1
ATOM 3126 C C . ALA B 1 102 ? -2.688 -9.438 -14.156 1 92.5 102 ALA B C 1
ATOM 3128 O O . ALA B 1 102 ? -1.52 -9.109 -13.938 1 92.5 102 ALA B O 1
ATOM 3129 N N . SER B 1 103 ? -3.648 -8.875 -13.453 1 96.75 103 SER B N 1
ATOM 3130 C CA . SER B 1 103 ? -3.521 -7.551 -12.844 1 96.75 103 SER B CA 1
ATOM 3131 C C . SER B 1 103 ? -2.936 -7.645 -11.438 1 96.75 103 SER B C 1
ATOM 3133 O O . SER B 1 103 ? -2.271 -6.719 -10.969 1 96.75 103 SER B O 1
ATOM 3135 N N . PRO B 1 104 ? -3.092 -8.789 -10.734 1 98 104 PRO B N 1
ATOM 3136 C CA . PRO B 1 104 ? -2.828 -8.773 -9.297 1 98 104 PRO B CA 1
ATOM 3137 C C . PRO B 1 104 ? -1.371 -8.461 -8.969 1 98 104 PRO B C 1
ATOM 3139 O O . PRO B 1 104 ? -1.092 -7.75 -8 1 98 104 PRO B O 1
ATOM 3142 N N . THR B 1 105 ? -0.447 -8.953 -9.727 1 98.44 105 THR B N 1
ATOM 3143 C CA . THR B 1 105 ? 0.96 -8.766 -9.391 1 98.44 105 THR B CA 1
ATOM 3144 C C . THR B 1 105 ? 1.354 -7.301 -9.508 1 98.44 105 THR B C 1
ATOM 3146 O O . THR B 1 105 ? 2.094 -6.781 -8.672 1 98.44 105 THR B O 1
ATOM 3149 N N . ALA B 1 106 ? 0.892 -6.582 -10.547 1 98.75 106 ALA B N 1
ATOM 3150 C CA . ALA B 1 106 ? 1.162 -5.152 -10.68 1 98.75 106 ALA B CA 1
ATOM 3151 C C . ALA B 1 106 ? 0.559 -4.367 -9.523 1 98.75 106 ALA B C 1
ATOM 3153 O O . ALA B 1 106 ? 1.172 -3.422 -9.016 1 98.75 106 ALA B O 1
ATOM 3154 N N . GLU B 1 107 ? -0.643 -4.789 -9.094 1 98.88 107 GLU B N 1
ATOM 3155 C CA . GLU B 1 107 ? -1.306 -4.148 -7.961 1 98.88 107 GLU B CA 1
ATOM 3156 C C . GLU B 1 107 ? -0.499 -4.328 -6.68 1 98.88 107 GLU B C 1
ATOM 3158 O O . GLU B 1 107 ? -0.27 -3.361 -5.945 1 98.88 107 GLU B O 1
ATOM 3163 N N . LEU B 1 108 ? -0.003 -5.543 -6.473 1 98.94 108 LEU B N 1
ATOM 3164 C CA . LEU B 1 108 ? 0.802 -5.793 -5.281 1 98.94 108 LEU B CA 1
ATOM 3165 C C . LEU B 1 108 ? 2.105 -5 -5.332 1 98.94 108 LEU B C 1
ATOM 3167 O O . LEU B 1 108 ? 2.578 -4.512 -4.301 1 98.94 108 LEU B O 1
ATOM 3171 N N . THR B 1 109 ? 2.699 -4.875 -6.52 1 98.94 109 THR B N 1
ATOM 3172 C CA . THR B 1 109 ? 3.922 -4.098 -6.68 1 98.94 109 THR B CA 1
ATOM 3173 C C . THR B 1 109 ? 3.738 -2.686 -6.125 1 98.94 109 THR B C 1
ATOM 3175 O O . THR B 1 109 ? 4.539 -2.223 -5.312 1 98.94 109 THR B O 1
ATOM 3178 N N . TRP B 1 110 ? 2.684 -2.066 -6.473 1 98.94 110 TRP B N 1
ATOM 3179 C CA . TRP B 1 110 ? 2.439 -0.707 -6 1 98.94 110 TRP B CA 1
ATOM 3180 C C . TRP B 1 110 ? 2.062 -0.703 -4.523 1 98.94 110 TRP B C 1
ATOM 3182 O O . TRP B 1 110 ? 2.402 0.23 -3.791 1 98.94 110 TRP B O 1
ATOM 3192 N N . GLY B 1 111 ? 1.286 -1.727 -4.074 1 98.94 111 GLY B N 1
ATOM 3193 C CA . GLY B 1 111 ? 1.057 -1.869 -2.646 1 98.94 111 GLY B CA 1
ATOM 3194 C C . GLY B 1 111 ? 2.338 -1.896 -1.836 1 98.94 111 GLY B C 1
ATOM 3195 O O . GLY B 1 111 ? 2.436 -1.24 -0.797 1 98.94 111 GLY B O 1
ATOM 3196 N N . LEU B 1 112 ? 3.311 -2.607 -2.387 1 99 112 LEU B N 1
ATOM 3197 C CA . LEU B 1 112 ? 4.582 -2.76 -1.692 1 99 112 LEU B CA 1
ATOM 3198 C C . LEU B 1 112 ? 5.395 -1.471 -1.755 1 99 112 LEU B C 1
ATOM 3200 O O . LEU B 1 112 ? 6.027 -1.081 -0.77 1 99 112 LEU B O 1
ATOM 3204 N N . ILE B 1 113 ? 5.414 -0.789 -2.906 1 98.94 113 ILE B N 1
ATOM 3205 C CA . ILE B 1 113 ? 6.113 0.482 -3.051 1 98.94 113 ILE B CA 1
ATOM 3206 C C . ILE B 1 113 ? 5.602 1.476 -2.012 1 98.94 113 ILE B C 1
ATOM 3208 O O . ILE B 1 113 ? 6.383 2.035 -1.24 1 98.94 113 ILE B O 1
ATOM 3212 N N . LEU B 1 114 ? 4.305 1.612 -1.932 1 98.94 114 LEU B N 1
ATOM 3213 C CA . LEU B 1 114 ? 3.711 2.619 -1.059 1 98.94 114 LEU B CA 1
ATOM 3214 C C . LEU B 1 114 ? 3.811 2.197 0.403 1 98.94 114 LEU B C 1
ATOM 3216 O O . LEU B 1 114 ? 4.008 3.037 1.284 1 98.94 114 LEU B O 1
ATOM 3220 N N . ALA B 1 115 ? 3.66 0.868 0.643 1 98.94 115 ALA B N 1
ATOM 3221 C CA . ALA B 1 115 ? 3.809 0.372 2.008 1 98.94 115 ALA B CA 1
ATOM 3222 C C . ALA B 1 115 ? 5.207 0.666 2.549 1 98.94 115 ALA B C 1
ATOM 3224 O O . ALA B 1 115 ? 5.363 1.045 3.711 1 98.94 115 ALA B O 1
ATOM 3225 N N . LEU B 1 116 ? 6.184 0.491 1.673 1 98.94 116 LEU B N 1
ATOM 3226 C CA . LEU B 1 116 ? 7.566 0.738 2.068 1 98.94 116 LEU B CA 1
ATOM 3227 C C . LEU B 1 116 ? 7.816 2.229 2.279 1 98.94 116 LEU B C 1
ATOM 3229 O O . LEU B 1 116 ? 8.305 2.637 3.334 1 98.94 116 LEU B O 1
ATOM 3233 N N . LEU B 1 117 ? 7.449 3.051 1.338 1 98.88 117 LEU B N 1
ATOM 3234 C CA . LEU B 1 117 ? 7.762 4.477 1.345 1 98.88 117 LEU B CA 1
ATOM 3235 C C . LEU B 1 117 ? 7.004 5.195 2.457 1 98.88 117 LEU B C 1
ATOM 3237 O O . LEU B 1 117 ? 7.496 6.18 3.01 1 98.88 117 LEU B O 1
ATOM 3241 N N . ARG B 1 118 ? 5.832 4.656 2.842 1 98.88 118 ARG B N 1
ATOM 3242 C CA . ARG B 1 118 ? 4.996 5.332 3.828 1 98.88 118 ARG B CA 1
ATOM 3243 C C . ARG B 1 118 ? 5.02 4.598 5.164 1 98.88 118 ARG B C 1
ATOM 3245 O O . ARG B 1 118 ? 4.285 4.949 6.086 1 98.88 118 ARG B O 1
ATOM 3252 N N . ASN B 1 119 ? 5.828 3.537 5.238 1 98.75 119 ASN B N 1
ATOM 3253 C CA . ASN B 1 119 ? 6.047 2.781 6.469 1 98.75 119 ASN B CA 1
ATOM 3254 C C . ASN B 1 119 ? 4.738 2.211 7.012 1 98.75 119 ASN B C 1
ATOM 3256 O O . ASN B 1 119 ? 4.504 2.227 8.219 1 98.75 119 ASN B O 1
ATOM 3260 N N . ILE B 1 120 ? 3.873 1.717 6.16 1 98.88 120 ILE B N 1
ATOM 3261 C CA . ILE B 1 120 ? 2.516 1.344 6.547 1 98.88 120 ILE B CA 1
ATOM 3262 C C . ILE B 1 120 ? 2.562 0.166 7.516 1 98.88 120 ILE B C 1
ATOM 3264 O O . ILE B 1 120 ? 1.93 0.201 8.57 1 98.88 120 ILE B O 1
ATOM 3268 N N . PRO B 1 121 ? 3.383 -0.93 7.254 1 98.88 121 PRO B N 1
ATOM 3269 C CA . PRO B 1 121 ? 3.395 -2.035 8.219 1 98.88 121 PRO B CA 1
ATOM 3270 C C . PRO B 1 121 ? 3.895 -1.611 9.594 1 98.88 121 PRO B C 1
ATOM 3272 O O . PRO B 1 121 ? 3.311 -1.993 10.609 1 98.88 121 PRO B O 1
ATOM 3275 N N . ALA B 1 122 ? 4.938 -0.772 9.625 1 98.44 122 ALA B N 1
ATOM 3276 C CA . ALA B 1 122 ? 5.504 -0.325 10.898 1 98.44 122 ALA B CA 1
ATOM 3277 C C . ALA B 1 122 ? 4.512 0.551 11.656 1 98.44 122 ALA B C 1
ATOM 3279 O O . ALA B 1 122 ? 4.348 0.399 12.875 1 98.44 122 ALA B O 1
ATOM 3280 N N . GLU B 1 123 ? 3.889 1.476 10.984 1 98.75 123 GLU B N 1
ATOM 3281 C CA . GLU B 1 123 ? 2.957 2.398 11.625 1 98.75 123 GLU B CA 1
ATOM 3282 C C . GLU B 1 123 ? 1.693 1.676 12.078 1 98.75 123 GLU B C 1
ATOM 3284 O O . GLU B 1 123 ? 1.138 1.994 13.133 1 98.75 123 GLU B O 1
ATOM 3289 N N . ASP B 1 124 ? 1.174 0.68 11.266 1 98.81 124 ASP B N 1
ATOM 3290 C CA . ASP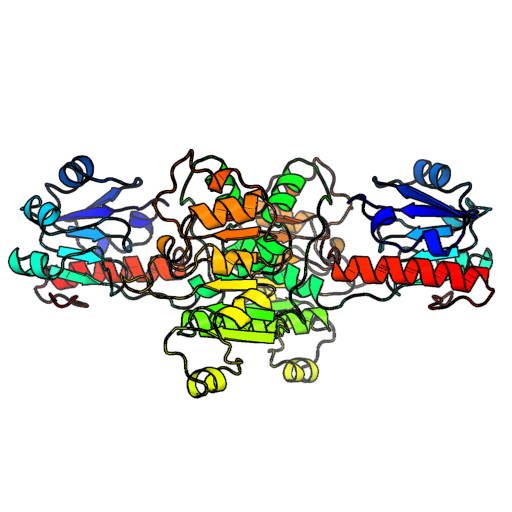 B 1 124 ? 0.029 -0.118 11.695 1 98.81 124 ASP B CA 1
ATOM 3291 C C . ASP B 1 124 ? 0.342 -0.886 12.977 1 98.81 124 ASP B C 1
ATOM 3293 O O . ASP B 1 124 ? -0.463 -0.901 13.914 1 98.81 124 ASP B O 1
ATOM 3297 N N . ALA B 1 125 ? 1.525 -1.526 12.961 1 98.19 125 ALA B N 1
ATOM 3298 C CA . ALA B 1 125 ? 1.951 -2.254 14.156 1 98.19 125 ALA B CA 1
ATOM 3299 C C . ALA B 1 125 ? 2.037 -1.324 15.359 1 98.19 125 ALA B C 1
ATOM 3301 O O . ALA B 1 125 ? 1.606 -1.682 16.453 1 98.19 125 ALA B O 1
ATOM 3302 N N . ALA B 1 126 ? 2.605 -0.123 15.188 1 97.94 126 ALA B N 1
ATOM 3303 C CA . ALA B 1 126 ? 2.734 0.848 16.266 1 97.94 126 ALA B CA 1
ATOM 3304 C C . ALA B 1 126 ? 1.364 1.285 16.781 1 97.94 126 ALA B C 1
ATOM 3306 O O . ALA B 1 126 ? 1.156 1.411 17.984 1 97.94 126 ALA B O 1
ATOM 3307 N N . MET B 1 127 ? 0.396 1.543 15.891 1 98.38 127 MET B N 1
ATOM 3308 C CA . MET B 1 127 ? -0.968 1.898 16.266 1 98.38 127 MET B CA 1
ATOM 3309 C C . MET B 1 127 ? -1.587 0.818 17.156 1 98.38 127 MET B C 1
ATOM 3311 O O . MET B 1 127 ? -2.197 1.122 18.172 1 98.38 127 MET B O 1
ATOM 3315 N N . ARG B 1 128 ? -1.43 -0.407 16.734 1 97.81 128 ARG B N 1
ATOM 3316 C CA . ARG B 1 128 ? -2.008 -1.522 17.469 1 97.81 128 ARG B CA 1
ATOM 3317 C C . ARG B 1 128 ? -1.367 -1.653 18.844 1 97.81 128 ARG B C 1
ATOM 3319 O O . ARG B 1 128 ? -2.012 -2.107 19.797 1 97.81 128 ARG B O 1
ATOM 3326 N N . ALA B 1 129 ? -0.167 -1.237 18.969 1 97.31 129 ALA B N 1
ATOM 3327 C CA . ALA B 1 129 ? 0.555 -1.306 20.234 1 97.31 129 ALA B CA 1
ATOM 3328 C C . ALA B 1 129 ? 0.273 -0.076 21.094 1 97.31 129 ALA B C 1
ATOM 3330 O O . ALA B 1 129 ? 0.842 0.076 22.172 1 97.31 129 ALA B O 1
ATOM 3331 N N . GLY B 1 130 ? -0.533 0.861 20.672 1 97.44 130 GLY B N 1
ATOM 3332 C CA . GLY B 1 130 ? -0.947 2.01 21.453 1 97.44 130 GLY B CA 1
ATOM 3333 C C . GLY B 1 130 ? -0.217 3.287 21.078 1 97.44 130 GLY B C 1
ATOM 3334 O O . GLY B 1 130 ? -0.398 4.324 21.734 1 97.44 130 GLY B O 1
ATOM 3335 N N . GLY B 1 131 ? 0.591 3.189 20.031 1 96.75 131 GLY B N 1
ATOM 3336 C CA . GLY B 1 131 ? 1.368 4.352 19.625 1 96.75 131 GLY B CA 1
ATOM 3337 C C . GLY B 1 131 ? 0.611 5.281 18.703 1 96.75 131 GLY B C 1
ATOM 3338 O O . GLY B 1 131 ? -0.582 5.09 18.453 1 96.75 131 GLY B O 1
ATOM 3339 N N . TRP B 1 132 ? 1.294 6.27 18.188 1 96.25 132 TRP B N 1
ATOM 3340 C CA . TRP B 1 132 ? 0.772 7.23 17.234 1 96.25 132 TRP B CA 1
ATOM 3341 C C . TRP B 1 132 ? 1.802 7.523 16.141 1 96.25 132 TRP B C 1
ATOM 3343 O O . TRP B 1 132 ? 2.432 6.605 15.609 1 96.25 132 TRP B O 1
ATOM 3353 N N . GLN B 1 133 ? 2.193 8.633 15.742 1 95.62 133 GLN B N 1
ATOM 3354 C CA . GLN B 1 133 ? 3.09 9.016 14.656 1 95.62 133 GLN B CA 1
ATOM 3355 C C . GLN B 1 133 ? 4.551 8.805 15.055 1 95.62 133 GLN B C 1
ATOM 3357 O O . GLN B 1 133 ? 5.016 9.352 16.047 1 95.62 133 GLN B O 1
ATOM 3362 N N . HIS B 1 134 ? 5.289 7.977 14.211 1 94.56 134 HIS B N 1
ATOM 3363 C CA . HIS B 1 134 ? 6.68 7.688 14.547 1 94.56 134 HIS B CA 1
ATOM 3364 C C . HIS B 1 134 ? 7.602 7.949 13.359 1 94.56 134 HIS B C 1
ATOM 3366 O O . HIS B 1 134 ? 8.789 8.219 13.547 1 94.56 134 HIS B O 1
ATOM 3372 N N . THR B 1 135 ? 7.074 7.855 12.195 1 97.56 135 THR B N 1
ATOM 3373 C CA . THR B 1 135 ? 7.938 7.883 11.023 1 97.56 135 THR B CA 1
ATOM 3374 C C . THR B 1 135 ? 7.57 9.047 10.109 1 97.56 135 THR B C 1
ATOM 3376 O O . THR B 1 135 ? 6.5 9.641 10.25 1 97.56 135 THR B O 1
ATOM 3379 N N . VAL B 1 136 ? 8.5 9.445 9.273 1 98.31 136 VAL B N 1
ATOM 3380 C CA . VAL B 1 136 ? 8.266 10.344 8.148 1 98.31 136 VAL B CA 1
ATOM 3381 C C . VAL B 1 136 ? 8.391 9.578 6.836 1 98.31 136 VAL B C 1
ATOM 3383 O O . VAL B 1 136 ? 9.406 8.93 6.586 1 98.31 136 VAL B O 1
ATOM 3386 N N . GLY B 1 137 ? 7.355 9.57 6.062 1 98.31 137 GLY B N 1
ATOM 3387 C CA . GLY B 1 137 ? 7.363 8.859 4.793 1 98.31 137 GLY B CA 1
ATOM 3388 C C . GLY B 1 137 ? 7.918 9.68 3.648 1 98.31 137 GLY B C 1
ATOM 3389 O O . GLY B 1 137 ? 8.453 10.773 3.865 1 98.31 137 GLY B O 1
ATOM 3390 N N . ARG B 1 138 ? 7.836 9.141 2.445 1 98.44 138 ARG B N 1
ATOM 3391 C CA . ARG B 1 138 ? 8.227 9.797 1.201 1 98.44 138 ARG B CA 1
ATOM 3392 C C . ARG B 1 138 ? 7.148 9.633 0.135 1 98.44 138 ARG B C 1
ATOM 3394 O O . ARG B 1 138 ? 6.492 8.586 0.065 1 98.44 138 ARG B O 1
ATOM 3401 N N . GLY B 1 139 ? 6.945 10.648 -0.655 1 98.5 139 GLY B N 1
ATOM 3402 C CA . GLY B 1 139 ? 6.023 10.578 -1.776 1 98.5 139 GLY B CA 1
ATOM 3403 C C . GLY B 1 139 ? 6.684 10.125 -3.064 1 98.5 139 GLY B C 1
ATOM 3404 O O . GLY B 1 139 ? 7.902 9.945 -3.113 1 98.5 139 GLY B O 1
ATOM 3405 N N . VAL B 1 140 ? 5.832 9.953 -4.137 1 98.75 140 VAL B N 1
ATOM 3406 C CA . VAL B 1 140 ? 6.395 9.453 -5.387 1 98.75 140 VAL B CA 1
ATOM 3407 C C . VAL B 1 140 ? 6.191 10.484 -6.496 1 98.75 140 VAL B C 1
ATOM 3409 O O . VAL B 1 140 ? 6.914 10.484 -7.492 1 98.75 140 VAL B O 1
ATOM 3412 N N . ALA B 1 141 ? 5.168 11.375 -6.383 1 98.69 141 ALA B N 1
ATOM 3413 C CA . ALA B 1 141 ? 4.91 12.367 -7.426 1 98.69 141 ALA B CA 1
ATOM 3414 C C . ALA B 1 141 ? 6.148 13.211 -7.695 1 98.69 141 ALA B C 1
ATOM 3416 O O . ALA B 1 141 ? 6.824 13.656 -6.762 1 98.69 141 ALA B O 1
ATOM 3417 N N . GLY B 1 142 ? 6.434 13.391 -8.977 1 98.31 142 GLY B N 1
ATOM 3418 C CA . GLY B 1 142 ? 7.578 14.195 -9.383 1 98.31 142 GLY B CA 1
ATOM 3419 C C . GLY B 1 142 ? 8.891 13.438 -9.328 1 98.31 142 GLY B C 1
ATOM 3420 O O . GLY B 1 142 ? 9.93 13.961 -9.734 1 98.31 142 GLY B O 1
ATOM 3421 N N . LYS B 1 143 ? 8.891 12.227 -8.844 1 98.69 143 LYS B N 1
ATOM 3422 C CA . LYS B 1 143 ? 10.094 11.398 -8.75 1 98.69 143 LYS B CA 1
ATOM 3423 C C . LYS B 1 143 ? 10.18 10.414 -9.906 1 98.69 143 LYS B C 1
ATOM 3425 O O . LYS B 1 143 ? 9.273 10.352 -10.742 1 98.69 143 LYS B O 1
ATOM 3430 N N . THR B 1 144 ? 11.25 9.656 -9.969 1 98.88 144 THR B N 1
ATOM 3431 C CA . THR B 1 144 ? 11.5 8.805 -11.125 1 98.88 144 THR B CA 1
ATOM 3432 C C . THR B 1 144 ? 11.281 7.336 -10.781 1 98.88 144 THR B C 1
ATOM 3434 O O . THR B 1 144 ? 11.797 6.848 -9.773 1 98.88 144 THR B O 1
ATOM 3437 N N . LEU B 1 145 ? 10.469 6.691 -11.586 1 98.94 145 LEU B N 1
ATOM 3438 C CA . LEU B 1 145 ? 10.289 5.242 -11.555 1 98.94 145 LEU B CA 1
ATOM 3439 C C . LEU B 1 145 ? 11.148 4.562 -12.617 1 98.94 145 LEU B C 1
ATOM 3441 O O . LEU B 1 145 ? 11.016 4.859 -13.805 1 98.94 145 LEU B O 1
ATOM 3445 N N . GLY B 1 146 ? 12.086 3.701 -12.188 1 98.94 146 GLY B N 1
ATOM 3446 C CA . GLY B 1 146 ? 12.844 2.857 -13.094 1 98.94 146 GLY B CA 1
ATOM 3447 C C . GLY B 1 146 ? 12.289 1.449 -13.203 1 98.94 146 GLY B C 1
ATOM 3448 O O . GLY B 1 146 ? 12.32 0.688 -12.234 1 98.94 146 GLY B O 1
ATOM 3449 N N . VAL B 1 147 ? 11.836 1.077 -14.383 1 98.94 147 VAL B N 1
ATOM 3450 C CA . VAL B 1 147 ? 11.227 -0.227 -14.625 1 98.94 147 VAL B CA 1
ATOM 3451 C C . VAL B 1 147 ? 12.227 -1.139 -15.336 1 98.94 147 VAL B C 1
ATOM 3453 O O . VAL B 1 147 ? 12.609 -0.881 -16.484 1 98.94 147 VAL B O 1
ATOM 3456 N N . VAL B 1 148 ? 12.664 -2.184 -14.648 1 98.94 148 VAL B N 1
ATOM 3457 C CA . VAL B 1 148 ? 13.5 -3.203 -15.266 1 98.94 148 VAL B CA 1
ATOM 3458 C C . VAL B 1 148 ? 12.625 -4.281 -15.898 1 98.94 148 VAL B C 1
ATOM 3460 O O . VAL B 1 148 ? 12.125 -5.168 -15.203 1 98.94 148 VAL B O 1
ATOM 3463 N N . GLY B 1 149 ? 12.523 -4.293 -17.188 1 98.69 149 GLY B N 1
ATOM 3464 C CA . GLY B 1 149 ? 11.602 -5.148 -17.906 1 98.69 149 GLY B CA 1
ATOM 3465 C C . GLY B 1 149 ? 10.273 -4.477 -18.219 1 98.69 149 GLY B C 1
ATOM 3466 O O . GLY B 1 149 ? 9.461 -4.258 -17.312 1 98.69 149 GLY B O 1
ATOM 3467 N N . LEU B 1 150 ? 9.992 -4.211 -19.516 1 98.44 150 LEU B N 1
ATOM 3468 C CA . LEU B 1 150 ? 8.789 -3.498 -19.938 1 98.44 150 LEU B CA 1
ATOM 3469 C C . LEU B 1 150 ? 7.855 -4.418 -20.703 1 98.44 150 LEU B C 1
ATOM 3471 O O . LEU B 1 150 ? 7.395 -4.066 -21.797 1 98.44 150 LEU B O 1
ATOM 3475 N N . GLY B 1 151 ? 7.742 -5.648 -20.141 1 96.88 151 GLY B N 1
ATOM 3476 C CA . GLY B 1 151 ? 6.691 -6.523 -20.641 1 96.88 151 GLY B CA 1
ATOM 3477 C C . GLY B 1 151 ? 5.309 -6.133 -20.156 1 96.88 151 GLY B C 1
ATOM 3478 O O . GLY B 1 151 ? 5.062 -4.969 -19.844 1 96.88 151 GLY B O 1
ATOM 3479 N N . ARG B 1 152 ? 4.367 -7.074 -20.141 1 95.81 152 ARG B N 1
ATOM 3480 C CA . ARG B 1 152 ? 2.984 -6.816 -19.75 1 95.81 152 ARG B CA 1
ATOM 3481 C C . ARG B 1 152 ? 2.918 -6.25 -18.328 1 95.81 152 ARG B C 1
ATOM 3483 O O . ARG B 1 152 ? 2.27 -5.227 -18.094 1 95.81 152 ARG B O 1
ATOM 3490 N N . LEU B 1 153 ? 3.605 -6.941 -17.422 1 97.19 153 LEU B N 1
ATOM 3491 C CA . LEU B 1 153 ? 3.584 -6.523 -16.016 1 97.19 153 LEU B CA 1
ATOM 3492 C C . LEU B 1 153 ? 4.297 -5.191 -15.844 1 97.19 153 LEU B C 1
ATOM 3494 O O . LEU B 1 153 ? 3.777 -4.285 -15.188 1 97.19 153 LEU B O 1
ATOM 3498 N N . GLY B 1 154 ? 5.484 -5.047 -16.438 1 98.56 154 GLY B N 1
ATOM 3499 C CA . GLY B 1 154 ? 6.227 -3.801 -16.344 1 98.56 154 GLY B CA 1
ATOM 3500 C C . GLY B 1 154 ? 5.465 -2.611 -16.891 1 98.56 154 GLY B C 1
ATOM 3501 O O . GLY B 1 154 ? 5.5 -1.521 -16.328 1 98.56 154 GLY B O 1
ATOM 3502 N N . ALA B 1 155 ? 4.785 -2.83 -18 1 98.56 155 ALA B N 1
ATOM 3503 C CA . ALA B 1 155 ? 4.004 -1.767 -18.625 1 98.56 155 ALA B CA 1
ATOM 3504 C C . ALA B 1 155 ? 2.842 -1.341 -17.734 1 98.56 155 ALA B C 1
ATOM 3506 O O . ALA B 1 155 ? 2.516 -0.154 -17.656 1 98.56 155 ALA B O 1
ATOM 3507 N N . ALA B 1 156 ? 2.205 -2.324 -17.125 1 98.56 156 ALA B N 1
ATOM 3508 C CA . ALA B 1 156 ? 1.116 -2.01 -16.203 1 98.56 156 ALA B CA 1
ATOM 3509 C C . ALA B 1 156 ? 1.616 -1.178 -15.023 1 98.56 156 ALA B C 1
ATOM 3511 O O . ALA B 1 156 ? 0.985 -0.189 -14.648 1 98.56 156 ALA B O 1
ATOM 3512 N N . VAL B 1 157 ? 2.775 -1.531 -14.469 1 98.88 157 VAL B N 1
ATOM 3513 C CA . VAL B 1 157 ? 3.363 -0.799 -13.352 1 98.88 157 VAL B CA 1
ATOM 3514 C C . VAL B 1 157 ? 3.738 0.612 -13.797 1 98.88 157 VAL B C 1
ATOM 3516 O O . VAL B 1 157 ? 3.508 1.582 -13.07 1 98.88 157 VAL B O 1
ATOM 3519 N N . ALA B 1 158 ? 4.254 0.716 -15 1 98.88 158 ALA B N 1
ATOM 3520 C CA . ALA B 1 158 ? 4.641 2.006 -15.57 1 98.88 158 ALA B CA 1
ATOM 3521 C C . ALA B 1 158 ? 3.432 2.926 -15.711 1 98.88 158 ALA B C 1
ATOM 3523 O O . ALA B 1 158 ? 3.492 4.102 -15.344 1 98.88 158 ALA B O 1
ATOM 3524 N N . ARG B 1 159 ? 2.34 2.396 -16.203 1 98.69 159 ARG B N 1
ATOM 3525 C CA . ARG B 1 159 ? 1.119 3.17 -16.406 1 98.69 159 ARG B CA 1
ATOM 3526 C C . ARG B 1 159 ? 0.607 3.734 -15.078 1 98.69 159 ARG B C 1
ATOM 3528 O O . ARG B 1 159 ? 0.232 4.906 -15 1 98.69 159 ARG B O 1
ATOM 3535 N N . ILE B 1 160 ? 0.611 2.939 -14.094 1 98.88 160 ILE B N 1
ATOM 3536 C CA . ILE B 1 160 ? 0.144 3.365 -12.773 1 98.88 160 ILE B CA 1
ATOM 3537 C C . ILE B 1 160 ? 1.102 4.406 -12.203 1 98.88 160 ILE B C 1
ATOM 3539 O O . ILE B 1 160 ? 0.668 5.391 -11.594 1 98.88 160 ILE B O 1
ATOM 3543 N N . GLY B 1 161 ? 2.416 4.176 -12.375 1 98.88 161 GLY B N 1
ATOM 3544 C CA . GLY B 1 161 ? 3.395 5.164 -11.945 1 98.88 161 GLY B CA 1
ATOM 3545 C C . GLY B 1 161 ? 3.166 6.535 -12.555 1 98.88 161 GLY B C 1
ATOM 3546 O O . GLY B 1 161 ? 3.266 7.551 -11.867 1 98.88 161 GLY B O 1
ATOM 3547 N N . ALA B 1 162 ? 2.852 6.559 -13.828 1 98.75 162 ALA B N 1
ATOM 3548 C CA . ALA B 1 162 ? 2.535 7.816 -14.508 1 98.75 162 ALA B CA 1
ATOM 3549 C C . ALA B 1 162 ? 1.306 8.477 -13.891 1 98.75 162 ALA B C 1
ATOM 3551 O O . ALA B 1 162 ? 1.26 9.695 -13.742 1 98.75 162 ALA B O 1
ATOM 3552 N N . ALA B 1 163 ? 0.336 7.723 -13.5 1 98.62 163 ALA B N 1
ATOM 3553 C CA . ALA B 1 163 ? -0.884 8.242 -12.891 1 98.62 163 ALA B CA 1
ATOM 3554 C C . ALA B 1 163 ? -0.598 8.844 -11.516 1 98.62 163 ALA B C 1
ATOM 3556 O O . ALA B 1 163 ? -1.303 9.75 -11.07 1 98.62 163 ALA B O 1
ATOM 3557 N N . PHE B 1 164 ? 0.453 8.367 -10.883 1 98.75 164 PHE B N 1
ATOM 3558 C CA . PHE B 1 164 ? 0.89 8.938 -9.609 1 98.75 164 PHE B CA 1
ATOM 3559 C C . PHE B 1 164 ? 1.701 10.203 -9.836 1 98.75 164 PHE B C 1
ATOM 3561 O O . PHE B 1 164 ? 2.119 10.859 -8.875 1 98.75 164 PHE B O 1
ATOM 3568 N N . GLY B 1 165 ? 1.97 10.57 -11.055 1 98.5 165 GLY B N 1
ATOM 3569 C CA . GLY B 1 165 ? 2.711 11.773 -11.375 1 98.5 165 GLY B CA 1
ATOM 3570 C C . GLY B 1 165 ? 4.211 11.562 -11.414 1 98.5 165 GLY B C 1
ATOM 3571 O O . GLY B 1 165 ? 4.984 12.508 -11.234 1 98.5 165 GLY B O 1
ATOM 3572 N N . MET B 1 166 ? 4.668 10.32 -11.617 1 98.81 166 MET B N 1
ATOM 3573 C CA . MET B 1 166 ? 6.098 10.039 -11.688 1 98.81 166 MET B CA 1
ATOM 3574 C C . MET B 1 166 ? 6.609 10.172 -13.117 1 98.81 166 MET B C 1
ATOM 3576 O O . MET B 1 166 ? 5.836 10.055 -14.07 1 98.81 166 MET B O 1
ATOM 3580 N N . GLU B 1 167 ? 7.891 10.469 -13.219 1 98.69 167 GLU B N 1
ATOM 3581 C CA . GLU B 1 167 ? 8.602 10.227 -14.469 1 98.69 167 GLU B CA 1
ATOM 3582 C C . GLU B 1 167 ? 9.016 8.766 -14.586 1 98.69 167 GLU B C 1
ATOM 3584 O O . GLU B 1 167 ? 9.57 8.188 -13.648 1 98.69 167 GLU B O 1
ATOM 3589 N N . VAL B 1 168 ? 8.727 8.141 -15.742 1 98.88 168 VAL B N 1
ATOM 3590 C CA . VAL B 1 168 ? 8.969 6.703 -15.867 1 98.88 168 VAL B CA 1
ATOM 3591 C C . VAL B 1 168 ? 10.039 6.445 -16.922 1 98.88 168 VAL B C 1
ATOM 3593 O O . VAL B 1 168 ? 9.984 7 -18.016 1 98.88 168 VAL B O 1
ATOM 3596 N N . GLN B 1 169 ? 11 5.664 -16.578 1 98.88 169 GLN B N 1
ATOM 3597 C CA . GLN B 1 169 ? 12.016 5.148 -17.484 1 98.88 169 GLN B CA 1
ATOM 3598 C C . GLN B 1 169 ? 12.133 3.629 -17.375 1 98.88 169 GLN B C 1
ATOM 3600 O O . GLN B 1 169 ? 11.727 3.043 -16.375 1 98.88 169 GLN B O 1
ATOM 3605 N N . ALA B 1 170 ? 12.648 2.979 -18.438 1 98.94 170 ALA B N 1
ATOM 3606 C CA . ALA B 1 170 ? 12.711 1.52 -18.438 1 98.94 170 ALA B CA 1
ATOM 3607 C C . ALA B 1 170 ? 13.984 1.025 -19.109 1 98.94 170 ALA B C 1
ATOM 3609 O O . ALA B 1 170 ? 14.602 1.753 -19.906 1 98.94 170 ALA B O 1
ATOM 3610 N N . TRP B 1 171 ? 14.305 -0.129 -18.734 1 98.81 171 TRP B N 1
ATOM 3611 C CA . TRP B 1 171 ? 15.422 -0.834 -19.344 1 98.81 171 TRP B CA 1
ATOM 3612 C C . TRP B 1 171 ? 15.188 -2.34 -19.344 1 98.81 171 TRP B C 1
ATOM 3614 O O . TRP B 1 171 ? 14.648 -2.889 -18.375 1 98.81 171 TRP B O 1
ATOM 3624 N N . SER B 1 172 ? 15.516 -2.965 -20.281 1 98.19 172 SER B N 1
ATOM 3625 C CA . SER B 1 172 ? 15.82 -4.387 -20.375 1 98.19 172 SER B CA 1
ATOM 3626 C C . SER B 1 172 ? 16.844 -4.656 -21.484 1 98.19 172 SER B C 1
ATOM 3628 O O . SER B 1 172 ? 17.109 -3.787 -22.312 1 98.19 172 SER B O 1
ATOM 3630 N N . PRO B 1 173 ? 17.531 -5.852 -21.531 1 95.69 173 PRO B N 1
ATOM 3631 C CA . PRO B 1 173 ? 18.625 -6.098 -22.484 1 95.69 173 PRO B CA 1
ATOM 3632 C C . PRO B 1 173 ? 18.203 -5.828 -23.922 1 95.69 173 PRO B C 1
ATOM 3634 O O . PRO B 1 173 ? 18.984 -5.309 -24.719 1 95.69 173 PRO B O 1
ATOM 3637 N N . ASN B 1 174 ? 16.969 -6.008 -24.375 1 94.62 174 ASN B N 1
ATOM 3638 C CA . ASN B 1 174 ? 16.562 -5.887 -25.781 1 94.62 174 ASN B CA 1
ATOM 3639 C C . ASN B 1 174 ? 15.453 -4.852 -25.953 1 94.62 174 ASN B C 1
ATOM 3641 O O . ASN B 1 174 ? 14.703 -4.891 -26.922 1 94.62 174 ASN B O 1
ATOM 3645 N N . LEU B 1 175 ? 15.359 -3.998 -24.984 1 97.25 175 LEU B N 1
ATOM 3646 C CA . LEU B 1 175 ? 14.305 -2.998 -25.031 1 97.25 175 LEU B CA 1
ATOM 3647 C C . LEU B 1 175 ? 14.578 -1.964 -26.109 1 97.25 175 LEU B C 1
ATOM 3649 O O . LEU B 1 175 ? 15.711 -1.499 -26.266 1 97.25 175 LEU B O 1
ATOM 3653 N N . THR B 1 176 ? 13.609 -1.594 -26.828 1 97.38 176 THR B N 1
ATOM 3654 C CA . THR B 1 176 ? 13.766 -0.643 -27.922 1 97.38 176 THR B CA 1
ATOM 3655 C C . THR B 1 176 ? 13.039 0.662 -27.609 1 97.38 176 THR B C 1
ATOM 3657 O O . THR B 1 176 ? 12.109 0.685 -26.797 1 97.38 176 THR B O 1
ATOM 3660 N N . ALA B 1 177 ? 13.422 1.679 -28.281 1 96.81 177 ALA B N 1
ATOM 3661 C CA . ALA B 1 177 ? 12.766 2.975 -28.156 1 96.81 177 ALA B CA 1
ATOM 3662 C C . ALA B 1 177 ? 11.305 2.891 -28.578 1 96.81 177 ALA B C 1
ATOM 3664 O O . ALA B 1 177 ? 10.438 3.57 -28.016 1 96.81 177 ALA B O 1
ATOM 3665 N N . GLY B 1 178 ? 11.086 2.086 -29.609 1 96.94 178 GLY B N 1
ATOM 3666 C CA . GLY B 1 178 ? 9.734 1.896 -30.094 1 96.94 178 GLY B CA 1
ATOM 3667 C C . GLY B 1 178 ? 8.797 1.33 -29.031 1 96.94 178 GLY B C 1
ATOM 3668 O O . GLY B 1 178 ? 7.688 1.833 -28.859 1 96.94 178 GLY B O 1
ATOM 3669 N N . ARG B 1 179 ? 9.25 0.283 -28.375 1 96.12 179 ARG B N 1
ATOM 3670 C CA . ARG B 1 179 ? 8.461 -0.315 -27.312 1 96.12 179 ARG B CA 1
ATOM 3671 C C . ARG B 1 179 ? 8.203 0.687 -26.188 1 96.12 179 ARG B C 1
ATOM 3673 O O . ARG B 1 179 ? 7.109 0.733 -25.625 1 96.12 179 ARG B O 1
ATOM 3680 N N . CYS B 1 180 ? 9.164 1.481 -25.844 1 97.62 180 CYS B N 1
ATOM 3681 C CA . CYS B 1 180 ? 9.016 2.506 -24.828 1 97.62 180 CYS B CA 1
ATOM 3682 C C . CYS B 1 180 ? 7.98 3.543 -25.234 1 97.62 180 CYS B C 1
ATOM 3684 O O . CYS B 1 180 ? 7.148 3.949 -24.406 1 97.62 180 CYS B O 1
ATOM 3686 N N . ALA B 1 181 ? 7.996 3.959 -26.438 1 97 181 ALA B N 1
ATOM 3687 C CA . ALA B 1 181 ? 7.066 4.965 -26.938 1 97 181 ALA B CA 1
ATOM 3688 C C . ALA B 1 181 ? 5.621 4.48 -26.828 1 97 181 ALA B C 1
ATOM 3690 O O . ALA B 1 181 ? 4.715 5.273 -26.547 1 97 181 ALA B O 1
ATOM 3691 N N . GLU B 1 182 ? 5.438 3.172 -27.031 1 96.94 182 GLU B N 1
ATOM 3692 C CA . GLU B 1 182 ? 4.109 2.578 -26.922 1 96.94 182 GLU B CA 1
ATOM 3693 C C . GLU B 1 182 ? 3.525 2.787 -25.531 1 96.94 182 GLU B C 1
ATOM 3695 O O . GLU B 1 182 ? 2.305 2.824 -25.359 1 96.94 182 GLU B O 1
ATOM 3700 N N . HIS B 1 183 ? 4.375 2.971 -24.562 1 96.94 183 HIS B N 1
ATOM 3701 C CA . HIS B 1 183 ? 3.93 3.055 -23.172 1 96.94 183 HIS B CA 1
ATOM 3702 C C . HIS B 1 183 ? 4.254 4.418 -22.562 1 96.94 183 HIS B C 1
ATOM 3704 O O . HIS B 1 183 ? 4.117 4.613 -21.359 1 96.94 183 HIS B O 1
ATOM 3710 N N . ALA B 1 184 ? 4.734 5.324 -23.375 1 96.56 184 ALA B N 1
ATOM 3711 C CA . ALA B 1 184 ? 5.086 6.68 -22.953 1 96.56 184 ALA B CA 1
ATOM 3712 C C . ALA B 1 184 ? 6.125 6.656 -21.844 1 96.56 184 ALA B C 1
ATOM 3714 O O . ALA B 1 184 ? 5.984 7.359 -20.844 1 96.56 184 ALA B O 1
ATOM 3715 N N . VAL B 1 185 ? 7.062 5.773 -22 1 98.19 185 VAL B N 1
ATOM 3716 C CA . VAL B 1 185 ? 8.164 5.637 -21.047 1 98.19 185 VAL B CA 1
ATOM 3717 C C . VAL B 1 185 ? 9.484 5.984 -21.734 1 98.19 185 VAL B C 1
ATOM 3719 O O . VAL B 1 185 ? 9.609 5.852 -22.953 1 98.19 185 VAL B O 1
ATOM 3722 N N . ARG B 1 186 ? 10.367 6.5 -20.984 1 98.5 186 ARG B N 1
ATOM 3723 C CA . ARG B 1 186 ? 11.672 6.852 -21.531 1 98.5 186 ARG B CA 1
ATOM 3724 C C . ARG B 1 186 ? 12.625 5.664 -21.484 1 98.5 186 ARG B C 1
ATOM 3726 O O . ARG B 1 186 ? 12.727 4.977 -20.469 1 98.5 186 ARG B O 1
ATOM 3733 N N . LEU B 1 187 ? 13.297 5.391 -22.609 1 98.69 187 LEU B N 1
ATOM 3734 C CA . LEU B 1 187 ? 14.344 4.375 -22.641 1 98.69 187 LEU B CA 1
ATOM 3735 C C . LEU B 1 187 ? 15.602 4.867 -21.922 1 98.69 187 LEU B C 1
ATOM 3737 O O . LEU B 1 187 ? 16.062 5.988 -22.172 1 98.69 187 LEU B O 1
ATOM 3741 N N . ALA B 1 188 ? 16.109 4.094 -21.047 1 98.69 188 ALA B N 1
ATOM 3742 C CA . ALA B 1 188 ? 17.344 4.418 -20.328 1 98.69 188 ALA B CA 1
ATOM 3743 C C . ALA B 1 188 ? 18.359 3.279 -20.438 1 98.69 188 ALA B C 1
ATOM 3745 O O . ALA B 1 188 ? 17.984 2.135 -20.703 1 98.69 188 ALA B O 1
ATOM 3746 N N . SER B 1 189 ? 19.641 3.578 -20.344 1 98.62 189 SER B N 1
ATOM 3747 C CA . SER B 1 189 ? 20.625 2.521 -20.078 1 98.62 189 SER B CA 1
ATOM 3748 C C . SER B 1 189 ? 20.453 1.947 -18.672 1 98.62 189 SER B C 1
ATOM 3750 O O . SER B 1 189 ? 19.828 2.578 -17.812 1 98.62 189 SER B O 1
ATOM 3752 N N . LYS B 1 190 ? 20.953 0.801 -18.484 1 98.56 190 LYS B N 1
ATOM 3753 C CA . LYS B 1 190 ? 20.875 0.2 -17.156 1 98.56 190 LYS B CA 1
ATOM 3754 C C . LYS B 1 190 ? 21.531 1.092 -16.109 1 98.56 190 LYS B C 1
ATOM 3756 O O . LYS B 1 190 ? 20.953 1.342 -15.055 1 98.56 190 LYS B O 1
ATOM 3761 N N . ALA B 1 191 ? 22.688 1.606 -16.391 1 98.62 191 ALA B N 1
ATOM 3762 C CA . ALA B 1 191 ? 23.422 2.461 -15.461 1 98.62 191 ALA B CA 1
ATOM 3763 C C . ALA B 1 191 ? 22.625 3.709 -15.109 1 98.62 191 ALA B C 1
ATOM 3765 O O . ALA B 1 191 ? 22.547 4.094 -13.938 1 98.62 191 ALA B O 1
ATOM 3766 N N . GLU B 1 192 ? 22.094 4.348 -16.109 1 98.69 192 GLU B N 1
ATOM 3767 C CA . GLU B 1 192 ? 21.281 5.551 -15.906 1 98.69 192 GLU B CA 1
ATOM 3768 C C . GLU B 1 192 ? 20.047 5.254 -15.055 1 98.69 192 GLU B C 1
ATOM 3770 O O . GLU B 1 192 ? 19.703 6.023 -14.156 1 98.69 192 GLU B O 1
ATOM 3775 N N . LEU B 1 193 ? 19.406 4.18 -15.375 1 98.88 193 LEU B N 1
ATOM 3776 C CA . LEU B 1 193 ? 18.188 3.809 -14.656 1 98.88 193 LEU B CA 1
ATOM 3777 C C . LEU B 1 193 ? 18.469 3.656 -13.164 1 98.88 193 LEU B C 1
ATOM 3779 O O . LEU B 1 193 ? 17.781 4.242 -12.336 1 98.88 193 LEU B O 1
ATOM 3783 N N . PHE B 1 194 ? 19.484 2.975 -12.797 1 98.88 194 PHE B N 1
ATOM 3784 C CA . PHE B 1 194 ? 19.797 2.717 -11.398 1 98.88 194 PHE B CA 1
ATOM 3785 C C . PHE B 1 194 ? 20.312 3.979 -10.719 1 98.88 194 PHE B C 1
ATOM 3787 O O . PHE B 1 194 ? 20.062 4.199 -9.531 1 98.88 194 PHE B O 1
ATOM 3794 N N . ALA B 1 195 ? 20.922 4.871 -11.438 1 98.81 195 ALA B N 1
ATOM 3795 C CA . ALA B 1 195 ? 21.547 6.059 -10.859 1 98.81 195 ALA B CA 1
ATOM 3796 C C . ALA B 1 195 ? 20.5 7.137 -10.578 1 98.81 195 ALA B C 1
ATOM 3798 O O . ALA B 1 195 ? 20.672 7.949 -9.664 1 98.81 195 ALA B O 1
ATOM 3799 N N . THR B 1 196 ? 19.422 7.125 -11.328 1 98.81 196 THR B N 1
ATOM 3800 C CA . THR B 1 196 ? 18.578 8.32 -11.297 1 98.81 196 THR B CA 1
ATOM 3801 C C . THR B 1 196 ? 17.188 7.984 -10.766 1 98.81 196 THR B C 1
ATOM 3803 O O . THR B 1 196 ? 16.406 8.883 -10.445 1 98.81 196 THR B O 1
ATOM 3806 N N . SER B 1 197 ? 16.891 6.719 -10.609 1 98.94 197 SER B N 1
ATOM 3807 C CA . SER B 1 197 ? 15.547 6.332 -10.164 1 98.94 197 SER B CA 1
ATOM 3808 C C . SER B 1 197 ? 15.406 6.453 -8.656 1 98.94 197 SER B C 1
ATOM 3810 O O . SER B 1 197 ? 16.344 6.137 -7.91 1 98.94 197 SER B O 1
ATOM 3812 N N . HIS B 1 198 ? 14.25 6.91 -8.227 1 98.94 198 HIS B N 1
ATOM 3813 C CA . HIS B 1 198 ? 13.891 6.906 -6.812 1 98.94 198 HIS B CA 1
ATOM 3814 C C . HIS B 1 198 ? 13.297 5.566 -6.398 1 98.94 198 HIS B C 1
ATOM 3816 O O . HIS B 1 198 ? 13.422 5.156 -5.242 1 98.94 198 HIS B O 1
ATOM 3822 N N . VAL B 1 199 ? 12.602 4.902 -7.32 1 98.94 199 VAL B N 1
ATOM 3823 C CA . VAL B 1 199 ? 12.078 3.547 -7.184 1 98.94 199 VAL B CA 1
ATOM 3824 C C . VAL B 1 199 ? 12.531 2.693 -8.367 1 98.94 199 VAL B C 1
ATOM 3826 O O . VAL B 1 199 ? 12.328 3.064 -9.523 1 98.94 199 VAL B O 1
ATOM 3829 N N . VAL B 1 200 ? 13.156 1.608 -8.094 1 99 200 VAL B N 1
ATOM 3830 C CA . VAL B 1 200 ? 13.484 0.62 -9.117 1 99 200 VAL B CA 1
ATOM 3831 C C . VAL B 1 200 ? 12.625 -0.628 -8.922 1 99 200 VAL B C 1
ATOM 3833 O O . VAL B 1 200 ? 12.609 -1.214 -7.836 1 99 200 VAL B O 1
ATOM 3836 N N . THR B 1 201 ? 11.898 -1 -9.914 1 98.94 201 THR B N 1
ATOM 3837 C CA . THR B 1 201 ? 11.039 -2.178 -9.844 1 98.94 201 THR B CA 1
ATOM 3838 C C . THR B 1 201 ? 11.422 -3.186 -10.93 1 98.94 201 THR B C 1
ATOM 3840 O O . THR B 1 201 ? 11.766 -2.803 -12.047 1 98.94 201 THR B O 1
ATOM 3843 N N . ILE B 1 202 ? 11.383 -4.48 -10.586 1 98.94 202 ILE B N 1
ATOM 3844 C CA . ILE B 1 202 ? 11.922 -5.527 -11.453 1 98.94 202 ILE B CA 1
ATOM 3845 C C . ILE B 1 202 ? 10.781 -6.383 -12 1 98.94 202 ILE B C 1
ATOM 3847 O O . ILE B 1 202 ? 9.977 -6.914 -11.234 1 98.94 202 ILE B O 1
ATOM 3851 N N . HIS B 1 203 ? 10.734 -6.555 -13.273 1 98.62 203 HIS B N 1
ATOM 3852 C CA . HIS B 1 203 ? 9.734 -7.344 -13.984 1 98.62 203 HIS B CA 1
ATOM 3853 C C . HIS B 1 203 ? 10.352 -8.094 -15.156 1 98.62 203 HIS B C 1
ATOM 3855 O O . HIS B 1 203 ? 9.914 -7.941 -16.297 1 98.62 203 HIS B O 1
ATOM 3861 N N . MET B 1 204 ? 11.305 -8.953 -14.859 1 98 204 MET B N 1
ATOM 3862 C CA . MET B 1 204 ? 12.055 -9.742 -15.836 1 98 204 MET B CA 1
ATOM 3863 C C . MET B 1 204 ? 11.797 -11.234 -15.633 1 98 204 MET B C 1
ATOM 3865 O O . MET B 1 204 ? 11.57 -11.68 -14.508 1 98 204 MET B O 1
ATOM 3869 N N . VAL B 1 205 ? 11.852 -12.016 -16.703 1 95.62 205 VAL B N 1
ATOM 3870 C CA . VAL B 1 205 ? 11.812 -13.477 -16.625 1 95.62 205 VAL B CA 1
ATOM 3871 C C . VAL B 1 205 ? 13.156 -13.992 -16.109 1 95.62 205 VAL B C 1
ATOM 3873 O O . VAL B 1 205 ? 14.211 -13.508 -16.5 1 95.62 2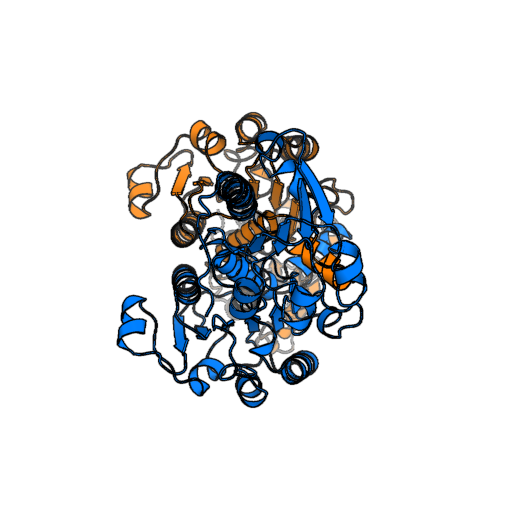05 VAL B O 1
ATOM 3876 N N . LEU B 1 206 ? 13.133 -14.906 -15.188 1 95.69 206 LEU B N 1
ATOM 3877 C CA . LEU B 1 206 ? 14.352 -15.555 -14.719 1 95.69 206 LEU B CA 1
ATOM 3878 C C . LEU B 1 206 ? 14.828 -16.594 -15.719 1 95.69 206 LEU B C 1
ATOM 3880 O O . LEU B 1 206 ? 14.039 -17.422 -16.188 1 95.69 206 LEU B O 1
ATOM 3884 N N . SER B 1 207 ? 15.953 -16.578 -16.125 1 94.62 207 SER B N 1
ATOM 3885 C CA . SER B 1 207 ? 16.656 -17.5 -16.984 1 94.62 207 SER B CA 1
ATOM 3886 C C . SER B 1 207 ? 18.141 -17.594 -16.625 1 94.62 207 SER B C 1
ATOM 3888 O O . SER B 1 207 ? 18.594 -16.922 -15.703 1 94.62 207 SER B O 1
ATOM 3890 N N . ARG B 1 208 ? 18.797 -18.453 -17.328 1 94.62 208 ARG B N 1
ATOM 3891 C CA . ARG B 1 208 ? 20.234 -18.516 -17.109 1 94.62 208 ARG B CA 1
ATOM 3892 C C . ARG B 1 208 ? 20.891 -17.172 -17.375 1 94.62 208 ARG B C 1
ATOM 3894 O O . ARG B 1 208 ? 21.828 -16.781 -16.672 1 94.62 208 ARG B O 1
ATOM 3901 N N . ARG B 1 209 ? 20.391 -16.484 -18.312 1 95.31 209 ARG B N 1
ATOM 3902 C CA . ARG B 1 209 ? 20.969 -15.227 -18.766 1 95.31 209 ARG B CA 1
ATOM 3903 C C . ARG B 1 209 ? 20.625 -14.086 -17.812 1 95.31 209 ARG B C 1
ATOM 3905 O O . ARG B 1 209 ? 21.391 -13.125 -17.688 1 95.31 209 ARG B O 1
ATOM 3912 N N . THR B 1 210 ? 19.547 -14.211 -17.016 1 97.25 210 THR B N 1
ATOM 3913 C CA . THR B 1 210 ? 19.078 -13.086 -16.219 1 97.25 210 THR B CA 1
ATOM 3914 C C . THR B 1 210 ? 19.328 -13.32 -14.734 1 97.25 210 THR B C 1
ATOM 3916 O O . THR B 1 210 ? 19.062 -12.453 -13.898 1 97.25 210 THR B O 1
ATOM 3919 N N . ARG B 1 211 ? 19.797 -14.539 -14.398 1 97.56 211 ARG B N 1
ATOM 3920 C CA . ARG B 1 211 ? 20.188 -14.773 -13.016 1 97.56 211 ARG B CA 1
ATOM 3921 C C . ARG B 1 211 ? 21.281 -13.789 -12.578 1 97.56 211 ARG B C 1
ATOM 3923 O O . ARG B 1 211 ? 22.281 -13.625 -13.281 1 97.56 211 ARG B O 1
ATOM 3930 N N . GLY B 1 212 ? 21.062 -13.141 -11.523 1 97.88 212 GLY B N 1
ATOM 3931 C CA . GLY B 1 212 ? 22.031 -12.164 -11.047 1 97.88 212 GLY B CA 1
ATOM 3932 C C . GLY B 1 212 ? 22.078 -10.914 -11.906 1 97.88 212 GLY B C 1
ATOM 3933 O O . GLY B 1 212 ? 23.094 -10.227 -11.953 1 97.88 212 GLY B O 1
ATOM 3934 N N . LEU B 1 213 ? 21 -10.664 -12.57 1 98.31 213 LEU B N 1
ATOM 3935 C CA . LEU B 1 213 ? 20.906 -9.516 -13.461 1 98.31 213 LEU B CA 1
ATOM 3936 C C . LEU B 1 213 ? 21.219 -8.219 -12.719 1 98.31 213 LEU B C 1
ATOM 3938 O O . LEU B 1 213 ? 21.828 -7.309 -13.297 1 98.31 213 LEU B O 1
ATOM 3942 N N . ILE B 1 214 ? 20.766 -8.07 -11.492 1 98.75 214 ILE B N 1
ATOM 3943 C CA . ILE B 1 214 ? 21.047 -6.918 -10.633 1 98.75 214 ILE B CA 1
ATOM 3944 C C . ILE B 1 214 ? 22.078 -7.289 -9.586 1 98.75 214 ILE B C 1
ATOM 3946 O O . ILE B 1 214 ? 21.812 -8.078 -8.672 1 98.75 214 ILE B O 1
ATOM 3950 N N . GLY B 1 215 ? 23.219 -6.781 -9.734 1 98.44 215 GLY B N 1
ATOM 3951 C CA . GLY B 1 215 ? 24.312 -7.109 -8.836 1 98.44 215 GLY B CA 1
ATOM 3952 C C . GLY B 1 215 ? 24.781 -5.926 -8.008 1 98.44 215 GLY B C 1
ATOM 3953 O O . GLY B 1 215 ? 24.094 -4.902 -7.938 1 98.44 215 GLY B O 1
ATOM 3954 N N . ARG B 1 216 ? 25.891 -6.086 -7.352 1 98.38 216 ARG B N 1
ATOM 3955 C CA . ARG B 1 216 ? 26.453 -5.105 -6.43 1 98.38 216 ARG B CA 1
ATOM 3956 C C . ARG B 1 216 ? 26.656 -3.762 -7.117 1 98.38 216 ARG B C 1
ATOM 3958 O O . ARG B 1 216 ? 26.344 -2.713 -6.551 1 98.38 216 ARG B O 1
ATOM 3965 N N . ALA B 1 217 ? 27.188 -3.793 -8.312 1 98.44 217 ALA B N 1
ATOM 3966 C CA . ALA B 1 217 ? 27.469 -2.555 -9.039 1 98.44 217 ALA B CA 1
ATOM 3967 C C . ALA B 1 217 ? 26.188 -1.759 -9.281 1 98.44 217 ALA B C 1
ATOM 3969 O O . ALA B 1 217 ? 26.188 -0.528 -9.203 1 98.44 217 ALA B O 1
ATOM 3970 N N . ASP B 1 218 ? 25.141 -2.426 -9.656 1 98.81 218 ASP B N 1
ATOM 3971 C CA . ASP B 1 218 ? 23.844 -1.767 -9.867 1 98.81 218 ASP B CA 1
ATOM 3972 C C . ASP B 1 218 ? 23.344 -1.135 -8.57 1 98.81 218 ASP B C 1
ATOM 3974 O O . ASP B 1 218 ? 22.938 0.028 -8.562 1 98.81 218 ASP B O 1
ATOM 3978 N N . LEU B 1 219 ? 23.391 -1.886 -7.508 1 98.81 219 LEU B N 1
ATOM 3979 C CA . LEU B 1 219 ? 22.922 -1.434 -6.203 1 98.81 219 LEU B CA 1
ATOM 3980 C C . LEU B 1 219 ? 23.75 -0.243 -5.715 1 98.81 219 LEU B C 1
ATOM 3982 O O . LEU B 1 219 ? 23.203 0.706 -5.152 1 98.81 219 LEU B O 1
ATOM 3986 N N . ASP B 1 220 ? 25 -0.258 -5.961 1 98.19 220 ASP B N 1
ATOM 3987 C CA . ASP B 1 220 ? 25.891 0.82 -5.551 1 98.19 220 ASP B CA 1
ATOM 3988 C C . ASP B 1 220 ? 25.609 2.104 -6.324 1 98.19 220 ASP B C 1
ATOM 3990 O O . ASP B 1 220 ? 25.906 3.201 -5.852 1 98.19 220 ASP B O 1
ATOM 3994 N N . ARG B 1 221 ? 25.062 1.979 -7.48 1 98.5 221 ARG B N 1
ATOM 3995 C CA . ARG B 1 221 ? 24.75 3.125 -8.336 1 98.5 221 ARG B CA 1
ATOM 3996 C C . ARG B 1 221 ? 23.484 3.828 -7.871 1 98.5 221 ARG B C 1
ATOM 3998 O O . ARG B 1 221 ? 23.219 4.973 -8.25 1 98.5 221 ARG B O 1
ATOM 4005 N N . MET B 1 222 ? 22.641 3.137 -7.145 1 98.81 222 MET B N 1
ATOM 4006 C CA . MET B 1 222 ? 21.359 3.701 -6.73 1 98.81 222 MET B CA 1
ATOM 4007 C C . MET B 1 222 ? 21.562 4.879 -5.785 1 98.81 222 MET B C 1
ATOM 4009 O O . MET B 1 222 ? 22.562 4.93 -5.059 1 98.81 222 MET B O 1
ATOM 4013 N N . ARG B 1 223 ? 20.594 5.797 -5.781 1 97.75 223 ARG B N 1
ATOM 4014 C CA . ARG B 1 223 ? 20.562 6.887 -4.809 1 97.75 223 ARG B CA 1
ATOM 4015 C C . ARG B 1 223 ? 20.406 6.348 -3.391 1 97.75 223 ARG B C 1
ATOM 4017 O O . ARG B 1 223 ? 19.734 5.34 -3.176 1 97.75 223 ARG B O 1
ATOM 4024 N N . PRO B 1 224 ? 20.984 7.039 -2.445 1 97.75 224 PRO B N 1
ATOM 4025 C CA . PRO B 1 224 ? 20.812 6.605 -1.057 1 97.75 224 PRO B CA 1
ATOM 4026 C C . PRO B 1 224 ? 19.359 6.621 -0.609 1 97.75 224 PRO B C 1
ATOM 4028 O O . PRO B 1 224 ? 18.984 5.906 0.324 1 97.75 224 PRO B O 1
ATOM 4031 N N . ASP B 1 225 ? 18.531 7.41 -1.263 1 97.94 225 ASP B N 1
ATOM 4032 C CA . ASP B 1 225 ? 17.125 7.504 -0.858 1 97.94 225 ASP B CA 1
ATOM 4033 C C . ASP B 1 225 ? 16.234 6.621 -1.734 1 97.94 225 ASP B C 1
ATOM 4035 O O . ASP B 1 225 ? 15.016 6.652 -1.617 1 97.94 225 ASP B O 1
ATOM 4039 N N . ALA B 1 226 ? 16.812 5.852 -2.641 1 98.75 226 ALA B N 1
ATOM 4040 C CA . ALA B 1 226 ? 16.047 5.004 -3.562 1 98.75 226 ALA B CA 1
ATOM 4041 C C . ALA B 1 226 ? 15.68 3.678 -2.908 1 98.75 226 ALA B C 1
ATOM 4043 O O . ALA B 1 226 ? 16.297 3.271 -1.919 1 98.75 226 ALA B O 1
ATOM 4044 N N . VAL B 1 227 ? 14.664 3.064 -3.465 1 98.94 227 VAL B N 1
ATOM 4045 C CA . VAL B 1 227 ? 14.227 1.758 -2.98 1 98.94 227 VAL B CA 1
ATOM 4046 C C . VAL B 1 227 ? 14.172 0.769 -4.141 1 98.94 227 VAL B C 1
ATOM 4048 O O . VAL B 1 227 ? 14.031 1.169 -5.301 1 98.94 227 VAL B O 1
ATOM 4051 N N . LEU B 1 228 ? 14.359 -0.507 -3.832 1 98.94 228 LEU B N 1
ATOM 4052 C CA . LEU B 1 228 ? 14.273 -1.597 -4.797 1 98.94 228 LEU B CA 1
ATOM 4053 C C . LEU B 1 228 ? 13.055 -2.477 -4.512 1 98.94 228 LEU B C 1
ATOM 4055 O O . LEU B 1 228 ? 12.82 -2.854 -3.363 1 98.94 228 LEU B O 1
ATOM 4059 N N . VAL B 1 229 ? 12.281 -2.766 -5.523 1 98.94 229 VAL B N 1
ATOM 4060 C CA . VAL B 1 229 ? 11.094 -3.6 -5.406 1 98.94 229 VAL B CA 1
ATOM 4061 C C . VAL B 1 229 ? 11.211 -4.801 -6.344 1 98.94 229 VAL B C 1
ATOM 4063 O O . VAL B 1 229 ? 11.5 -4.641 -7.535 1 98.94 229 VAL B O 1
ATOM 4066 N N . ASN B 1 230 ? 11.016 -6 -5.809 1 98.94 230 ASN B N 1
ATOM 4067 C CA . ASN B 1 230 ? 11.086 -7.211 -6.621 1 98.94 230 ASN B CA 1
ATOM 4068 C C . ASN B 1 230 ? 9.867 -8.102 -6.398 1 98.94 230 ASN B C 1
ATOM 4070 O O . ASN B 1 230 ? 9.734 -8.727 -5.344 1 98.94 230 ASN B O 1
ATOM 4074 N N . THR B 1 231 ? 9.023 -8.148 -7.359 1 98.75 231 THR B N 1
ATOM 4075 C CA . THR B 1 231 ? 7.867 -9.039 -7.359 1 98.75 231 THR B CA 1
ATOM 4076 C C . THR B 1 231 ? 7.965 -10.047 -8.5 1 98.75 231 THR B C 1
ATOM 4078 O O . THR B 1 231 ? 6.953 -10.602 -8.93 1 98.75 231 THR B O 1
ATOM 4081 N N . SER B 1 232 ? 9.117 -10.234 -9.047 1 97.94 232 SER B N 1
ATOM 4082 C CA . SER B 1 232 ? 9.359 -11.141 -10.164 1 97.94 232 SER B CA 1
ATOM 4083 C C . SER B 1 232 ? 9.938 -12.469 -9.68 1 97.94 232 SER B C 1
ATOM 4085 O O . SER B 1 232 ? 9.195 -13.352 -9.234 1 97.94 232 SER B O 1
ATOM 4087 N N . ARG B 1 233 ? 11.328 -12.578 -9.633 1 97.88 233 ARG B N 1
ATOM 4088 C CA . ARG B 1 233 ? 12.016 -13.75 -9.117 1 97.88 233 ARG B CA 1
ATOM 4089 C C . ARG B 1 233 ? 13.219 -13.359 -8.266 1 97.88 233 ARG B C 1
ATOM 4091 O O . ARG B 1 233 ? 13.945 -12.422 -8.609 1 97.88 233 ARG B O 1
ATOM 4098 N N . GLY B 1 234 ? 13.406 -14.086 -7.141 1 98.06 234 GLY B N 1
ATOM 4099 C CA . GLY B 1 234 ? 14.477 -13.781 -6.207 1 98.06 234 GLY B CA 1
ATOM 4100 C C . GLY B 1 234 ? 15.844 -13.75 -6.859 1 98.06 234 GLY B C 1
ATOM 4101 O O . GLY B 1 234 ? 16.547 -12.742 -6.789 1 98.06 234 GLY B O 1
ATOM 4102 N N . PRO B 1 235 ? 16.172 -14.734 -7.664 1 98.06 235 PRO B N 1
ATOM 4103 C CA . PRO B 1 235 ? 17.531 -14.891 -8.18 1 98.06 235 PRO B CA 1
ATOM 4104 C C . PRO B 1 235 ? 17.875 -13.867 -9.266 1 98.06 235 PRO B C 1
ATOM 4106 O O . PRO B 1 235 ? 19.016 -13.844 -9.766 1 98.06 235 PRO B O 1
ATOM 4109 N N . LEU B 1 236 ? 16.984 -13.016 -9.609 1 98.75 236 LEU B N 1
ATOM 4110 C CA . LEU B 1 236 ? 17.312 -11.906 -10.508 1 98.75 236 LEU B CA 1
ATOM 4111 C C . LEU B 1 236 ? 18.25 -10.922 -9.828 1 98.75 236 LEU B C 1
ATOM 4113 O O . LEU B 1 236 ? 18.969 -10.172 -10.5 1 98.75 236 LEU B O 1
ATOM 4117 N N . VAL B 1 237 ? 18.234 -10.891 -8.508 1 98.88 237 VAL B N 1
ATOM 4118 C CA . VAL B 1 237 ? 19.016 -9.969 -7.703 1 98.88 237 VAL B CA 1
ATOM 4119 C C . VAL B 1 237 ? 20.078 -10.734 -6.918 1 98.88 237 VAL B C 1
ATOM 4121 O O . VAL B 1 237 ? 19.812 -11.812 -6.395 1 98.88 237 VAL B O 1
ATOM 4124 N N . ASP B 1 238 ? 21.281 -10.25 -6.891 1 98.75 238 ASP B N 1
ATOM 4125 C CA . ASP B 1 238 ? 22.266 -10.734 -5.926 1 98.75 238 ASP B CA 1
ATOM 4126 C C . ASP B 1 238 ? 21.844 -10.414 -4.496 1 98.75 238 ASP B C 1
ATOM 4128 O O . ASP B 1 238 ? 22.109 -9.312 -3.996 1 98.75 238 ASP B O 1
ATOM 4132 N N . THR B 1 239 ? 21.297 -11.406 -3.832 1 98.44 239 THR B N 1
ATOM 4133 C CA . THR B 1 239 ? 20.672 -11.188 -2.537 1 98.44 239 THR B CA 1
ATOM 4134 C C . THR B 1 239 ? 21.703 -10.773 -1.493 1 98.44 239 THR B C 1
ATOM 4136 O O . THR B 1 239 ? 21.422 -9.93 -0.638 1 98.44 239 THR B O 1
ATOM 4139 N N . ALA B 1 240 ? 22.828 -11.383 -1.536 1 98.31 240 ALA B N 1
ATOM 4140 C CA . ALA B 1 240 ? 23.875 -11.008 -0.597 1 98.31 240 ALA B CA 1
ATOM 4141 C C . ALA B 1 240 ? 24.25 -9.539 -0.753 1 98.31 240 ALA B C 1
ATOM 4143 O O . ALA B 1 240 ? 24.422 -8.82 0.239 1 98.31 240 ALA B O 1
ATOM 4144 N N . ALA B 1 241 ? 24.406 -9.094 -1.983 1 98.69 241 ALA B N 1
ATOM 4145 C CA . ALA B 1 241 ? 24.703 -7.695 -2.256 1 98.69 241 ALA B CA 1
ATOM 4146 C C . ALA B 1 241 ? 23.578 -6.789 -1.782 1 98.69 241 ALA B C 1
ATOM 4148 O O . ALA B 1 241 ? 23.812 -5.695 -1.264 1 98.69 241 ALA B O 1
ATOM 4149 N N . LEU B 1 242 ? 22.391 -7.234 -2.008 1 98.81 242 LEU B N 1
ATOM 4150 C CA . LEU B 1 242 ? 21.234 -6.465 -1.573 1 98.81 242 LEU B CA 1
ATOM 4151 C C . LEU B 1 242 ? 21.219 -6.301 -0.058 1 98.81 242 LEU B C 1
ATOM 4153 O O . LEU B 1 242 ? 21.016 -5.195 0.451 1 98.81 242 LEU B O 1
ATOM 4157 N N . ILE B 1 243 ? 21.422 -7.402 0.686 1 98.75 243 ILE B N 1
ATOM 4158 C CA . ILE B 1 243 ? 21.469 -7.371 2.145 1 98.75 243 ILE B CA 1
ATOM 4159 C C . ILE B 1 243 ? 22.547 -6.41 2.615 1 98.75 243 ILE B C 1
ATOM 4161 O O . ILE B 1 243 ? 22.328 -5.609 3.523 1 98.75 243 ILE B O 1
ATOM 4165 N N . ASP B 1 244 ? 23.672 -6.492 1.96 1 98.56 244 ASP B N 1
ATOM 4166 C CA . ASP B 1 244 ? 24.766 -5.598 2.299 1 98.56 244 ASP B CA 1
ATOM 4167 C C . ASP B 1 244 ? 24.375 -4.137 2.092 1 98.56 244 ASP B C 1
ATOM 4169 O O . ASP B 1 244 ? 24.656 -3.287 2.943 1 98.56 244 ASP B O 1
ATOM 4173 N N . ALA B 1 245 ? 23.781 -3.797 0.964 1 98.69 245 ALA B N 1
ATOM 4174 C CA . ALA B 1 245 ? 23.344 -2.439 0.652 1 98.69 245 ALA B CA 1
ATOM 4175 C C . ALA B 1 245 ? 22.312 -1.942 1.675 1 98.69 245 ALA B C 1
ATOM 4177 O O . ALA B 1 245 ? 22.375 -0.792 2.113 1 98.69 245 ALA B O 1
ATOM 4178 N N . LEU B 1 246 ? 21.438 -2.779 2.109 1 98.62 246 LEU B N 1
ATOM 4179 C CA . LEU B 1 246 ? 20.391 -2.436 3.066 1 98.62 246 LEU B CA 1
ATOM 4180 C C . LEU B 1 246 ? 20.984 -2.209 4.453 1 98.62 246 LEU B C 1
ATOM 4182 O O . LEU B 1 246 ? 20.656 -1.226 5.121 1 98.62 246 LEU B O 1
ATOM 4186 N N . ARG B 1 247 ? 21.875 -3.062 4.863 1 97.94 247 ARG B N 1
ATOM 4187 C CA . ARG B 1 247 ? 22.516 -2.951 6.172 1 97.94 247 ARG B CA 1
ATOM 4188 C C . ARG B 1 247 ? 23.344 -1.682 6.266 1 97.94 247 ARG B C 1
ATOM 4190 O O . ARG B 1 247 ? 23.375 -1.019 7.305 1 97.94 247 ARG B O 1
ATOM 4197 N N . GLY B 1 248 ? 24 -1.373 5.148 1 97.19 248 GLY B N 1
ATOM 4198 C CA . GLY B 1 248 ? 24.891 -0.225 5.125 1 97.19 248 GLY B CA 1
ATOM 4199 C C . GLY B 1 248 ? 24.172 1.087 4.879 1 97.19 248 GLY B C 1
ATOM 4200 O O . GLY B 1 248 ? 24.781 2.156 4.938 1 97.19 248 GLY B O 1
ATOM 4201 N N . GLY B 1 249 ? 22.953 1.022 4.578 1 96.94 249 GLY B N 1
ATOM 4202 C CA . GLY B 1 249 ? 22.188 2.227 4.293 1 96.94 249 GLY B CA 1
ATOM 4203 C C . GLY B 1 249 ? 22.547 2.857 2.961 1 96.94 249 GLY B C 1
ATOM 4204 O O . GLY B 1 249 ? 22.422 4.07 2.787 1 96.94 249 GLY B O 1
ATOM 4205 N N . ARG B 1 250 ? 23.047 2.131 2.104 1 97.69 250 ARG B N 1
ATOM 4206 C CA . ARG B 1 250 ? 23.406 2.645 0.787 1 97.69 250 ARG B CA 1
ATOM 4207 C C . ARG B 1 250 ? 22.172 2.869 -0.075 1 97.69 250 ARG B C 1
ATOM 4209 O O . ARG B 1 250 ? 22.203 3.668 -1.014 1 97.69 250 ARG B O 1
ATOM 4216 N N . ILE B 1 251 ? 21.141 2.113 0.138 1 98.5 251 ILE B N 1
ATOM 4217 C CA . ILE B 1 251 ? 19.797 2.393 -0.383 1 98.5 251 ILE B CA 1
ATOM 4218 C C . ILE B 1 251 ? 18.812 2.512 0.772 1 98.5 251 ILE B C 1
ATOM 4220 O O . ILE B 1 251 ? 19.094 2.062 1.887 1 98.5 251 ILE B O 1
ATOM 4224 N N . ALA B 1 252 ? 17.703 3.121 0.517 1 98.56 252 ALA B N 1
ATOM 4225 C CA . ALA B 1 252 ? 16.781 3.465 1.592 1 98.56 252 ALA B CA 1
ATOM 4226 C C . ALA B 1 252 ? 16 2.236 2.059 1 98.56 252 ALA B C 1
ATOM 4228 O O . ALA B 1 252 ? 15.586 2.162 3.219 1 98.56 252 ALA B O 1
ATOM 4229 N N . GLY B 1 253 ? 15.758 1.29 1.128 1 98.81 253 GLY B N 1
ATOM 4230 C CA . GLY B 1 253 ? 14.984 0.115 1.502 1 98.81 253 GLY B CA 1
ATOM 4231 C C . GLY B 1 253 ? 14.656 -0.781 0.324 1 98.81 253 GLY B C 1
ATOM 4232 O O . GLY B 1 253 ? 15.047 -0.494 -0.81 1 98.81 253 GLY B O 1
ATOM 4233 N N . ALA B 1 254 ? 13.969 -1.873 0.619 1 98.94 254 ALA B N 1
ATOM 4234 C CA . ALA B 1 254 ? 13.508 -2.795 -0.413 1 98.94 254 ALA B CA 1
ATOM 4235 C C . ALA B 1 254 ? 12.172 -3.42 -0.028 1 98.94 254 ALA B C 1
ATOM 4237 O O . ALA B 1 254 ? 11.914 -3.688 1.149 1 98.94 254 ALA B O 1
ATOM 4238 N N . ALA B 1 255 ? 11.344 -3.576 -0.971 1 98.94 255 ALA B N 1
ATOM 4239 C CA . ALA B 1 255 ? 10.125 -4.375 -0.835 1 98.94 255 ALA B CA 1
ATOM 4240 C C . ALA B 1 255 ? 10.195 -5.629 -1.701 1 98.94 255 ALA B C 1
ATOM 4242 O O . ALA B 1 255 ? 10.406 -5.543 -2.914 1 98.94 255 ALA B O 1
ATOM 4243 N N . LEU B 1 256 ? 10.023 -6.805 -1.058 1 98.94 256 LEU B N 1
ATOM 4244 C CA . LEU B 1 256 ? 10.258 -8.078 -1.735 1 98.94 256 LEU B CA 1
ATOM 4245 C C . LEU B 1 256 ? 9.062 -9.008 -1.564 1 98.94 256 LEU B C 1
ATOM 4247 O O . LEU B 1 256 ? 8.539 -9.148 -0.46 1 98.94 256 LEU B O 1
ATOM 4251 N N . ASP B 1 257 ? 8.695 -9.648 -2.67 1 98.88 257 ASP B N 1
ATOM 4252 C CA . ASP B 1 257 ? 7.652 -10.672 -2.645 1 98.88 257 ASP B CA 1
ATOM 4253 C C . ASP B 1 257 ? 8.211 -12.031 -3.035 1 98.88 257 ASP B C 1
ATOM 4255 O O . ASP B 1 257 ? 7.504 -13.039 -2.967 1 98.88 257 ASP B O 1
ATOM 4259 N N . VAL B 1 258 ? 9.469 -12.062 -3.494 1 98.69 258 VAL B N 1
ATOM 4260 C CA . VAL B 1 258 ? 10.078 -13.289 -4 1 98.69 258 VAL B CA 1
ATOM 4261 C C . VAL B 1 258 ? 11.492 -13.438 -3.436 1 98.69 258 VAL B C 1
ATOM 4263 O O . VAL B 1 258 ? 12.133 -12.438 -3.082 1 98.69 258 VAL B O 1
ATOM 4266 N N . TYR B 1 259 ? 11.969 -14.656 -3.396 1 98.5 259 TYR B N 1
ATOM 4267 C CA . TYR B 1 259 ? 13.211 -14.961 -2.693 1 98.5 259 TYR B CA 1
ATOM 4268 C C . TYR B 1 259 ? 13.969 -16.078 -3.389 1 98.5 259 TYR B C 1
ATOM 4270 O O . TYR B 1 259 ? 13.406 -16.797 -4.219 1 98.5 259 TYR B O 1
ATOM 4278 N N . ASP B 1 260 ? 15.219 -16.25 -3.021 1 97.5 260 ASP B N 1
ATOM 4279 C CA . ASP B 1 260 ? 16.047 -17.297 -3.619 1 97.5 260 ASP B CA 1
ATOM 4280 C C . ASP B 1 260 ? 15.539 -18.688 -3.25 1 97.5 260 ASP B C 1
ATOM 4282 O O . ASP B 1 260 ? 15.562 -19.594 -4.074 1 97.5 260 ASP B O 1
ATOM 4286 N N . ARG B 1 261 ? 15.164 -18.781 -2.023 1 95.81 261 ARG B N 1
ATOM 4287 C CA . ARG B 1 261 ? 14.57 -20.016 -1.499 1 95.81 261 ARG B CA 1
ATOM 4288 C C . ARG B 1 261 ? 13.188 -19.734 -0.91 1 95.81 261 ARG B C 1
ATOM 4290 O O . ARG B 1 261 ? 13.016 -18.812 -0.118 1 95.81 261 ARG B O 1
ATOM 4297 N N . GLU B 1 262 ? 12.289 -20.594 -1.385 1 96.56 262 GLU B N 1
ATOM 4298 C CA . GLU B 1 262 ? 10.922 -20.438 -0.904 1 96.56 262 GLU B CA 1
ATOM 4299 C C . GLU B 1 262 ? 10.344 -21.766 -0.427 1 96.56 262 GLU B C 1
ATOM 4301 O O . GLU B 1 262 ? 10.5 -22.797 -1.094 1 96.56 262 GLU B O 1
ATOM 4306 N N . PRO B 1 263 ? 9.727 -21.781 0.731 1 96.81 263 PRO B N 1
ATOM 4307 C CA . PRO B 1 263 ? 9.5 -20.688 1.669 1 96.81 263 PRO B CA 1
ATOM 4308 C C . PRO B 1 263 ? 10.797 -20.109 2.232 1 96.81 263 PRO B C 1
ATOM 4310 O O . PRO B 1 263 ? 11.773 -20.844 2.412 1 96.81 263 PRO B O 1
ATOM 4313 N N . LEU B 1 264 ? 10.742 -18.812 2.553 1 98.06 264 LEU B N 1
ATOM 4314 C CA . LEU B 1 264 ? 11.922 -18.141 3.104 1 98.06 264 LEU B CA 1
ATOM 4315 C C . LEU B 1 264 ? 12.273 -18.719 4.477 1 98.06 264 LEU B C 1
ATOM 4317 O O . LEU B 1 264 ? 11.438 -18.734 5.379 1 98.06 264 LEU B O 1
ATOM 4321 N N . PRO B 1 265 ? 13.469 -19.172 4.621 1 97.31 265 PRO B N 1
ATOM 4322 C CA . PRO B 1 265 ? 13.852 -19.75 5.914 1 97.31 265 PRO B CA 1
ATOM 4323 C C . PRO B 1 265 ? 13.641 -18.781 7.074 1 97.31 265 PRO B C 1
ATOM 4325 O O . PRO B 1 265 ? 13.852 -17.578 6.93 1 97.31 265 PRO B O 1
ATOM 4328 N N . ALA B 1 266 ? 13.352 -19.344 8.203 1 96.25 266 ALA B N 1
ATOM 4329 C CA . ALA B 1 266 ? 12.984 -18.547 9.375 1 96.25 266 ALA B CA 1
ATOM 4330 C C . ALA B 1 266 ? 14.156 -17.703 9.852 1 96.25 266 ALA B C 1
ATOM 4332 O O . ALA B 1 266 ? 13.969 -16.641 10.453 1 96.25 266 ALA B O 1
ATOM 4333 N N . ASP B 1 267 ? 15.352 -18.141 9.547 1 96.62 267 ASP B N 1
ATOM 4334 C CA . ASP B 1 267 ? 16.531 -17.438 10.039 1 96.62 267 ASP B CA 1
ATOM 4335 C C . ASP B 1 267 ? 17.156 -16.578 8.953 1 96.62 267 ASP B C 1
ATOM 4337 O O . ASP B 1 267 ? 18.281 -16.078 9.102 1 96.62 267 ASP B O 1
ATOM 4341 N N . ASP B 1 268 ? 16.5 -16.484 7.863 1 98 268 ASP B N 1
ATOM 4342 C CA . ASP B 1 268 ? 17.031 -15.664 6.785 1 98 268 ASP B CA 1
ATOM 4343 C C . ASP B 1 268 ? 17.234 -14.219 7.242 1 98 268 ASP B C 1
ATOM 4345 O O . ASP B 1 268 ? 16.344 -13.633 7.863 1 98 268 ASP B O 1
ATOM 4349 N N . PRO B 1 269 ? 18.344 -13.57 6.895 1 97.62 269 PRO B N 1
ATOM 4350 C CA . PRO B 1 269 ? 18.641 -12.203 7.336 1 97.62 269 PRO B CA 1
ATOM 4351 C C . PRO B 1 269 ? 17.625 -11.18 6.828 1 97.62 269 PRO B C 1
ATOM 4353 O O . PRO B 1 269 ? 17.406 -10.156 7.48 1 97.62 269 PRO B O 1
ATOM 4356 N N . LEU B 1 270 ? 17 -11.383 5.742 1 98.19 270 LEU B N 1
ATOM 4357 C CA . LEU B 1 270 ? 16.031 -10.453 5.188 1 98.19 270 LEU B CA 1
ATOM 4358 C C . LEU B 1 270 ? 14.891 -10.211 6.172 1 98.19 270 LEU B C 1
ATOM 4360 O O . LEU B 1 270 ? 14.312 -9.125 6.203 1 98.19 270 LEU B O 1
ATOM 4364 N N . ARG B 1 271 ? 14.578 -11.211 6.98 1 98 271 ARG B N 1
ATOM 4365 C CA . ARG B 1 271 ? 13.43 -11.156 7.883 1 98 271 ARG B CA 1
ATOM 4366 C C . ARG B 1 271 ? 13.672 -10.156 9.008 1 98 271 ARG B C 1
ATOM 4368 O O . ARG B 1 271 ? 12.734 -9.742 9.688 1 98 271 ARG B O 1
ATOM 4375 N N . SER B 1 272 ? 14.938 -9.68 9.219 1 97.06 272 SER B N 1
ATOM 4376 C CA . SER B 1 272 ? 15.242 -8.844 10.367 1 97.06 272 SER B CA 1
ATOM 4377 C C . SER B 1 272 ? 15.664 -7.441 9.938 1 97.06 272 SER B C 1
ATOM 4379 O O . SER B 1 272 ? 15.93 -6.582 10.781 1 97.06 272 SER B O 1
ATOM 4381 N N . LEU B 1 273 ? 15.789 -7.188 8.68 1 97.69 273 LEU B N 1
ATOM 4382 C CA . LEU B 1 273 ? 16.156 -5.859 8.195 1 97.69 273 LEU B CA 1
ATOM 4383 C C . LEU B 1 273 ? 14.984 -4.891 8.336 1 97.69 273 LEU B C 1
ATOM 4385 O O . LEU B 1 273 ? 13.922 -5.102 7.75 1 97.69 273 LEU B O 1
ATOM 4389 N N . PRO B 1 274 ? 15.125 -3.803 9.062 1 95.62 274 PRO B N 1
ATOM 4390 C CA . PRO B 1 274 ? 13.984 -2.936 9.375 1 95.62 274 PRO B CA 1
ATOM 4391 C C . PRO B 1 274 ? 13.539 -2.094 8.18 1 95.62 274 PRO B C 1
ATOM 4393 O O . PRO B 1 274 ? 12.422 -1.57 8.172 1 95.62 274 PRO B O 1
ATOM 4396 N N . ASN B 1 275 ? 14.406 -1.88 7.184 1 98.25 275 ASN B N 1
ATOM 4397 C CA . ASN B 1 275 ? 14.07 -1.054 6.031 1 98.25 275 ASN B CA 1
ATOM 4398 C C . ASN B 1 275 ? 13.586 -1.9 4.855 1 98.25 275 ASN B C 1
ATOM 4400 O O . ASN B 1 275 ? 13.93 -1.629 3.705 1 98.25 275 ASN B O 1
ATOM 4404 N N . THR B 1 276 ? 12.836 -2.969 5.199 1 98.88 276 THR B N 1
ATOM 4405 C CA . THR B 1 276 ? 12.227 -3.809 4.18 1 98.88 276 THR B CA 1
ATOM 4406 C C . THR B 1 276 ? 10.734 -4.004 4.465 1 98.88 276 THR B C 1
ATOM 4408 O O . THR B 1 276 ? 10.281 -3.789 5.59 1 98.88 276 THR B O 1
ATOM 4411 N N . VAL B 1 277 ? 9.969 -4.223 3.479 1 98.94 277 VAL B N 1
ATOM 4412 C CA . VAL B 1 277 ? 8.633 -4.809 3.541 1 98.94 277 VAL B CA 1
ATOM 4413 C C . VAL B 1 277 ? 8.617 -6.145 2.799 1 98.94 277 VAL B C 1
ATOM 4415 O O . VAL B 1 277 ? 9.039 -6.223 1.641 1 98.94 277 VAL B O 1
ATOM 4418 N N . LEU B 1 278 ? 8.195 -7.203 3.482 1 98.88 278 LEU B N 1
ATOM 4419 C CA . LEU B 1 278 ? 8.312 -8.555 2.941 1 98.88 278 LEU B CA 1
ATOM 4420 C C . LEU B 1 278 ? 6.949 -9.227 2.852 1 98.88 278 LEU B C 1
ATOM 4422 O O . LEU B 1 278 ? 6.188 -9.227 3.824 1 98.88 278 LEU B O 1
ATOM 4426 N N . THR B 1 279 ? 6.605 -9.75 1.681 1 98.88 279 THR B N 1
ATOM 4427 C CA . THR B 1 279 ? 5.434 -10.602 1.498 1 98.88 279 THR B CA 1
ATOM 4428 C C . THR B 1 279 ? 5.832 -11.945 0.897 1 98.88 279 THR B C 1
ATOM 4430 O O . THR B 1 279 ? 6.867 -12.047 0.236 1 98.88 279 THR B O 1
ATOM 4433 N N . PRO B 1 280 ? 5.121 -13 1.201 1 98.5 280 PRO B N 1
ATOM 4434 C CA . PRO B 1 280 ? 5.508 -14.375 0.859 1 98.5 280 PRO B CA 1
ATOM 4435 C C . PRO B 1 280 ? 4.957 -14.82 -0.494 1 98.5 280 PRO B C 1
ATOM 4437 O O . PRO B 1 280 ? 4.188 -15.781 -0.566 1 98.5 280 PRO B O 1
ATOM 4440 N N . HIS B 1 281 ? 5.441 -14.117 -1.579 1 98.31 281 HIS B N 1
ATOM 4441 C CA . HIS B 1 281 ? 5.121 -14.492 -2.953 1 98.31 281 HIS B CA 1
ATOM 4442 C C . HIS B 1 281 ? 3.613 -14.484 -3.188 1 98.31 281 HIS B C 1
ATOM 4444 O O . HIS B 1 281 ? 3.049 -15.492 -3.629 1 98.31 281 HIS B O 1
ATOM 4450 N N . LEU B 1 282 ? 3.004 -13.32 -3.055 1 98.31 282 LEU B N 1
ATOM 4451 C CA . LEU B 1 282 ? 1.555 -13.141 -3.025 1 98.31 282 LEU B CA 1
ATOM 4452 C C . LEU B 1 282 ? 1.048 -12.586 -4.352 1 98.31 282 LEU B C 1
ATOM 4454 O O . LEU B 1 282 ? -0.156 -12.383 -4.523 1 98.31 282 LEU B O 1
ATOM 4458 N N . GLY B 1 283 ? 1.906 -12.305 -5.273 1 97.69 283 GLY B N 1
ATOM 4459 C CA . GLY B 1 283 ? 1.509 -11.641 -6.508 1 97.69 283 GLY B CA 1
ATOM 4460 C C . GLY B 1 283 ? 0.251 -12.234 -7.121 1 97.69 283 GLY B C 1
ATOM 4461 O O . GLY B 1 283 ? -0.674 -11.5 -7.473 1 97.69 283 GLY B O 1
ATOM 4462 N N . TYR B 1 284 ? 0.136 -13.547 -7.113 1 96 284 TYR B N 1
ATOM 4463 C CA . TYR B 1 284 ? -0.971 -14.234 -7.77 1 96 284 TYR B CA 1
ATOM 4464 C C . TYR B 1 284 ? -2.049 -14.617 -6.762 1 96 284 TYR B C 1
ATOM 4466 O O . TYR B 1 284 ? -3.141 -15.047 -7.141 1 96 284 TYR B O 1
ATOM 4474 N N . VAL B 1 285 ? -1.802 -14.477 -5.461 1 98.06 285 VAL B N 1
ATOM 4475 C CA . VAL B 1 285 ? -2.66 -15.039 -4.426 1 98.06 285 VAL B CA 1
ATOM 4476 C C . VAL B 1 285 ? -3.807 -14.078 -4.125 1 98.06 285 VAL B C 1
ATOM 4478 O O . VAL B 1 285 ? -3.824 -13.43 -3.078 1 98.06 285 VAL B O 1
ATOM 4481 N N . THR B 1 286 ? -4.734 -14.031 -5.031 1 98.31 286 THR B N 1
ATOM 4482 C CA . THR B 1 286 ? -5.98 -13.289 -4.867 1 98.31 286 THR B CA 1
ATOM 4483 C C . THR B 1 286 ? -7.184 -14.211 -5.051 1 98.31 286 THR B C 1
ATOM 4485 O O . THR B 1 286 ? -7.082 -15.258 -5.691 1 98.31 286 THR B O 1
ATOM 4488 N N . GLU B 1 287 ? -8.273 -13.781 -4.48 1 98 287 GLU B N 1
ATOM 4489 C CA . GLU B 1 287 ? -9.508 -14.539 -4.66 1 98 287 GLU B CA 1
ATOM 4490 C C . GLU B 1 287 ? -9.805 -14.75 -6.141 1 98 287 GLU B C 1
ATOM 4492 O O . GLU B 1 287 ? -10.227 -15.844 -6.543 1 98 287 GLU B O 1
ATOM 4497 N N . GLU B 1 288 ? -9.586 -13.742 -6.938 1 97.94 288 GLU B N 1
ATOM 4498 C CA . GLU B 1 288 ? -9.844 -13.797 -8.375 1 97.94 288 GLU B CA 1
ATOM 4499 C C . GLU B 1 288 ? -8.984 -14.859 -9.055 1 97.94 288 GLU B C 1
ATOM 4501 O O . GLU B 1 288 ? -9.484 -15.68 -9.812 1 97.94 288 GLU B O 1
ATOM 4506 N N . THR B 1 289 ? -7.703 -14.875 -8.75 1 98.38 289 THR B N 1
ATOM 4507 C CA . THR B 1 289 ? -6.773 -15.812 -9.367 1 98.38 289 THR B CA 1
ATOM 4508 C C . THR B 1 289 ? -7.055 -17.234 -8.891 1 98.38 289 THR B C 1
ATOM 4510 O O . THR B 1 289 ? -7.078 -18.172 -9.695 1 98.38 289 THR B O 1
ATOM 4513 N N . MET B 1 290 ? -7.305 -17.391 -7.582 1 98.38 290 MET B N 1
ATOM 4514 C CA . MET B 1 290 ? -7.531 -18.719 -7.012 1 98.38 290 MET B CA 1
ATOM 4515 C C . MET B 1 290 ? -8.789 -19.359 -7.598 1 98.38 290 MET B C 1
ATOM 4517 O O . MET B 1 290 ? -8.812 -20.562 -7.863 1 98.38 290 MET B O 1
ATOM 4521 N N . ARG B 1 291 ? -9.758 -18.516 -7.828 1 98.12 291 ARG B N 1
ATOM 4522 C CA . ARG B 1 291 ? -10.984 -19.031 -8.43 1 98.12 291 ARG B CA 1
ATOM 4523 C C . ARG B 1 291 ? -10.719 -19.578 -9.828 1 98.12 291 ARG B C 1
ATOM 4525 O O . ARG B 1 291 ? -11.188 -20.656 -10.18 1 98.12 291 ARG B O 1
ATOM 4532 N N . VAL B 1 292 ? -9.984 -18.859 -10.625 1 98.44 292 VAL B N 1
ATOM 4533 C CA . VAL B 1 292 ? -9.641 -19.312 -11.969 1 98.44 292 VAL B CA 1
ATOM 4534 C C . VAL B 1 292 ? -8.828 -20.609 -11.883 1 98.44 292 VAL B C 1
ATOM 4536 O O . VAL B 1 292 ? -9.109 -21.562 -12.602 1 98.44 292 VAL B O 1
ATOM 4539 N N . PHE B 1 293 ? -7.836 -20.672 -11.008 1 98.56 293 PHE B N 1
ATOM 4540 C CA . PHE B 1 293 ? -6.992 -21.859 -10.844 1 98.56 293 PHE B CA 1
ATOM 4541 C C . PHE B 1 293 ? -7.832 -23.094 -10.539 1 98.56 293 PHE B C 1
ATOM 4543 O O . PHE B 1 293 ? -7.836 -24.047 -11.312 1 98.56 293 PHE B O 1
ATOM 4550 N N . TYR B 1 294 ? -8.641 -23.016 -9.523 1 98.56 294 TYR B N 1
ATOM 4551 C CA . TYR B 1 294 ? -9.305 -24.219 -9.047 1 98.56 294 TYR B CA 1
ATOM 4552 C C . TYR B 1 294 ? -10.43 -24.641 -9.992 1 98.56 294 TYR B C 1
ATOM 4554 O O . TYR B 1 294 ? -10.68 -25.828 -10.18 1 98.56 294 TYR B O 1
ATOM 4562 N N . ASP B 1 295 ? -11.094 -23.625 -10.641 1 98.44 295 ASP B N 1
ATOM 4563 C CA . ASP B 1 295 ? -12.07 -23.969 -11.664 1 98.44 295 ASP B CA 1
ATOM 4564 C C . ASP B 1 295 ? -11.422 -24.719 -12.82 1 98.44 295 ASP B C 1
ATOM 4566 O O . ASP B 1 295 ? -11.93 -25.766 -13.25 1 98.44 295 ASP B O 1
ATOM 4570 N N . HIS B 1 296 ? -10.32 -24.234 -13.242 1 98.75 296 HIS B N 1
ATOM 4571 C CA . HIS B 1 296 ? -9.641 -24.859 -14.375 1 98.75 296 HIS B CA 1
ATOM 4572 C C . HIS B 1 296 ? -9.039 -26.203 -13.992 1 98.75 296 HIS B C 1
ATOM 4574 O O . HIS B 1 296 ? -8.984 -27.125 -14.812 1 98.75 296 HIS B O 1
ATOM 4580 N N . ILE B 1 297 ? -8.562 -26.344 -12.758 1 98.69 297 ILE B N 1
ATOM 4581 C CA . ILE B 1 297 ? -8.039 -27.625 -12.273 1 98.69 297 ILE B CA 1
ATOM 4582 C C . ILE B 1 297 ? -9.125 -28.688 -12.383 1 98.69 297 ILE B C 1
ATOM 4584 O O . ILE B 1 297 ? -8.891 -29.766 -12.93 1 98.69 297 ILE B O 1
ATOM 4588 N N . VAL B 1 298 ? -10.297 -28.375 -11.891 1 98.69 298 VAL B N 1
ATOM 4589 C CA . VAL B 1 298 ? -11.406 -29.328 -11.922 1 98.69 298 VAL B CA 1
ATOM 4590 C C . VAL B 1 298 ? -11.781 -29.641 -13.367 1 98.69 298 VAL B C 1
ATOM 4592 O O . VAL B 1 298 ? -11.984 -30.812 -13.719 1 98.69 298 VAL B O 1
ATOM 4595 N N . GLU B 1 299 ? -11.812 -28.609 -14.188 1 98.69 299 GLU B N 1
ATOM 4596 C CA . GLU B 1 299 ? -12.117 -28.812 -15.602 1 98.69 299 GLU B CA 1
ATOM 4597 C C . GLU B 1 299 ? -11.086 -29.719 -16.266 1 98.69 299 GLU B C 1
ATOM 4599 O O . GLU B 1 299 ? -11.438 -30.578 -17.078 1 98.69 299 GLU B O 1
ATOM 4604 N N . ASP B 1 300 ? -9.844 -29.484 -15.961 1 98.75 300 ASP B N 1
ATOM 4605 C CA . ASP B 1 300 ? -8.766 -30.281 -16.531 1 98.75 300 ASP B CA 1
ATOM 4606 C C . ASP B 1 300 ? -8.914 -31.75 -16.141 1 98.75 300 ASP B C 1
ATOM 4608 O O . ASP B 1 300 ? -8.766 -32.625 -16.984 1 98.75 300 ASP B O 1
ATOM 4612 N N . VAL B 1 301 ? -9.227 -32.031 -14.891 1 98.62 301 VAL B N 1
ATOM 4613 C CA . VAL B 1 301 ? -9.375 -33.406 -14.406 1 98.62 301 VAL B CA 1
ATOM 4614 C C . VAL B 1 301 ? -10.57 -34.062 -15.094 1 98.62 301 VAL B C 1
ATOM 4616 O O . VAL B 1 301 ? -10.469 -35.219 -15.547 1 98.62 301 VAL B O 1
ATOM 4619 N N . LYS B 1 302 ? -11.656 -33.344 -15.227 1 98.12 302 LYS B N 1
ATOM 4620 C CA . LYS B 1 302 ? -12.852 -33.875 -15.883 1 98.12 302 LYS B CA 1
ATOM 4621 C C . LYS B 1 302 ? -12.562 -34.25 -17.328 1 98.12 302 LYS B C 1
ATOM 4623 O O . LYS B 1 302 ? -12.93 -35.312 -17.781 1 98.12 302 LYS B O 1
ATOM 4628 N N . ALA B 1 303 ? -11.953 -33.344 -17.984 1 98.44 303 ALA B N 1
ATOM 4629 C CA . ALA B 1 303 ? -11.656 -33.531 -19.391 1 98.44 303 ALA B CA 1
ATOM 4630 C C . ALA B 1 303 ? -10.703 -34.719 -19.578 1 98.44 303 ALA B C 1
ATOM 4632 O O . ALA B 1 303 ? -10.859 -35.531 -20.516 1 98.44 303 ALA B O 1
ATOM 4633 N N . PHE B 1 304 ? -9.766 -34.812 -18.703 1 98.31 304 PHE B N 1
ATOM 4634 C CA . PHE B 1 304 ? -8.812 -35.938 -18.75 1 98.31 304 PHE B CA 1
ATOM 4635 C C . PHE B 1 304 ? -9.516 -37.25 -18.531 1 98.31 304 PHE B C 1
ATOM 4637 O O . PHE B 1 304 ? -9.281 -38.219 -19.266 1 98.31 304 PHE B O 1
ATOM 4644 N N . ARG B 1 305 ? -10.297 -37.312 -17.578 1 96.94 305 ARG B N 1
ATOM 4645 C CA . ARG B 1 305 ? -11.055 -38.531 -17.281 1 96.94 305 ARG B CA 1
ATOM 4646 C C . ARG B 1 305 ? -11.922 -38.938 -18.469 1 96.94 305 ARG B C 1
ATOM 4648 O O . ARG B 1 305 ? -12.141 -40.125 -18.703 1 96.94 305 ARG B O 1
ATOM 4655 N N . ALA B 1 306 ? -12.336 -38 -19.203 1 96.75 306 ALA B N 1
ATOM 4656 C CA . ALA B 1 306 ? -13.195 -38.25 -20.344 1 96.75 306 ALA B CA 1
ATOM 4657 C C . ALA B 1 306 ? -12.375 -38.656 -21.578 1 96.75 306 ALA B C 1
ATOM 4659 O O . ALA B 1 306 ? -12.93 -38.969 -22.625 1 96.75 306 ALA B O 1
ATOM 4660 N N . GLY B 1 307 ? -11.094 -38.594 -21.422 1 97.25 307 GLY B N 1
ATOM 4661 C CA . GLY B 1 307 ? -10.219 -39 -22.516 1 97.25 307 GLY B CA 1
ATOM 4662 C C . GLY B 1 307 ? -9.914 -37.875 -23.484 1 97.25 307 GLY B C 1
ATOM 4663 O O . GLY B 1 307 ? -9.367 -38.125 -24.562 1 97.25 307 GLY B O 1
ATOM 4664 N N . SER B 1 308 ? -10.258 -36.625 -23.125 1 97.88 308 SER B N 1
ATOM 4665 C CA . SER B 1 308 ? -10.008 -35.438 -23.969 1 97.88 308 SER B CA 1
ATOM 4666 C C . SER B 1 308 ? -9.359 -34.312 -23.156 1 97.88 308 SER B C 1
ATOM 4668 O O . SER B 1 308 ? -9.977 -33.281 -22.922 1 97.88 308 SER B O 1
ATOM 4670 N N . PRO B 1 309 ? -8.109 -34.5 -22.812 1 97.94 309 PRO B N 1
ATOM 4671 C CA . PRO B 1 309 ? -7.441 -33.5 -21.984 1 97.94 309 PRO B CA 1
ATOM 4672 C C . PRO B 1 309 ? -7.434 -32.125 -22.641 1 97.94 309 PRO B C 1
ATOM 4674 O O . PRO B 1 309 ? -7.312 -32 -23.859 1 97.94 309 PRO B O 1
ATOM 4677 N N . ILE B 1 310 ? -7.605 -31.047 -21.891 1 98.38 310 ILE B N 1
ATOM 4678 C CA . ILE B 1 310 ? -7.594 -29.656 -22.344 1 98.38 310 ILE B CA 1
ATOM 4679 C C . ILE B 1 310 ? -6.434 -28.922 -21.688 1 98.38 310 ILE B C 1
ATOM 4681 O O . ILE B 1 310 ? -5.902 -29.359 -20.656 1 98.38 310 ILE B O 1
ATOM 4685 N N . ARG B 1 311 ? -5.969 -27.75 -22.328 1 98.38 311 ARG B N 1
ATOM 4686 C CA . ARG B 1 311 ? -4.895 -26.906 -21.844 1 98.38 311 ARG B CA 1
ATOM 4687 C C . ARG B 1 311 ? -3.621 -27.703 -21.594 1 98.38 311 ARG B C 1
ATOM 4689 O O . ARG B 1 311 ? -2.99 -27.562 -20.531 1 98.38 311 ARG B O 1
ATOM 4696 N N . VAL B 1 312 ? -3.316 -28.578 -22.5 1 98.31 312 VAL B N 1
ATOM 4697 C CA . VAL B 1 312 ? -2.168 -29.484 -22.375 1 98.31 312 VAL B CA 1
ATOM 4698 C C . VAL B 1 312 ? -0.882 -28.703 -22.672 1 98.31 312 VAL B C 1
ATOM 4700 O O . VAL B 1 312 ? -0.82 -27.922 -23.609 1 98.31 312 VAL B O 1
ATOM 4703 N N . LEU B 1 313 ? -0.013 -28.828 -21.688 1 96.31 313 LEU B N 1
ATOM 4704 C CA . LEU B 1 313 ? 1.318 -28.281 -21.906 1 96.31 313 LEU B CA 1
ATOM 4705 C C . LEU B 1 313 ? 2.15 -29.219 -22.781 1 96.31 313 LEU B C 1
ATOM 4707 O O . LEU B 1 313 ? 2.193 -30.422 -22.516 1 96.31 313 LEU B O 1
ATOM 4711 N N . ALA B 1 314 ? 2.564 -28.828 -24.016 1 79.56 314 ALA B N 1
ATOM 4712 C CA . ALA B 1 314 ? 3.318 -29.641 -24.969 1 79.56 314 ALA B CA 1
ATOM 4713 C C . ALA B 1 314 ? 4.648 -30.094 -24.375 1 79.56 314 ALA B C 1
ATOM 4715 O O . ALA B 1 314 ? 5.277 -29.359 -23.609 1 79.56 314 ALA B O 1
ATOM 4716 N N . GLY B 1 315 ? 4.812 -31.438 -24.359 1 71.69 315 GLY B N 1
ATOM 4717 C CA . GLY B 1 315 ? 6.129 -31.938 -24 1 71.69 315 GLY B CA 1
ATOM 4718 C C . GLY B 1 315 ? 7.246 -31.328 -24.812 1 71.69 315 GLY B C 1
ATOM 4719 O O . GLY B 1 315 ? 7.094 -31.094 -26.016 1 71.69 315 GLY B O 1
ATOM 4720 N N . ARG B 1 316 ? 8.07 -30.359 -24.234 1 55.31 316 ARG B N 1
ATOM 4721 C CA . ARG B 1 316 ? 9.18 -29.859 -25.031 1 55.31 316 ARG B CA 1
ATOM 4722 C C . ARG B 1 316 ? 10.266 -30.922 -25.203 1 55.31 316 ARG B C 1
ATOM 4724 O O . ARG B 1 316 ? 10.43 -31.797 -24.344 1 55.31 316 ARG B O 1
#

pLDDT: mean 97.54, std 3.24, range [55.31, 99.0]

InterPro domains:
  IPR006139 D-isomer specific 2-hydroxyacid dehydrogenase, catalytic domain [PF00389] (22-309)
  IPR006140 D-isomer specific 2-hydroxyacid dehydrogenase, NAD-binding domain [PF02826] (111-283)
  IPR029752 D-isomer specific 2-hydroxyacid dehydrogenase, NAD-binding domain conserved site 1 [PS00065] (145-172)
  IPR029753 D-isomer specific 2-hydroxyacid dehydrogenase, NAD-binding domain conserved site [PS00671] (222-238)
  IPR036291 NAD(P)-binding domain superfamily [SSF51735] (105-283)
  IPR050857 D-isomer specific 2-hydroxyacid dehydrogenases [PTHR42789] (2-311)

Nearest PDB structures (foldseek):
  5aov-assembly1_A-2  TM=8.134E-01  e=9.062E-29  Pyrococcus furiosus
  2dbq-assembly1_A  TM=8.142E-01  e=2.407E-28  Pyrococcus horikoshii
  1wwk-assembly1_B  TM=7.311E-01  e=2.154E-29  Pyrococcus horikoshii OT3
  6bii-assembly1_B  TM=8.093E-01  e=5.382E-28  Pyrococcus yayanosii CH1
  2ekl-assembly1_A-2  TM=7.845E-01  e=1.330E-23  Sulfurisphaera tokodaii